Protein AF-0000000065861052 (afdb_homodimer)

Organism: Vibrio cholerae serotype O1 (strain ATCC 39315 / El Tor Inaba N16961) (NCBI:txid243277)

Secondary structure (DSSP, 8-state):
-EEEEESTTSHHHHHHHHHHHHTTGGGGSEEEEEESS-TTSBPP-SSS---BPEETT-HHHHTT-SEEEE-S-HHHHHHHHHHHHHTT--SEEEE-SGGGTT-TTEEE--HHHHHHHHHHHHHTT--EEE---HHHHHHHHHHHHHHHTT-EEEEEEEEEB-GGGG-HHHHHHHHHHHHHHHHHTHHHHH-TTS-HHHHHHHHHHHHHSTTS--TTTSS--TBSEES--S-B-TTS-BHHHHHHHHHHHHHHT-TTSPPPEEEE--EESBSS-EEEEEEEEESS---HHHHHHHHHTS-SSEEEPPS-HHHHHHHSSHHHHTTSS-EEEEEEEEETTEEEEEEEEEEE-TTIIIIIHHHHHHHHHHHHH-/-EEEEESTTSHHHHHHHHHHHHTTGGGGSEEEEEESS-TTSBPP-SSS---BPEETT-HHHHTT-SEEEE-S-HHHHHHHHHHHHHTT--SEEEE-SGGGTT-TTEEE--HHHHHHHHHHHHHTT--EEE---HHHHHHHHHHHHHHHTT-EEEEEEEEEB-GGGG-HHHHHHHHHHHHHHHHHTHHHHH-TTS-HHHHHHHHHHHHHSTTS--TTTSS--TBSEES--S-B-TTS-BHHHHHHHHHHHHHHT-TTSPPPEEEE--EESBSS-EEEEEEEEESS---HHHHHHHHHTS-SSEEEPPS-HHHHHHHSSHHHHTTSS-EEEEEEEEETTEEEEEEEEEEE-TTIIIIIHHHHHHHHHHHHH-

GO terms:
  GO:0004073 aspartate-semialdehyde dehydrogenase activity (F, EXP)

Structure (mmCIF, N/CA/C/O backbone):
data_AF-0000000065861052-model_v1
#
loop_
_entity.id
_entity.type
_entity.pdbx_description
1 polymer 'Aspartate-semialdehyde dehydrogenase 1'
#
loop_
_atom_site.group_PDB
_atom_site.id
_atom_site.type_symbol
_atom_site.label_atom_id
_atom_site.label_alt_id
_atom_site.label_comp_id
_atom_site.label_asym_id
_atom_site.label_entity_id
_atom_site.label_seq_id
_atom_site.pdbx_PDB_ins_code
_atom_site.Cartn_x
_atom_site.Cartn_y
_atom_site.Cartn_z
_atom_site.occupancy
_atom_site.B_iso_or_equiv
_atom_site.auth_seq_id
_atom_site.auth_comp_id
_atom_site.auth_asym_id
_atom_site.auth_atom_id
_atom_site.pdbx_PDB_model_num
ATOM 1 N N . MET A 1 1 ? 0.815 42.469 12.781 1 94.62 1 MET A N 1
ATOM 2 C CA . MET A 1 1 ? 0.734 41.406 13.773 1 94.62 1 MET A CA 1
ATOM 3 C C . MET A 1 1 ? 2.115 40.812 14.062 1 94.62 1 MET A C 1
ATOM 5 O O . MET A 1 1 ? 2.906 40.594 13.141 1 94.62 1 MET A O 1
ATOM 9 N N . ARG A 1 2 ? 2.459 40.781 15.312 1 98 2 ARG A N 1
ATOM 10 C CA . ARG A 1 2 ? 3.691 40.125 15.719 1 98 2 ARG A CA 1
ATOM 11 C C . ARG A 1 2 ? 3.475 38.625 15.859 1 98 2 ARG A C 1
ATOM 13 O O . ARG A 1 2 ? 2.672 38.188 16.688 1 98 2 ARG A O 1
ATOM 20 N N . VAL A 1 3 ? 4.234 37.844 15.023 1 98.62 3 VAL A N 1
ATOM 21 C CA . VAL A 1 3 ? 3.994 36.406 14.953 1 98.62 3 VAL A CA 1
ATOM 22 C C . VAL A 1 3 ? 5.266 35.656 15.336 1 98.62 3 VAL A C 1
ATOM 24 O O . VAL A 1 3 ? 6.32 35.844 14.727 1 98.62 3 VAL A O 1
ATOM 27 N N . GLY A 1 4 ? 5.137 34.844 16.391 1 98.75 4 GLY A N 1
ATOM 28 C CA . GLY A 1 4 ? 6.23 33.969 16.766 1 98.75 4 GLY A CA 1
ATOM 29 C C . GLY A 1 4 ? 6.297 32.688 15.93 1 98.75 4 GLY A C 1
ATOM 30 O O . GLY A 1 4 ? 5.273 32.062 15.672 1 98.75 4 GLY A O 1
ATOM 31 N N . LEU A 1 5 ? 7.473 32.312 15.461 1 98.69 5 LEU A N 1
ATOM 32 C CA . LEU A 1 5 ? 7.727 31.109 14.688 1 98.69 5 LEU A CA 1
ATOM 33 C C . LEU A 1 5 ? 8.641 30.156 15.453 1 98.69 5 LEU A C 1
ATOM 35 O O . LEU A 1 5 ? 9.797 30.484 15.719 1 98.69 5 LEU A O 1
ATOM 39 N N . VAL A 1 6 ? 8.07 29.016 15.836 1 98.5 6 VAL A N 1
ATOM 40 C CA . VAL A 1 6 ? 8.797 28.016 16.609 1 98.5 6 VAL A CA 1
ATOM 41 C C . VAL A 1 6 ? 8.898 26.719 15.805 1 98.5 6 VAL A C 1
ATOM 43 O O . VAL A 1 6 ? 7.93 26.281 15.18 1 98.5 6 VAL A O 1
ATOM 46 N N . GLY A 1 7 ? 10.055 26.062 15.828 1 97.25 7 GLY A N 1
ATOM 47 C CA . GLY A 1 7 ? 10.25 24.812 15.109 1 97.25 7 GLY A CA 1
ATOM 48 C C . GLY A 1 7 ? 10.398 25 13.617 1 97.25 7 GLY A C 1
ATOM 49 O O . GLY A 1 7 ? 10.055 24.109 12.836 1 97.25 7 GLY A O 1
ATOM 50 N N . TRP A 1 8 ? 10.922 26.094 13.18 1 96.31 8 TRP A N 1
ATOM 51 C CA . TRP A 1 8 ? 10.953 26.5 11.773 1 96.31 8 TRP A CA 1
ATOM 52 C C . TRP A 1 8 ? 12.078 25.812 11.031 1 96.31 8 TRP A C 1
ATOM 54 O O . TRP A 1 8 ? 12.133 25.844 9.797 1 96.31 8 TRP A O 1
ATOM 64 N N . ARG A 1 9 ? 12.922 25.047 11.695 1 93.19 9 ARG A N 1
ATOM 65 C CA . ARG A 1 9 ? 14.047 24.375 11.047 1 93.19 9 ARG A CA 1
ATOM 66 C C . ARG A 1 9 ? 13.719 22.906 10.766 1 93.19 9 ARG A C 1
ATOM 68 O O . ARG A 1 9 ? 14.398 22.266 9.969 1 93.19 9 ARG A O 1
ATOM 75 N N . GLY A 1 10 ? 12.75 22.391 11.461 1 92.62 10 GLY A N 1
ATOM 76 C CA . GLY A 1 10 ? 12.391 21 11.234 1 92.62 10 GLY A CA 1
ATOM 77 C C . GLY A 1 10 ? 11.789 20.75 9.867 1 92.62 10 GLY A C 1
ATOM 78 O O . GLY A 1 10 ? 11.648 21.672 9.062 1 92.62 10 GLY A O 1
ATOM 79 N N . MET A 1 11 ? 11.438 19.562 9.641 1 93.75 11 MET A N 1
ATOM 80 C CA . MET A 1 11 ? 10.93 19.156 8.328 1 93.75 11 MET A CA 1
ATOM 81 C C . MET A 1 11 ? 9.68 19.953 7.961 1 93.75 11 MET A C 1
ATOM 83 O O . MET A 1 11 ? 9.641 20.594 6.91 1 93.75 11 MET A O 1
ATOM 87 N N . VAL A 1 12 ? 8.648 19.906 8.812 1 97 12 VAL A N 1
ATOM 88 C CA . VAL A 1 12 ? 7.41 20.625 8.539 1 97 12 VAL A CA 1
ATOM 89 C C . VAL A 1 12 ? 7.668 22.125 8.586 1 97 12 VAL A C 1
ATOM 91 O O . VAL A 1 12 ? 7.16 22.891 7.754 1 97 12 VAL A O 1
ATOM 94 N N . GLY A 1 13 ? 8.453 22.594 9.555 1 97.19 13 GLY A N 1
ATOM 95 C CA . GLY A 1 13 ? 8.758 24 9.703 1 97.19 13 GLY A CA 1
ATOM 96 C C . GLY A 1 13 ? 9.438 24.609 8.477 1 97.19 13 GLY A C 1
ATOM 97 O O . GLY A 1 13 ? 9.086 25.703 8.039 1 97.19 13 GLY A O 1
ATOM 98 N N . SER A 1 14 ? 10.398 23.859 7.945 1 95.81 14 SER A N 1
ATOM 99 C CA . SER A 1 14 ? 11.117 24.359 6.773 1 95.81 14 SER A CA 1
ATOM 100 C C . SER A 1 14 ? 10.195 24.484 5.57 1 95.81 14 SER A C 1
ATOM 102 O O . SER A 1 14 ? 10.32 25.422 4.777 1 95.81 14 SER A O 1
ATOM 104 N N . VAL A 1 15 ? 9.297 23.547 5.426 1 97.62 15 VAL A N 1
ATOM 105 C CA . VAL A 1 15 ? 8.328 23.609 4.336 1 97.62 15 VAL A CA 1
ATOM 106 C C . VAL A 1 15 ? 7.379 24.797 4.559 1 97.62 15 VAL A C 1
ATOM 108 O O . VAL A 1 15 ? 7.027 25.5 3.609 1 97.62 15 VAL A O 1
ATOM 111 N N . LEU A 1 16 ? 6.969 25 5.781 1 98.5 16 LEU A N 1
ATOM 112 C CA . LEU A 1 16 ? 6.121 26.141 6.113 1 98.5 16 LEU A CA 1
ATOM 113 C C . LEU A 1 16 ? 6.809 27.453 5.746 1 98.5 16 LEU A C 1
ATOM 115 O O . LEU A 1 16 ? 6.191 28.344 5.141 1 98.5 16 LEU A O 1
ATOM 119 N N . MET A 1 17 ? 8.125 27.609 6.137 1 97.69 17 MET A N 1
ATOM 120 C CA . MET A 1 17 ? 8.875 28.812 5.801 1 97.69 17 MET A CA 1
ATOM 121 C C . MET A 1 17 ? 8.906 29.031 4.293 1 97.69 17 MET A C 1
ATOM 123 O O . MET A 1 17 ? 8.68 30.156 3.818 1 97.69 17 MET A O 1
ATOM 127 N N . GLN A 1 18 ? 9.18 27.953 3.629 1 96.69 18 GLN A N 1
ATOM 128 C CA . GLN A 1 18 ? 9.234 28.047 2.174 1 96.69 18 GLN A CA 1
ATOM 129 C C . GLN A 1 18 ? 7.902 28.516 1.602 1 96.69 18 GLN A C 1
ATOM 131 O O . GLN A 1 18 ? 7.871 29.406 0.749 1 96.69 18 GLN A O 1
ATOM 136 N N . ARG A 1 19 ? 6.816 27.969 2.012 1 98.25 19 ARG A N 1
ATOM 137 C CA . ARG A 1 19 ? 5.488 28.328 1.524 1 98.25 19 ARG A CA 1
ATOM 138 C C . ARG A 1 19 ? 5.148 29.766 1.876 1 98.25 19 ARG A C 1
ATOM 140 O O . ARG A 1 19 ? 4.562 30.5 1.065 1 98.25 19 ARG A O 1
ATOM 147 N N . MET A 1 20 ? 5.492 30.203 3.045 1 98.5 20 MET A N 1
ATOM 148 C CA . MET A 1 20 ? 5.219 31.578 3.484 1 98.5 20 MET A CA 1
ATOM 149 C C . MET A 1 20 ? 5.965 32.594 2.617 1 98.5 20 MET A C 1
ATOM 151 O O . MET A 1 20 ? 5.441 33.656 2.324 1 98.5 20 MET A O 1
ATOM 155 N N . VAL A 1 21 ? 7.184 32.156 2.27 1 97.94 21 VAL A N 1
ATOM 156 C CA . VAL A 1 21 ? 7.949 33.031 1.372 1 97.94 21 VAL A CA 1
ATOM 157 C C . VAL A 1 21 ? 7.27 33.094 0.006 1 97.94 21 VAL A C 1
ATOM 159 O O . VAL A 1 21 ? 7.055 34.156 -0.542 1 97.94 21 VAL A O 1
ATOM 162 N N . GLU A 1 22 ? 6.91 31.938 -0.516 1 97.81 22 GLU A N 1
ATOM 163 C CA . GLU A 1 22 ? 6.301 31.828 -1.839 1 97.81 22 GLU A CA 1
ATOM 164 C C . GLU A 1 22 ? 5 32.625 -1.916 1 97.81 22 GLU A C 1
ATOM 166 O O . GLU A 1 22 ? 4.703 33.25 -2.943 1 97.81 22 GLU A O 1
ATOM 171 N N . GLU A 1 23 ? 4.312 32.625 -0.85 1 98.19 23 GLU A N 1
ATOM 172 C CA . GLU A 1 23 ? 3.002 33.281 -0.839 1 98.19 23 GLU A CA 1
ATOM 173 C C . GLU A 1 23 ? 3.078 34.688 -0.239 1 98.19 23 GLU A C 1
ATOM 175 O O . GLU A 1 23 ? 2.051 35.312 -0.037 1 98.19 23 GLU A O 1
ATOM 180 N N . ARG A 1 24 ? 4.199 35.188 0.151 1 97.94 24 ARG A N 1
ATOM 181 C CA . ARG A 1 24 ? 4.496 36.531 0.648 1 97.94 24 ARG A CA 1
ATOM 182 C C . ARG A 1 24 ? 3.764 36.812 1.958 1 97.94 24 ARG A C 1
ATOM 184 O O . ARG A 1 24 ? 3.236 37.906 2.164 1 97.94 24 ARG A O 1
ATOM 191 N N . ASP A 1 25 ? 3.693 35.75 2.754 1 98 25 ASP A N 1
ATOM 192 C CA . ASP A 1 25 ? 3.043 35.906 4.051 1 98 25 ASP A CA 1
ATOM 193 C C . ASP A 1 25 ? 3.852 36.812 4.965 1 98 25 ASP A C 1
ATOM 195 O O . ASP A 1 25 ? 3.285 37.531 5.797 1 98 25 ASP A O 1
ATOM 199 N N . PHE A 1 26 ? 5.168 36.844 4.812 1 97.94 26 PHE A N 1
ATOM 200 C CA . PHE A 1 26 ? 6.043 37.625 5.672 1 97.94 26 PHE A CA 1
ATOM 201 C C . PHE A 1 26 ? 5.805 39.125 5.465 1 97.94 26 PHE A C 1
ATOM 203 O O . PHE A 1 26 ? 6.113 39.938 6.34 1 97.94 26 PHE A O 1
ATOM 210 N N . ASP A 1 27 ? 5.23 39.531 4.336 1 97.31 27 ASP A N 1
ATOM 211 C CA . ASP A 1 27 ? 4.895 40.938 4.074 1 97.31 27 ASP A CA 1
ATOM 212 C C . ASP A 1 27 ? 3.805 41.406 5.027 1 97.31 27 ASP A C 1
ATOM 214 O O . ASP A 1 27 ? 3.652 42.625 5.234 1 97.31 27 ASP A O 1
ATOM 218 N N . LEU A 1 28 ? 3.121 40.5 5.641 1 97.38 28 LEU A N 1
ATOM 219 C CA . LEU A 1 28 ? 1.907 40.875 6.363 1 97.38 28 LEU A CA 1
ATOM 220 C C . LEU A 1 28 ? 2.125 40.781 7.871 1 97.38 28 LEU A C 1
ATOM 222 O O . LEU A 1 28 ? 1.232 41.094 8.656 1 97.38 28 LEU A O 1
ATOM 226 N N . ILE A 1 29 ? 3.336 40.281 8.242 1 98.06 29 ILE A N 1
ATOM 227 C CA . ILE A 1 29 ? 3.541 40.062 9.672 1 98.06 29 ILE A CA 1
ATOM 228 C C . ILE A 1 29 ? 4.895 40.656 10.086 1 98.06 29 ILE A C 1
ATOM 230 O O . ILE A 1 29 ? 5.719 41 9.242 1 98.06 29 ILE A O 1
ATOM 234 N N . GLU A 1 30 ? 5.059 40.844 11.375 1 97.94 30 GLU A N 1
ATOM 235 C CA . GLU A 1 30 ? 6.359 41.031 12.016 1 97.94 30 GLU A CA 1
ATOM 236 C C . GLU A 1 30 ? 6.836 39.719 12.672 1 97.94 30 GLU A C 1
ATOM 238 O O . GLU A 1 30 ? 6.426 39.406 13.789 1 97.94 30 GLU A O 1
ATOM 243 N N . PRO A 1 31 ? 7.742 39 11.953 1 98.38 31 PRO A N 1
ATOM 244 C CA . PRO A 1 31 ? 8.141 37.688 12.453 1 98.38 31 PRO A CA 1
ATOM 245 C C . PRO A 1 31 ? 9.109 37.781 13.633 1 98.38 31 PRO A C 1
ATOM 247 O O . PRO A 1 31 ? 9.992 38.656 13.648 1 98.38 31 PRO A O 1
ATOM 250 N N . VAL A 1 32 ? 8.938 37 14.602 1 98.38 32 VAL A N 1
ATOM 251 C CA . VAL A 1 32 ? 9.852 36.75 15.711 1 98.38 32 VAL A CA 1
ATOM 252 C C . VAL A 1 32 ? 10.203 35.281 15.781 1 98.38 32 VAL A C 1
ATOM 254 O O . VAL A 1 32 ? 9.328 34.438 15.977 1 98.38 32 VAL A O 1
ATOM 257 N N . PHE A 1 33 ? 11.5 34.938 15.641 1 98.44 33 PHE A N 1
ATOM 258 C CA . PHE A 1 33 ? 11.914 33.531 15.547 1 98.44 33 PHE A CA 1
ATOM 259 C C . PHE A 1 33 ? 12.391 33.031 16.906 1 98.44 33 PHE A C 1
ATOM 261 O O . PHE A 1 33 ? 13.125 33.719 17.609 1 98.44 33 PHE A O 1
ATOM 268 N N . PHE A 1 34 ? 11.945 31.875 17.219 1 98.5 34 PHE A N 1
ATOM 269 C CA . PHE A 1 34 ? 12.312 31.219 18.469 1 98.5 34 PHE A CA 1
ATOM 270 C C . PHE A 1 34 ? 13.062 29.922 18.203 1 98.5 34 PHE A C 1
ATOM 272 O O . PHE A 1 34 ? 12.867 29.297 17.156 1 98.5 34 PHE A O 1
ATOM 279 N N . SER A 1 35 ? 13.914 29.547 19.094 1 97.12 35 SER A N 1
ATOM 280 C CA . SER A 1 35 ? 14.672 28.297 19.047 1 97.12 35 SER A CA 1
ATOM 281 C C . SER A 1 35 ? 14.695 27.609 20.406 1 97.12 35 SER A C 1
ATOM 283 O O . SER A 1 35 ? 14.648 28.281 21.438 1 97.12 35 SER A O 1
ATOM 285 N N . THR A 1 36 ? 14.742 26.359 20.359 1 95.88 36 THR A N 1
ATOM 286 C CA . THR A 1 36 ? 14.859 25.609 21.594 1 95.88 36 THR A CA 1
ATOM 287 C C . THR A 1 36 ? 16.328 25.422 21.969 1 95.88 36 THR A C 1
ATOM 289 O O . THR A 1 36 ? 16.641 25.016 23.094 1 95.88 36 THR A O 1
ATOM 292 N N . SER A 1 37 ? 17.25 25.688 21.109 1 91.88 37 SER A N 1
ATOM 293 C CA . SER A 1 37 ? 18.625 25.266 21.344 1 91.88 37 SER A CA 1
ATOM 294 C C . SER A 1 37 ? 19.609 26.375 21 1 91.88 37 SER A C 1
ATOM 296 O O . SER A 1 37 ? 20.734 26.391 21.5 1 91.88 37 SER A O 1
ATOM 298 N N . GLN A 1 38 ? 19.312 27.266 20.094 1 92.62 38 GLN A N 1
ATOM 299 C CA . GLN A 1 38 ? 20.219 28.297 19.625 1 92.62 38 GLN A CA 1
ATOM 300 C C . GLN A 1 38 ? 19.688 29.688 19.938 1 92.62 38 GLN A C 1
ATOM 302 O O . GLN A 1 38 ? 19.281 30.422 19.031 1 92.62 38 GLN A O 1
ATOM 307 N N . ILE A 1 39 ? 19.906 30.156 21.078 1 93.81 39 ILE A N 1
ATOM 308 C CA . ILE A 1 39 ? 19.406 31.453 21.531 1 93.81 39 ILE A CA 1
ATOM 309 C C . ILE A 1 39 ? 20.469 32.531 21.328 1 93.81 39 ILE A C 1
ATOM 311 O O . ILE A 1 39 ? 21.656 32.281 21.609 1 93.81 39 ILE A O 1
ATOM 315 N N . GLY A 1 40 ? 20.094 33.656 20.891 1 94.38 40 GLY A N 1
ATOM 316 C CA . GLY A 1 40 ? 21 34.781 20.797 1 94.38 40 GLY A CA 1
ATOM 317 C C . GLY A 1 40 ? 21.812 34.812 19.531 1 94.38 40 GLY A C 1
ATOM 318 O O . GLY A 1 40 ? 22.766 35.562 19.406 1 94.38 40 GLY A O 1
ATOM 319 N N . VAL A 1 41 ? 21.484 33.875 18.656 1 95.56 41 VAL A N 1
ATOM 320 C CA . VAL A 1 41 ? 22.109 33.906 17.328 1 95.56 41 VAL A CA 1
ATOM 321 C C . VAL A 1 41 ? 21.203 34.594 16.328 1 95.56 41 VAL A C 1
ATOM 323 O O . VAL A 1 41 ? 20 34.719 16.562 1 95.56 41 VAL A O 1
ATOM 326 N N . PRO A 1 42 ? 21.75 35.156 15.297 1 96.56 42 PRO A N 1
ATOM 327 C CA . PRO A 1 42 ? 20.922 35.875 14.328 1 96.56 42 PRO A CA 1
ATOM 328 C C . PRO A 1 42 ? 19.766 35 13.797 1 96.56 42 PRO A C 1
ATOM 330 O O . PRO A 1 42 ? 19.969 33.844 13.492 1 96.56 42 PRO A O 1
ATOM 333 N N . ALA A 1 43 ? 18.625 35.594 13.727 1 97.19 43 ALA A N 1
ATOM 334 C CA . ALA A 1 43 ? 17.453 34.938 13.156 1 97.19 43 ALA A CA 1
ATOM 335 C C . ALA A 1 43 ? 17.578 34.812 11.633 1 97.19 43 ALA A C 1
ATOM 337 O O . ALA A 1 43 ? 18.375 35.5 11.016 1 97.19 43 ALA A O 1
ATOM 338 N N . PRO A 1 44 ? 16.875 33.812 11.094 1 95.62 44 PRO A N 1
ATOM 339 C CA . PRO A 1 44 ? 16.859 33.75 9.625 1 95.62 44 PRO A CA 1
ATOM 340 C C . PRO A 1 44 ? 16.219 35 9 1 95.62 44 PRO A C 1
ATOM 342 O O . PRO A 1 44 ? 15.469 35.719 9.672 1 95.62 44 PRO A O 1
ATOM 345 N N . ASN A 1 45 ? 16.594 35.219 7.762 1 95.06 45 ASN A N 1
ATOM 346 C CA . ASN A 1 45 ? 16.047 36.344 7.02 1 95.06 45 ASN A CA 1
ATOM 347 C C . ASN A 1 45 ? 15.227 35.875 5.812 1 95.06 45 ASN A C 1
ATOM 349 O O . ASN A 1 45 ? 15.797 35.438 4.809 1 95.06 45 ASN A O 1
ATOM 353 N N . PHE A 1 46 ? 13.938 35.969 5.91 1 95.19 46 PHE A N 1
ATOM 354 C CA . PHE A 1 46 ? 13.031 35.594 4.828 1 95.19 46 PHE A CA 1
ATOM 355 C C . PHE A 1 46 ? 12.43 36.844 4.172 1 95.19 46 PHE A C 1
ATOM 357 O O . PHE A 1 46 ? 11.242 36.875 3.869 1 95.19 46 PHE A O 1
ATOM 364 N N . GLY A 1 47 ? 13.242 37.906 4.035 1 90.62 47 GLY A N 1
ATOM 365 C CA . GLY A 1 47 ? 12.828 39.156 3.432 1 90.62 47 GLY A CA 1
ATOM 366 C C . GLY A 1 47 ? 12.68 40.281 4.438 1 90.62 47 GLY A C 1
ATOM 367 O O . GLY A 1 47 ? 12.391 41.406 4.062 1 90.62 47 GLY A O 1
ATOM 368 N N . LYS A 1 48 ? 12.789 40 5.707 1 92.56 48 LYS A N 1
ATOM 369 C CA . LYS A 1 48 ? 12.727 40.938 6.805 1 92.56 48 LYS A CA 1
ATOM 370 C C . LYS A 1 48 ? 13.773 40.625 7.871 1 92.56 48 LYS A C 1
ATOM 372 O O . LYS A 1 48 ? 14.023 39.469 8.18 1 92.56 48 LYS A O 1
ATOM 377 N N . ASP A 1 49 ? 14.305 41.688 8.32 1 93.44 49 ASP A N 1
ATOM 378 C CA . ASP A 1 49 ? 15.188 41.5 9.469 1 93.44 49 ASP A CA 1
ATOM 379 C C . ASP A 1 49 ? 14.391 41.219 10.734 1 93.44 49 ASP A C 1
ATOM 381 O O . ASP A 1 49 ? 13.57 42.031 11.172 1 93.44 49 ASP A O 1
ATOM 385 N N . ALA A 1 50 ? 14.719 40.031 11.32 1 95.19 50 ALA A N 1
ATOM 386 C CA . ALA A 1 50 ? 13.938 39.594 12.469 1 95.19 50 ALA A CA 1
ATOM 387 C C . ALA A 1 50 ? 14.781 39.562 13.734 1 95.19 50 ALA A C 1
ATOM 389 O O . ALA A 1 50 ? 14.375 39 14.758 1 95.19 50 ALA A O 1
ATOM 390 N N . GLY A 1 51 ? 15.992 40.125 13.586 1 96.44 51 GLY A N 1
ATOM 391 C CA . GLY A 1 51 ? 16.844 40.25 14.758 1 96.44 51 GLY A CA 1
ATOM 392 C C . GLY A 1 51 ? 17.5 38.938 15.172 1 96.44 51 GLY A C 1
ATOM 393 O O . GLY A 1 51 ? 18.125 38.281 14.359 1 96.44 51 GLY A O 1
ATOM 394 N N . MET A 1 52 ? 17.359 38.625 16.547 1 97.44 52 MET A N 1
ATOM 395 C CA . MET A 1 52 ? 18 37.438 17.109 1 97.44 52 MET A CA 1
ATOM 396 C C . MET A 1 52 ? 16.969 36.375 17.5 1 97.44 52 MET A C 1
ATOM 398 O O . MET A 1 52 ? 15.797 36.719 17.703 1 97.44 52 MET A O 1
ATOM 402 N N . LEU A 1 53 ? 17.469 35.188 17.562 1 98.12 53 LEU A N 1
ATOM 403 C CA . LEU A 1 53 ? 16.609 34.094 17.984 1 98.12 53 LEU A CA 1
ATOM 404 C C . LEU A 1 53 ? 16.266 34.219 19.469 1 98.12 53 LEU A C 1
ATOM 406 O O . LEU A 1 53 ? 17.156 34.469 20.297 1 98.12 53 LEU A O 1
ATOM 410 N N . HIS A 1 54 ? 15.016 34.094 19.719 1 98.25 54 HIS A N 1
ATOM 411 C CA . HIS A 1 54 ? 14.531 34.094 21.094 1 98.25 54 HIS A CA 1
ATOM 412 C C . HIS A 1 54 ? 14.414 32.688 21.656 1 98.25 54 HIS A C 1
ATOM 414 O O . HIS A 1 54 ? 14.461 31.719 20.891 1 98.25 54 HIS A O 1
ATOM 420 N N . ASP A 1 55 ? 14.336 32.594 22.984 1 98.44 55 ASP A N 1
ATOM 421 C CA . ASP A 1 55 ? 14.141 31.328 23.672 1 98.44 55 ASP A CA 1
ATOM 422 C C . ASP A 1 55 ? 12.695 30.859 23.531 1 98.44 55 ASP A C 1
ATOM 424 O O . ASP A 1 55 ? 11.773 31.516 24.031 1 98.44 55 ASP A O 1
ATOM 428 N N . ALA A 1 56 ? 12.5 29.703 23 1 98.56 56 ALA A N 1
ATOM 429 C CA . ALA A 1 56 ? 11.164 29.172 22.719 1 98.56 56 ALA A CA 1
ATOM 430 C C . ALA A 1 56 ? 10.422 28.875 24.016 1 98.56 56 ALA A C 1
ATOM 432 O O . ALA A 1 56 ? 9.203 28.688 24.016 1 98.56 56 ALA A O 1
ATOM 433 N N . PHE A 1 57 ? 11.133 28.781 25.094 1 98.5 57 PHE A N 1
ATOM 434 C CA . PHE A 1 57 ? 10.516 28.453 26.375 1 98.5 57 PHE A CA 1
ATOM 435 C C . PHE A 1 57 ? 10.297 29.688 27.219 1 98.5 57 PHE A C 1
ATOM 437 O O . PHE A 1 57 ? 9.758 29.609 28.328 1 98.5 57 PHE A O 1
ATOM 444 N N . ASP A 1 58 ? 10.672 30.891 26.766 1 98.38 58 ASP A N 1
ATOM 445 C CA . ASP A 1 58 ? 10.5 32.125 27.5 1 98.38 58 ASP A CA 1
ATOM 446 C C . ASP A 1 58 ? 9.062 32.625 27.406 1 98.38 58 ASP A C 1
ATOM 448 O O . ASP A 1 58 ? 8.719 33.375 26.469 1 98.38 58 ASP A O 1
ATOM 452 N N . ILE A 1 59 ? 8.328 32.375 28.422 1 98.62 59 ILE A N 1
ATOM 453 C CA . ILE A 1 59 ? 6.898 32.656 28.453 1 98.62 59 ILE A CA 1
ATOM 454 C C . ILE A 1 59 ? 6.684 34.156 28.359 1 98.62 59 ILE A C 1
ATOM 456 O O . ILE A 1 59 ? 5.75 34.625 27.703 1 98.62 59 ILE A O 1
ATOM 460 N N . GLU A 1 60 ? 7.516 34.969 28.953 1 98.12 60 GLU A N 1
ATOM 461 C CA . GLU A 1 60 ? 7.371 36.406 28.938 1 98.12 60 GLU A CA 1
ATOM 462 C C . GLU A 1 60 ? 7.555 36.969 27.531 1 98.12 60 GLU A C 1
ATOM 464 O O . GLU A 1 60 ? 6.852 37.906 27.125 1 98.12 60 GLU A O 1
ATOM 469 N N . SER A 1 61 ? 8.484 36.406 26.844 1 98 61 SER A N 1
ATOM 470 C CA . SER A 1 61 ? 8.695 36.812 25.453 1 98 61 SER A CA 1
ATOM 471 C C . SER A 1 61 ? 7.531 36.375 24.562 1 98 61 SER A C 1
ATOM 473 O O . SER A 1 61 ? 7.062 37.156 23.734 1 98 61 SER A O 1
ATOM 475 N N . LEU A 1 62 ? 7.055 35.188 24.734 1 98.75 62 LEU A N 1
ATOM 476 C CA . LEU A 1 62 ? 5.957 34.656 23.938 1 98.75 62 LEU A CA 1
ATOM 477 C C . LEU A 1 62 ? 4.668 35.438 24.203 1 98.75 62 LEU A C 1
ATOM 479 O O . LEU A 1 62 ? 3.867 35.625 23.281 1 98.75 62 LEU A O 1
ATOM 483 N N . LYS A 1 63 ? 4.477 35.875 25.375 1 97.88 63 LYS A N 1
ATOM 484 C CA . LYS A 1 63 ? 3.262 36.594 25.797 1 97.88 63 LYS A CA 1
ATOM 485 C C . LYS A 1 63 ? 3.076 37.875 25.016 1 97.88 63 LYS A C 1
ATOM 487 O O . LYS A 1 63 ? 1.969 38.406 24.953 1 97.88 63 LYS A O 1
ATOM 492 N N . GLN A 1 64 ? 4.141 38.406 24.531 1 97.94 64 GLN A N 1
ATOM 493 C CA . GLN A 1 64 ? 4.102 39.688 23.844 1 97.94 64 GLN A CA 1
ATOM 494 C C . GLN A 1 64 ? 3.594 39.531 22.406 1 97.94 64 GLN A C 1
ATOM 496 O O . GLN A 1 64 ? 3.316 40.531 21.734 1 97.94 64 GLN A O 1
ATOM 501 N N . LEU A 1 65 ? 3.4 38.375 21.938 1 98.62 65 LEU A N 1
ATOM 502 C CA . LEU A 1 65 ? 3.08 38.125 20.547 1 98.62 65 LEU A CA 1
ATOM 503 C C . LEU A 1 65 ? 1.57 38.094 20.328 1 98.62 65 LEU A C 1
ATOM 505 O O . LEU A 1 65 ? 0.815 37.781 21.266 1 98.62 65 LEU A O 1
ATOM 509 N N . ASP A 1 66 ? 1.151 38.406 19.125 1 98.44 66 ASP A N 1
ATOM 510 C CA . ASP A 1 66 ? -0.257 38.281 18.766 1 98.44 66 ASP A CA 1
ATOM 511 C C . ASP A 1 66 ? -0.623 36.875 18.391 1 98.44 66 ASP A C 1
ATOM 513 O O . ASP A 1 66 ? -1.774 36.438 18.547 1 98.44 66 ASP A O 1
ATOM 517 N N . ALA A 1 67 ? 0.32 36.125 17.812 1 98.75 67 ALA A N 1
ATOM 518 C CA . ALA A 1 67 ? 0.147 34.719 17.406 1 98.75 67 ALA A CA 1
ATOM 519 C C . ALA A 1 67 ? 1.466 33.969 17.484 1 98.75 67 ALA A C 1
ATOM 521 O O . ALA A 1 67 ? 2.541 34.562 17.375 1 98.75 67 ALA A O 1
ATOM 522 N N . VAL A 1 68 ? 1.375 32.719 17.719 1 98.88 68 VAL A N 1
ATOM 523 C CA . VAL A 1 68 ? 2.51 31.797 17.688 1 98.88 68 VAL A CA 1
ATOM 524 C C . VAL A 1 68 ? 2.191 30.625 16.766 1 98.88 68 VAL A C 1
ATOM 526 O O . VAL A 1 68 ? 1.168 29.953 16.938 1 98.88 68 VAL A O 1
ATOM 529 N N . ILE A 1 69 ? 2.953 30.406 15.75 1 98.81 69 ILE A N 1
ATOM 530 C CA . ILE A 1 69 ? 2.896 29.203 14.922 1 98.81 69 ILE A CA 1
ATOM 531 C C . ILE A 1 69 ? 4.016 28.25 15.328 1 98.81 69 ILE A C 1
ATOM 533 O O . ILE A 1 69 ? 5.191 28.625 15.328 1 98.81 69 ILE A O 1
ATOM 537 N N . THR A 1 70 ? 3.66 27.047 15.672 1 98.81 70 THR A N 1
ATOM 538 C CA . THR A 1 70 ? 4.703 26.125 16.125 1 98.81 70 THR A CA 1
ATOM 539 C C . THR A 1 70 ? 4.648 24.812 15.359 1 98.81 70 THR A C 1
ATOM 541 O O . THR A 1 70 ? 3.564 24.281 15.117 1 98.81 70 THR A O 1
ATOM 544 N N . CYS A 1 71 ? 5.805 24.344 14.914 1 98.25 71 CYS A N 1
ATOM 545 C CA . CYS A 1 71 ? 6.031 23.047 14.305 1 98.25 71 CYS A CA 1
ATOM 546 C C . CYS A 1 71 ? 7.023 22.219 15.125 1 98.25 71 CYS A C 1
ATOM 548 O O . CYS A 1 71 ? 7.727 21.375 14.586 1 98.25 71 CYS A O 1
ATOM 550 N N . GLN A 1 72 ? 7.16 22.547 16.375 1 97.31 72 GLN A N 1
ATOM 551 C CA . GLN A 1 72 ? 8.219 21.984 17.219 1 97.31 72 GLN A CA 1
ATOM 552 C C . GLN A 1 72 ? 7.844 20.578 17.688 1 97.31 72 GLN A C 1
ATOM 554 O O . GLN A 1 72 ? 8.719 19.75 17.953 1 97.31 72 GLN A O 1
ATOM 559 N N . GLY A 1 73 ? 6.492 20.328 17.906 1 96.81 73 GLY A N 1
ATOM 560 C CA . GLY A 1 73 ? 6.078 18.984 18.297 1 96.81 73 GLY A CA 1
ATOM 561 C C . GLY A 1 73 ? 5.281 18.969 19.594 1 96.81 73 GLY A C 1
ATOM 562 O O . GLY A 1 73 ? 5.117 20 20.234 1 96.81 73 GLY A O 1
ATOM 563 N N . GLY A 1 74 ? 4.816 17.812 19.875 1 97.81 74 GLY A N 1
ATOM 564 C CA . GLY A 1 74 ? 3.887 17.641 20.969 1 97.81 74 GLY A CA 1
ATOM 565 C C . GLY A 1 74 ? 4.5 17.938 22.328 1 97.81 74 GLY A C 1
ATOM 566 O O . GLY A 1 74 ? 3.85 18.516 23.203 1 97.81 74 GLY A O 1
ATOM 567 N N . SER A 1 75 ? 5.73 17.531 22.516 1 97.44 75 SER A N 1
ATOM 568 C CA . SER A 1 75 ? 6.395 17.766 23.781 1 97.44 75 SER A CA 1
ATOM 569 C C . SER A 1 75 ? 6.512 19.266 24.078 1 97.44 75 SER A C 1
ATOM 571 O O . SER A 1 75 ? 6.34 19.688 25.219 1 97.44 75 SER A O 1
ATOM 573 N N . TYR A 1 76 ? 6.812 19.984 23.047 1 98.31 76 TYR A N 1
ATOM 574 C CA . TYR A 1 76 ? 6.859 21.438 23.188 1 98.31 76 TYR A CA 1
ATOM 575 C C . TYR A 1 76 ? 5.488 21.984 23.547 1 98.31 76 TYR A C 1
ATOM 577 O O . TYR A 1 76 ? 5.359 22.797 24.469 1 98.31 76 TYR A O 1
ATOM 585 N N . THR A 1 77 ? 4.473 21.547 22.828 1 98.69 77 THR A N 1
ATOM 586 C CA . THR A 1 77 ? 3.109 22.016 23.062 1 98.69 77 THR A CA 1
ATOM 587 C C . THR A 1 77 ? 2.656 21.688 24.484 1 98.69 77 THR A C 1
ATOM 589 O O . THR A 1 77 ? 2.057 22.531 25.156 1 98.69 77 THR A O 1
ATOM 592 N N . GLU A 1 78 ? 2.945 20.531 24.938 1 98.56 78 GLU A N 1
ATOM 593 C CA . GLU A 1 78 ? 2.549 20.078 26.266 1 98.56 78 GLU A CA 1
ATOM 594 C C . GLU A 1 78 ? 3.15 20.969 27.344 1 98.56 78 GLU A C 1
ATOM 596 O O . GLU A 1 78 ? 2.523 21.203 28.391 1 98.56 78 GLU A O 1
ATOM 601 N N . LYS A 1 79 ? 4.305 21.453 27.078 1 98.44 79 LYS A N 1
ATOM 602 C CA . LYS A 1 79 ? 5.039 22.234 28.078 1 98.44 79 LYS A CA 1
ATOM 603 C C . LYS A 1 79 ? 4.68 23.719 28 1 98.44 79 LYS A C 1
ATOM 605 O O . LYS A 1 79 ? 4.422 24.344 29.016 1 98.44 79 LYS A O 1
ATOM 610 N N . VAL A 1 80 ? 4.633 24.281 26.891 1 98.81 80 VAL A N 1
ATOM 611 C CA . VAL A 1 80 ? 4.633 25.734 26.719 1 98.81 80 VAL A CA 1
ATOM 612 C C . VAL A 1 80 ? 3.199 26.25 26.641 1 98.81 80 VAL A C 1
ATOM 614 O O . VAL A 1 80 ? 2.879 27.297 27.219 1 98.81 80 VAL A O 1
ATOM 617 N N . TYR A 1 81 ? 2.285 25.531 25.984 1 98.62 81 TYR A N 1
ATOM 618 C CA . TYR A 1 81 ? 0.936 26.016 25.719 1 98.62 81 TYR A CA 1
ATOM 619 C C . TYR A 1 81 ? 0.198 26.297 27.031 1 98.62 81 TYR A C 1
ATOM 621 O O . TYR A 1 81 ? -0.304 27.391 27.25 1 98.62 81 TYR A O 1
ATOM 629 N N . PRO A 1 82 ? 0.108 25.281 27.969 1 98.44 82 PRO A N 1
ATOM 630 C CA . PRO A 1 82 ? -0.616 25.562 29.219 1 98.44 82 PRO A CA 1
ATOM 631 C C . PRO A 1 82 ? 0.013 26.688 30.031 1 98.44 82 PRO A C 1
ATOM 633 O O . PRO A 1 82 ? -0.702 27.516 30.609 1 98.44 82 PRO A O 1
ATOM 636 N N . ALA A 1 83 ? 1.334 26.734 30.062 1 98.62 83 ALA A N 1
ATOM 637 C CA . ALA A 1 83 ? 2.035 27.781 30.797 1 98.62 83 ALA A CA 1
ATOM 638 C C . ALA A 1 83 ? 1.737 29.156 30.203 1 98.62 83 ALA A C 1
ATOM 640 O O . ALA A 1 83 ? 1.553 30.125 30.938 1 98.62 83 ALA A O 1
ATOM 641 N N . LEU A 1 84 ? 1.744 29.266 28.922 1 98.56 84 LEU A N 1
ATOM 642 C CA . LEU A 1 84 ? 1.496 30.516 28.219 1 98.56 84 LEU A CA 1
ATOM 643 C C . LEU A 1 84 ? 0.068 31 28.453 1 98.56 84 LEU A C 1
ATOM 645 O O . LEU A 1 84 ? -0.158 32.188 28.719 1 98.56 84 LEU A O 1
ATOM 649 N N . ARG A 1 85 ? -0.892 30.141 28.375 1 98.25 85 ARG A N 1
ATOM 650 C CA . ARG A 1 85 ? -2.287 30.469 28.641 1 98.25 85 ARG A CA 1
ATOM 651 C C . ARG A 1 85 ? -2.488 30.891 30.094 1 98.25 85 ARG A C 1
ATOM 653 O O . ARG A 1 85 ? -3.207 31.844 30.375 1 98.25 85 ARG A O 1
ATOM 660 N N . GLN A 1 86 ? -1.883 30.156 30.938 1 98.12 86 GLN A N 1
ATOM 661 C CA . GLN A 1 86 ? -1.982 30.453 32.375 1 98.12 86 GLN A CA 1
ATOM 662 C C . GLN A 1 86 ? -1.403 31.828 32.688 1 98.12 86 GLN A C 1
ATOM 664 O O . GLN A 1 86 ? -1.87 32.5 33.594 1 98.12 86 GLN A O 1
ATOM 669 N N . ALA A 1 87 ? -0.443 32.219 31.938 1 98.19 87 ALA A N 1
ATOM 670 C CA . ALA A 1 87 ? 0.198 33.531 32.125 1 98.19 87 ALA A CA 1
ATOM 671 C C . ALA A 1 87 ? -0.674 34.656 31.578 1 98.19 87 ALA A C 1
ATOM 673 O O . ALA A 1 87 ? -0.297 35.812 31.656 1 98.19 87 ALA A O 1
ATOM 674 N N . GLY A 1 88 ? -1.822 34.344 31.031 1 97.88 88 GLY A N 1
ATOM 675 C CA . GLY A 1 88 ? -2.799 35.344 30.625 1 97.88 88 GLY A CA 1
ATOM 676 C C . GLY A 1 88 ? -2.703 35.688 29.156 1 97.88 88 GLY A C 1
ATOM 677 O O . GLY A 1 88 ? -3.332 36.656 28.703 1 97.88 88 GLY A O 1
ATOM 678 N N . TRP A 1 89 ? -1.871 35 28.391 1 98.31 89 TRP A N 1
ATOM 679 C CA . TRP A 1 89 ? -1.728 35.281 26.969 1 98.31 89 TRP A CA 1
ATOM 680 C C . TRP A 1 89 ? -3.027 35 26.219 1 98.31 89 TRP A C 1
ATOM 682 O O . TRP A 1 89 ? -3.627 33.938 26.391 1 98.31 89 TRP A O 1
ATOM 692 N N . LYS A 1 90 ? -3.455 35.938 25.359 1 96.5 90 LYS A N 1
ATOM 693 C CA . LYS A 1 90 ? -4.734 35.812 24.656 1 96.5 90 LYS A CA 1
ATOM 694 C C . LYS A 1 90 ? -4.539 35.781 23.156 1 96.5 90 LYS A C 1
ATOM 696 O O . LYS A 1 90 ? -5.488 35.969 22.391 1 96.5 90 LYS A O 1
ATOM 701 N N . GLY A 1 91 ? -3.32 35.594 22.703 1 98.19 91 GLY A N 1
ATOM 702 C CA . GLY A 1 91 ? -3.043 35.562 21.281 1 98.19 91 GLY A CA 1
ATOM 703 C C . GLY A 1 91 ? -3.465 34.25 20.641 1 98.19 91 GLY A C 1
ATOM 704 O O . GLY A 1 91 ? -4.066 33.375 21.297 1 98.19 91 GLY A O 1
ATOM 705 N N . TYR A 1 92 ? -3.24 34.062 19.328 1 98.81 92 TYR A N 1
ATOM 706 C CA . TYR A 1 92 ? -3.609 32.875 18.562 1 98.81 92 TYR A CA 1
ATOM 707 C C . TYR A 1 92 ? -2.5 31.844 18.609 1 98.81 92 TYR A C 1
ATOM 709 O O . TYR A 1 92 ? -1.329 32.156 18.391 1 98.81 92 TYR A O 1
ATOM 717 N N . TRP A 1 93 ? -2.869 30.625 18.984 1 98.88 93 TRP A N 1
ATOM 718 C CA . TRP A 1 93 ? -1.981 29.469 18.953 1 98.88 93 TRP A CA 1
ATOM 719 C C . TRP A 1 93 ? -2.258 28.594 17.734 1 98.88 93 TRP A C 1
ATOM 721 O O . TRP A 1 93 ? -3.338 28.016 17.609 1 98.88 93 TRP A O 1
ATOM 731 N N . ILE A 1 94 ? -1.341 28.516 16.766 1 98.88 94 ILE A N 1
ATOM 732 C CA . ILE A 1 94 ? -1.427 27.703 15.547 1 98.88 94 ILE A CA 1
ATOM 733 C C . ILE A 1 94 ? -0.384 26.594 15.602 1 98.88 94 ILE A C 1
ATOM 735 O O . ILE A 1 94 ? 0.818 26.859 15.516 1 98.88 94 ILE A O 1
ATOM 739 N N . ASP A 1 95 ? -0.81 25.375 15.672 1 98.88 95 ASP A N 1
ATOM 740 C CA . ASP A 1 95 ? 0.074 24.297 16.109 1 98.88 95 ASP A CA 1
ATOM 741 C C . ASP A 1 95 ? 0.008 23.109 15.156 1 98.88 95 ASP A C 1
ATOM 743 O O . ASP A 1 95 ? -1.077 22.609 14.852 1 98.88 95 ASP A O 1
ATOM 747 N N . ALA A 1 96 ? 1.19 22.578 14.758 1 98.44 96 ALA A N 1
ATOM 748 C CA . ALA A 1 96 ? 1.25 21.406 13.898 1 98.44 96 ALA A CA 1
ATOM 749 C C . ALA A 1 96 ? 1.117 20.125 14.711 1 98.44 96 ALA A C 1
ATOM 751 O O . ALA A 1 96 ? 0.844 19.062 14.156 1 98.44 96 ALA A O 1
ATOM 752 N N . ALA A 1 97 ? 1.317 20.188 16.031 1 98 97 ALA A N 1
ATOM 753 C CA . ALA A 1 97 ? 1.339 19 16.891 1 98 97 ALA A CA 1
ATOM 754 C C . ALA A 1 97 ? -0.068 18.453 17.094 1 98 97 ALA A C 1
ATOM 756 O O . ALA A 1 97 ? -1.048 19.203 17.062 1 98 97 ALA A O 1
ATOM 757 N N . SER A 1 98 ? -0.119 17.188 17.359 1 97.88 98 SER A N 1
ATOM 758 C CA . SER A 1 98 ? -1.407 16.531 17.531 1 97.88 98 SER A CA 1
ATOM 759 C C . SER A 1 98 ? -1.949 16.734 18.953 1 97.88 98 SER A C 1
ATOM 761 O O . SER A 1 98 ? -3.109 16.438 19.234 1 97.88 98 SER A O 1
ATOM 763 N N . THR A 1 99 ? -1.252 17.328 19.828 1 98.19 99 THR A N 1
ATOM 764 C CA . THR A 1 99 ? -1.476 17.375 21.266 1 98.19 99 THR A CA 1
ATOM 765 C C . THR A 1 99 ? -2.85 17.953 21.578 1 98.19 99 THR A C 1
ATOM 767 O O . THR A 1 99 ? -3.537 17.484 22.484 1 98.19 99 THR A O 1
ATOM 770 N N . LEU A 1 100 ? -3.273 18.953 20.828 1 98.69 100 LEU A N 1
ATOM 771 C CA . LEU A 1 100 ? -4.477 19.688 21.188 1 98.69 100 LEU A CA 1
ATOM 772 C C . LEU A 1 100 ? -5.617 19.391 20.219 1 98.69 100 LEU A C 1
ATOM 774 O O . LEU A 1 100 ? -6.668 20.031 20.281 1 98.69 100 LEU A O 1
ATOM 778 N N . ARG A 1 101 ? -5.461 18.406 19.344 1 98.69 101 ARG A N 1
ATOM 779 C CA . ARG A 1 101 ? -6.402 18.219 18.234 1 98.69 101 ARG A CA 1
ATOM 780 C C . ARG A 1 101 ? -7.789 17.859 18.766 1 98.69 101 ARG A C 1
ATOM 782 O O . ARG A 1 101 ? -8.797 18.328 18.219 1 98.69 101 ARG A O 1
ATOM 789 N N . MET A 1 102 ? -7.809 17.125 19.844 1 97.94 102 MET A N 1
ATOM 790 C CA . MET A 1 102 ? -9.117 16.688 20.328 1 97.94 102 MET A CA 1
ATOM 791 C C . MET A 1 102 ? -9.578 17.547 21.5 1 97.94 102 MET A C 1
ATOM 793 O O . MET A 1 102 ? -10.594 17.25 22.125 1 97.94 102 MET A O 1
ATOM 797 N N . ASP A 1 103 ? -8.789 18.609 21.828 1 98 103 ASP A N 1
ATOM 798 C CA . ASP A 1 103 ? -9.219 19.594 22.828 1 98 103 ASP A CA 1
ATOM 799 C C . ASP A 1 103 ? -10.484 20.312 22.359 1 98 103 ASP A C 1
ATOM 801 O O . ASP A 1 103 ? -10.586 20.719 21.203 1 98 103 ASP A O 1
ATOM 805 N N . LYS A 1 104 ? -11.438 20.531 23.266 1 96.5 104 LYS A N 1
ATOM 806 C CA . LYS A 1 104 ? -12.734 21.109 22.922 1 96.5 104 LYS A CA 1
ATOM 807 C C . LYS A 1 104 ? -12.578 22.562 22.484 1 96.5 104 LYS A C 1
ATOM 809 O O . LYS A 1 104 ? -13.406 23.078 21.719 1 96.5 104 LYS A O 1
ATOM 814 N N . GLU A 1 105 ? -11.531 23.234 22.906 1 96.5 105 GLU A N 1
ATOM 815 C CA . GLU A 1 105 ? -11.359 24.656 22.609 1 96.5 105 GLU A CA 1
ATOM 816 C C . GLU A 1 105 ? -10.555 24.859 21.328 1 96.5 105 GLU A C 1
ATOM 818 O O . GLU A 1 105 ? -10.375 25.984 20.875 1 96.5 105 GLU A O 1
ATOM 823 N N . ALA A 1 106 ? -10.07 23.781 20.734 1 98.75 106 ALA A N 1
ATOM 824 C CA . ALA A 1 106 ? -9.242 23.875 19.531 1 98.75 106 ALA A CA 1
ATOM 825 C C . ALA A 1 106 ? -10.039 23.5 18.297 1 98.75 106 ALA A C 1
ATOM 827 O O . ALA A 1 106 ? -10.953 22.672 18.359 1 98.75 106 ALA A O 1
ATOM 828 N N . ILE A 1 107 ? -9.766 24.094 17.203 1 98.81 107 ILE A N 1
ATOM 829 C CA . ILE A 1 107 ? -10.312 23.734 15.891 1 98.81 107 ILE A CA 1
ATOM 830 C C . ILE A 1 107 ? -9.203 23.156 15.016 1 98.81 107 ILE A C 1
ATOM 832 O O . ILE A 1 107 ? -8.125 23.734 14.891 1 98.81 107 ILE A O 1
ATOM 836 N N . ILE A 1 108 ? -9.359 21.938 14.508 1 98.94 108 ILE A N 1
ATOM 837 C CA . ILE A 1 108 ? -8.469 21.406 13.477 1 98.94 108 ILE A CA 1
ATOM 838 C C . ILE A 1 108 ? -8.75 22.109 12.148 1 98.94 108 ILE A C 1
ATOM 840 O O . ILE A 1 108 ? -9.859 22.031 11.617 1 98.94 108 ILE A O 1
ATOM 844 N N . THR A 1 109 ? -7.766 22.766 11.625 1 98.88 109 THR A N 1
ATOM 845 C CA . THR A 1 109 ? -8.016 23.641 10.492 1 98.88 109 THR A CA 1
ATOM 846 C C . THR A 1 109 ? -7.711 22.938 9.18 1 98.88 109 THR A C 1
ATOM 848 O O . THR A 1 109 ? -6.652 22.312 9.031 1 98.88 109 THR A O 1
ATOM 851 N N . LEU A 1 110 ? -8.602 22.953 8.289 1 98.88 110 LEU A N 1
ATOM 852 C CA . LEU A 1 110 ? -8.539 22.578 6.879 1 98.88 110 LEU A CA 1
ATOM 853 C C . LEU A 1 110 ? -9.539 23.375 6.059 1 98.88 110 LEU A C 1
ATOM 855 O O . LEU A 1 110 ? -10.633 22.891 5.758 1 98.88 110 LEU A O 1
ATOM 859 N N . ASP A 1 111 ? -9.148 24.516 5.676 1 98.31 111 ASP A N 1
ATOM 860 C CA . ASP A 1 111 ? -10.086 25.578 5.32 1 98.31 111 ASP A CA 1
ATOM 861 C C . ASP A 1 111 ? -10.883 25.219 4.07 1 98.31 111 ASP A C 1
ATOM 863 O O . ASP A 1 111 ? -12.07 25.547 3.963 1 98.31 111 ASP A O 1
ATOM 867 N N . PRO A 1 112 ? -10.352 24.484 3.033 1 98.25 112 PRO A N 1
ATOM 868 C CA . PRO A 1 112 ? -11.258 24.156 1.929 1 98.25 112 PRO A CA 1
ATOM 869 C C . PRO A 1 112 ? -12.414 23.266 2.365 1 98.25 112 PRO A C 1
ATOM 871 O O . PRO A 1 112 ? -13.438 23.188 1.681 1 98.25 112 PRO A O 1
ATOM 874 N N . VAL A 1 113 ? -12.258 22.641 3.521 1 98.5 113 VAL A N 1
ATOM 875 C CA . VAL A 1 113 ? -13.266 21.688 3.988 1 98.5 113 VAL A CA 1
ATOM 876 C C . VAL A 1 113 ? -14.102 22.328 5.09 1 98.5 113 VAL A C 1
ATOM 878 O O . VAL A 1 113 ? -15.328 22.156 5.129 1 98.5 113 VAL A O 1
ATOM 881 N N . ASN A 1 114 ? -13.445 23.141 6.016 1 98.56 114 ASN A N 1
ATOM 882 C CA . ASN A 1 114 ? -14.219 23.578 7.168 1 98.56 114 ASN A CA 1
ATOM 883 C C . ASN A 1 114 ? -14.039 25.062 7.426 1 98.56 114 ASN A C 1
ATOM 885 O O . ASN A 1 114 ? -13.977 25.5 8.578 1 98.56 114 ASN A O 1
ATOM 889 N N . LEU A 1 115 ? -13.945 25.859 6.391 1 98.5 115 LEU A N 1
ATOM 890 C CA . LEU A 1 115 ? -13.789 27.312 6.488 1 98.5 115 LEU A CA 1
ATOM 891 C C . LEU A 1 115 ? -14.875 27.922 7.371 1 98.5 115 LEU A C 1
ATOM 893 O O . LEU A 1 115 ? -14.594 28.797 8.195 1 98.5 115 LEU A O 1
ATOM 897 N N . LYS A 1 116 ? -16.125 27.484 7.191 1 98.06 116 LYS A N 1
ATOM 898 C CA . LYS A 1 116 ? -17.234 28.016 7.984 1 98.06 116 LYS A CA 1
ATOM 899 C C . LYS A 1 116 ? -17 27.797 9.477 1 98.06 116 LYS A C 1
ATOM 901 O O . LYS A 1 116 ? -17.266 28.688 10.289 1 98.06 116 LYS A O 1
ATOM 906 N N . GLN A 1 117 ? -16.547 26.656 9.789 1 98.12 117 GLN A N 1
ATOM 907 C CA . GLN A 1 117 ? -16.234 26.328 11.18 1 98.12 117 GLN A CA 1
ATOM 908 C C . GLN A 1 117 ? -15.117 27.219 11.719 1 98.12 117 GLN A C 1
ATOM 910 O O . GLN A 1 117 ? -15.195 27.703 12.852 1 98.12 117 GLN A O 1
ATOM 915 N N . ILE A 1 118 ? -14.078 27.469 10.945 1 98.75 118 ILE A N 1
ATOM 916 C CA . ILE A 1 118 ? -12.922 28.266 11.328 1 98.75 118 ILE A CA 1
ATOM 917 C C . ILE A 1 118 ? -13.352 29.719 11.555 1 98.75 118 ILE A C 1
ATOM 919 O O . ILE A 1 118 ? -13.047 30.297 12.602 1 98.75 118 ILE A O 1
ATOM 923 N N . LEU A 1 119 ? -14.125 30.266 10.656 1 98.62 119 LEU A N 1
ATOM 924 C CA . LEU A 1 119 ? -14.586 31.641 10.766 1 98.62 119 LEU A CA 1
ATOM 925 C C . LEU A 1 119 ? -15.508 31.812 11.977 1 98.62 119 LEU A C 1
ATOM 927 O O . LEU A 1 119 ? -15.375 32.781 12.727 1 98.62 119 LEU A O 1
ATOM 931 N N . HIS A 1 120 ? -16.438 30.859 12.117 1 98.31 120 HIS A N 1
ATOM 932 C CA . HIS A 1 120 ? -17.297 30.906 13.289 1 98.31 120 HIS A CA 1
ATOM 933 C C . HIS A 1 120 ? -16.484 30.891 14.578 1 98.31 120 HIS A C 1
ATOM 935 O O . HIS A 1 120 ? -16.797 31.641 15.516 1 98.31 120 HIS A O 1
ATOM 941 N N . GLY A 1 121 ? -15.477 30.047 14.617 1 98.12 121 GLY A N 1
ATOM 942 C CA . GLY A 1 121 ? -14.602 30 15.773 1 98.12 121 GLY A CA 1
ATOM 943 C C . GLY A 1 121 ? -13.906 31.312 16.062 1 98.12 121 GLY A C 1
ATOM 944 O O . GLY A 1 121 ? -13.914 31.797 17.188 1 98.12 121 GLY A O 1
ATOM 945 N N . ILE A 1 122 ? -13.32 31.891 15.016 1 98 122 ILE A N 1
ATOM 946 C CA . ILE A 1 122 ? -12.617 33.156 15.164 1 98 122 ILE A CA 1
ATOM 947 C C . ILE A 1 122 ? -13.578 34.219 15.688 1 98 122 ILE A C 1
ATOM 949 O O . ILE A 1 122 ? -13.258 34.938 16.641 1 98 122 ILE A O 1
ATOM 953 N N . HIS A 1 123 ? -14.75 34.281 15.219 1 97.88 123 HIS A N 1
ATOM 954 C CA . HIS A 1 123 ? -15.727 35.312 15.57 1 97.88 123 HIS A CA 1
ATOM 955 C C . HIS A 1 123 ? -16.297 35.094 16.969 1 97.88 123 HIS A C 1
ATOM 957 O O . HIS A 1 123 ? -16.844 36 17.578 1 97.88 123 HIS A O 1
ATOM 963 N N . HIS A 1 124 ? -16.141 33.906 17.438 1 97.44 124 HIS A N 1
ATOM 964 C CA . HIS A 1 124 ? -16.672 33.594 18.766 1 97.44 124 HIS A CA 1
ATOM 965 C C . HIS A 1 124 ? -15.555 33.438 19.781 1 97.44 124 HIS A C 1
ATOM 967 O O . HIS A 1 124 ? -15.766 32.812 20.844 1 97.44 124 HIS A O 1
ATOM 973 N N . GLY A 1 125 ? -14.383 33.781 19.422 1 97.06 125 GLY A N 1
ATOM 974 C CA . GLY A 1 125 ? -13.328 33.969 20.406 1 97.06 125 GLY A CA 1
ATOM 975 C C . GLY A 1 125 ? -12.336 32.812 20.453 1 97.06 125 GLY A C 1
ATOM 976 O O . GLY A 1 125 ? -11.445 32.781 21.312 1 97.06 125 GLY A O 1
ATOM 977 N N . THR A 1 126 ? -12.461 31.812 19.484 1 98.12 126 THR A N 1
ATOM 978 C CA . THR A 1 126 ? -11.477 30.734 19.453 1 98.12 126 THR A CA 1
ATOM 979 C C . THR A 1 126 ? -10.086 31.281 19.172 1 98.12 126 THR A C 1
ATOM 981 O O . THR A 1 126 ? -9.898 32.094 18.25 1 98.12 126 THR A O 1
ATOM 984 N N . LYS A 1 127 ? -9.102 30.797 19.969 1 98.5 127 LYS A N 1
ATOM 985 C CA . LYS A 1 127 ? -7.742 31.297 19.844 1 98.5 127 LYS A CA 1
ATOM 986 C C . LYS A 1 127 ? -6.758 30.172 19.547 1 98.5 127 LYS A C 1
ATOM 988 O O . LYS A 1 127 ? -5.562 30.422 19.375 1 98.5 127 LYS A O 1
ATOM 993 N N . THR A 1 128 ? -7.273 28.906 19.516 1 98.88 128 THR A N 1
ATOM 994 C CA . THR A 1 128 ? -6.402 27.75 19.312 1 98.88 128 THR A CA 1
ATOM 995 C C . THR A 1 128 ? -6.797 27 18.047 1 98.88 128 THR A C 1
ATOM 997 O O . THR A 1 128 ? -7.91 26.484 17.953 1 98.88 128 THR A O 1
ATOM 1000 N N . PHE A 1 129 ? -5.887 26.953 17.078 1 98.94 129 PHE A N 1
ATOM 1001 C CA . PHE A 1 129 ? -6.035 26.281 15.789 1 98.94 129 PHE A CA 1
ATOM 1002 C C . PHE A 1 129 ? -4.895 25.297 15.57 1 98.94 129 PHE A C 1
ATOM 1004 O O . PHE A 1 129 ? -3.73 25.609 15.82 1 98.94 129 PHE A O 1
ATOM 1011 N N . VAL A 1 130 ? -5.246 24.141 15.195 1 98.88 130 VAL A N 1
ATOM 1012 C CA . VAL A 1 130 ? -4.23 23.094 15.07 1 98.88 130 VAL A CA 1
ATOM 1013 C C . VAL A 1 130 ? -4.352 22.406 13.711 1 98.88 130 VAL A C 1
ATOM 1015 O O . VAL A 1 130 ? -5.445 22.312 13.156 1 98.88 130 VAL A O 1
ATOM 1018 N N . GLY A 1 131 ? -3.211 22.016 13.133 1 98.62 131 GLY A N 1
ATOM 1019 C CA . GLY A 1 131 ? -3.234 21.188 11.945 1 98.62 131 GLY A CA 1
ATOM 1020 C C . GLY A 1 131 ? -3.729 19.781 12.219 1 98.62 131 GLY A C 1
ATOM 1021 O O . GLY A 1 131 ? -3.678 19.297 13.352 1 98.62 131 GLY A O 1
ATOM 1022 N N . GLY A 1 132 ? -4.227 19.156 11.227 1 98.5 132 GLY A N 1
ATOM 1023 C CA . GLY A 1 132 ? -4.723 17.781 11.352 1 98.5 132 GLY A CA 1
ATOM 1024 C C . GLY A 1 132 ? -3.707 16.734 10.938 1 98.5 132 GLY A C 1
ATOM 1025 O O . GLY A 1 132 ? -2.592 17.078 10.531 1 98.5 132 GLY A O 1
ATOM 1026 N N . ASN A 1 133 ? -4.098 15.484 11.094 1 98.56 133 ASN A N 1
ATOM 1027 C CA . ASN A 1 133 ? -3.305 14.367 10.609 1 98.56 133 ASN A CA 1
ATOM 1028 C C . ASN A 1 133 ? -3.141 14.414 9.094 1 98.56 133 ASN A C 1
ATOM 1030 O O . ASN A 1 133 ? -4.098 14.695 8.367 1 98.56 133 ASN A O 1
ATOM 1034 N N . CYS A 1 134 ? -1.954 14.133 8.664 1 98.44 134 CYS A N 1
ATOM 1035 C CA . CYS A 1 134 ? -1.604 14.305 7.258 1 98.44 134 CYS A CA 1
ATOM 1036 C C . CYS A 1 134 ? -2.48 13.43 6.367 1 98.44 134 CYS A C 1
ATOM 1038 O O . CYS A 1 134 ? -2.939 13.875 5.312 1 98.44 134 CYS A O 1
ATOM 1040 N N . THR A 1 135 ? -2.729 12.172 6.727 1 98.44 135 THR A N 1
ATOM 1041 C CA . THR A 1 135 ? -3.551 11.305 5.891 1 98.44 135 THR A CA 1
ATOM 1042 C C . THR A 1 135 ? -5.008 11.75 5.922 1 98.44 135 THR A C 1
ATOM 1044 O O . THR A 1 135 ? -5.707 11.672 4.906 1 98.44 135 THR A O 1
ATOM 1047 N N . VAL A 1 136 ? -5.496 12.25 7.09 1 98.69 136 VAL A N 1
ATOM 1048 C CA . VAL A 1 136 ? -6.875 12.719 7.242 1 98.69 136 VAL A CA 1
ATOM 1049 C C . VAL A 1 136 ? -7.098 13.953 6.379 1 98.69 136 VAL A C 1
ATOM 1051 O O . VAL A 1 136 ? -8.078 14.039 5.637 1 98.69 136 VAL A O 1
ATOM 1054 N N . SER A 1 137 ? -6.129 14.898 6.512 1 98.81 137 SER A N 1
ATOM 1055 C CA . SER A 1 137 ? -6.227 16.125 5.723 1 98.81 137 SER A CA 1
ATOM 1056 C C . SER A 1 137 ? -6.277 15.82 4.23 1 98.81 137 SER A C 1
ATOM 1058 O O . SER A 1 137 ? -7.109 16.375 3.506 1 98.81 137 SER A O 1
ATOM 1060 N N . LEU A 1 138 ? -5.43 14.938 3.775 1 98.88 138 LEU A N 1
ATOM 1061 C CA . LEU A 1 138 ? -5.359 14.625 2.352 1 98.88 138 LEU A CA 1
ATOM 1062 C C . LEU A 1 138 ? -6.617 13.898 1.892 1 98.88 138 LEU A C 1
ATOM 1064 O O . LEU A 1 138 ? -7.117 14.148 0.792 1 98.88 138 LEU A O 1
ATOM 1068 N N . MET A 1 139 ? -7.141 13.008 2.695 1 98.81 139 MET A N 1
ATOM 1069 C CA . MET A 1 139 ? -8.383 12.305 2.383 1 98.81 139 MET A CA 1
ATOM 1070 C C . MET A 1 139 ? -9.539 13.289 2.236 1 98.81 139 MET A C 1
ATOM 1072 O O . MET A 1 139 ? -10.305 13.219 1.27 1 98.81 139 MET A O 1
ATOM 1076 N N . LEU A 1 140 ? -9.625 14.242 3.141 1 98.81 140 LEU A N 1
ATOM 1077 C CA . LEU A 1 140 ? -10.727 15.203 3.131 1 98.81 140 LEU A CA 1
ATOM 1078 C C . LEU A 1 140 ? -10.562 16.219 2.002 1 98.81 140 LEU A C 1
ATOM 1080 O O . LEU A 1 140 ? -11.547 16.672 1.421 1 98.81 140 LEU A O 1
ATOM 1084 N N . MET A 1 141 ? -9.281 16.609 1.689 1 98.88 141 MET A N 1
ATOM 1085 C CA . MET A 1 141 ? -9.055 17.453 0.524 1 98.88 141 MET A CA 1
ATOM 1086 C C . MET A 1 141 ? -9.539 16.781 -0.751 1 98.88 141 MET A C 1
ATOM 1088 O O . MET A 1 141 ? -10.086 17.422 -1.642 1 98.88 141 MET A O 1
ATOM 1092 N N . ALA A 1 142 ? -9.32 15.469 -0.818 1 98.81 142 ALA A N 1
ATOM 1093 C CA . ALA A 1 142 ? -9.625 14.68 -2.012 1 98.81 142 ALA A CA 1
ATOM 1094 C C . ALA A 1 142 ? -11.125 14.422 -2.123 1 98.81 142 ALA A C 1
ATOM 1096 O O . ALA A 1 142 ? -11.688 14.453 -3.221 1 98.81 142 ALA A O 1
ATOM 1097 N N . LEU A 1 143 ? -11.797 14.195 -0.99 1 98.69 143 LEU A N 1
ATOM 1098 C CA . LEU A 1 143 ? -13.156 13.656 -1.033 1 98.69 143 LEU A CA 1
ATOM 1099 C C . LEU A 1 143 ? -14.125 14.578 -0.299 1 98.69 143 LEU A C 1
ATOM 1101 O O . LEU A 1 143 ? -15.258 14.195 -0.01 1 98.69 143 LEU A O 1
ATOM 1105 N N . GLY A 1 144 ? -13.703 15.766 0.051 1 98.19 144 GLY A N 1
ATOM 1106 C CA . GLY A 1 144 ? -14.523 16.688 0.812 1 98.19 144 GLY A CA 1
ATOM 1107 C C . GLY A 1 144 ? -15.898 16.906 0.21 1 98.19 144 GLY A C 1
ATOM 1108 O O . GLY A 1 144 ? -16.891 17.078 0.936 1 98.19 144 GLY A O 1
ATOM 1109 N N . GLY A 1 145 ? -15.992 16.844 -1.137 1 98.19 145 GLY A N 1
ATOM 1110 C CA . GLY A 1 145 ? -17.266 17.047 -1.816 1 98.19 145 GLY A CA 1
ATOM 1111 C C . GLY A 1 145 ? -18.312 16.031 -1.44 1 98.19 145 GLY A C 1
ATOM 1112 O O . GLY A 1 145 ? -19.5 16.359 -1.337 1 98.19 145 GLY A O 1
ATOM 1113 N N . LEU A 1 146 ? -17.938 14.789 -1.241 1 98.75 146 LEU A N 1
ATOM 1114 C CA . LEU A 1 146 ? -18.875 13.727 -0.86 1 98.75 146 LEU A CA 1
ATOM 1115 C C . LEU A 1 146 ? -19.328 13.898 0.588 1 98.75 146 LEU A C 1
ATOM 1117 O O . LEU A 1 146 ? -20.5 13.688 0.907 1 98.75 146 LEU A O 1
ATOM 1121 N N . TYR A 1 147 ? -18.422 14.297 1.472 1 98.06 147 TYR A N 1
ATOM 1122 C CA . TYR A 1 147 ? -18.734 14.492 2.883 1 98.06 147 TYR A CA 1
ATOM 1123 C C . TYR A 1 147 ? -19.625 15.719 3.078 1 98.06 147 TYR A C 1
ATOM 1125 O O . TYR A 1 147 ? -20.547 15.695 3.895 1 98.06 147 TYR A O 1
ATOM 1133 N N . GLU A 1 148 ? -19.25 16.781 2.371 1 96.69 148 GLU A N 1
ATOM 1134 C CA . GLU A 1 148 ? -20.031 18.016 2.463 1 96.69 148 GLU A CA 1
ATOM 1135 C C . GLU A 1 148 ? -21.5 17.75 2.143 1 96.69 148 GLU A C 1
ATOM 1137 O O . GLU A 1 148 ? -22.391 18.359 2.748 1 96.69 148 GLU A O 1
ATOM 1142 N N . ARG A 1 149 ? -21.797 16.828 1.252 1 97.44 149 ARG A N 1
ATOM 1143 C CA . ARG A 1 149 ? -23.156 16.531 0.812 1 97.44 149 ARG A CA 1
ATOM 1144 C C . ARG A 1 149 ? -23.766 15.406 1.646 1 97.44 149 ARG A C 1
ATOM 1146 O O . ARG A 1 149 ? -24.875 14.945 1.363 1 97.44 149 ARG A O 1
ATOM 1153 N N . GLY A 1 150 ? -23.062 14.938 2.625 1 97.75 150 GLY A N 1
ATOM 1154 C CA . GLY A 1 150 ? -23.562 13.93 3.545 1 97.75 150 GLY A CA 1
ATOM 1155 C C . GLY A 1 150 ? -23.781 12.586 2.887 1 97.75 150 GLY A C 1
ATOM 1156 O O . GLY A 1 150 ? -24.734 11.867 3.236 1 97.75 150 GLY A O 1
ATOM 1157 N N . LEU A 1 151 ? -22.938 12.203 1.964 1 98.69 151 LEU A N 1
ATOM 1158 C CA . LEU A 1 151 ? -23.234 11.055 1.115 1 98.69 151 LEU A CA 1
ATOM 1159 C C . LEU A 1 151 ? -22.5 9.812 1.608 1 98.69 151 LEU A C 1
ATOM 1161 O O . LEU A 1 151 ? -22.812 8.695 1.187 1 98.69 151 LEU A O 1
ATOM 1165 N N . VAL A 1 152 ? -21.531 9.969 2.49 1 98.81 152 VAL A N 1
ATOM 1166 C CA . VAL A 1 152 ? -20.688 8.852 2.904 1 98.81 152 VAL A CA 1
ATOM 1167 C C . VAL A 1 152 ? -21.281 8.18 4.145 1 98.81 152 VAL A C 1
ATOM 1169 O O . VAL A 1 152 ? -21.5 8.844 5.16 1 98.81 152 VAL A O 1
ATOM 1172 N N . GLU A 1 153 ? -21.578 6.938 4.047 1 98.75 153 GLU A N 1
ATOM 1173 C CA . GLU A 1 153 ? -22.031 6.156 5.191 1 98.75 153 GLU A CA 1
ATOM 1174 C C . GLU A 1 153 ? -20.859 5.691 6.043 1 98.75 153 GLU A C 1
ATOM 1176 O O . GLU A 1 153 ? -20.875 5.832 7.27 1 98.75 153 GLU A O 1
ATOM 1181 N N . TRP A 1 154 ? -19.891 5.098 5.492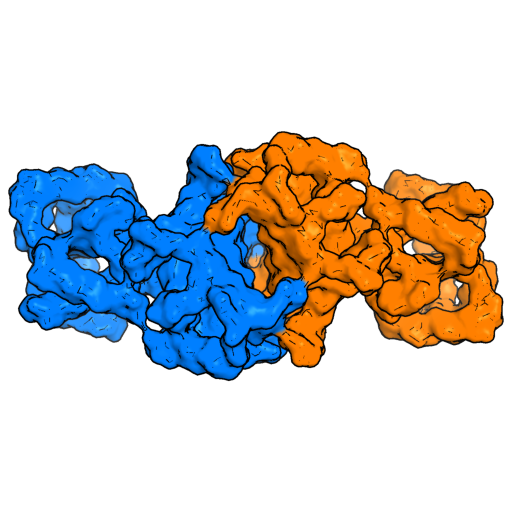 1 98.81 154 TRP A N 1
ATOM 1182 C CA . TRP A 1 154 ? -18.625 4.762 6.129 1 98.81 154 TRP A CA 1
ATOM 1183 C C . TRP A 1 154 ? -17.516 4.645 5.094 1 98.81 154 TRP A C 1
ATOM 1185 O O . TRP A 1 154 ? -17.766 4.633 3.889 1 98.81 154 TRP A O 1
ATOM 1195 N N . MET A 1 155 ? -16.297 4.641 5.512 1 98.75 155 MET A N 1
ATOM 1196 C CA . MET A 1 155 ? -15.156 4.539 4.613 1 98.75 155 MET A CA 1
ATOM 1197 C C . MET A 1 155 ? -14.039 3.707 5.242 1 98.75 155 MET A C 1
ATOM 1199 O O . MET A 1 155 ? -13.75 3.852 6.43 1 98.75 155 MET A O 1
ATOM 1203 N N . SER A 1 156 ? -13.492 2.777 4.492 1 98.69 156 SER A N 1
ATOM 1204 C CA . SER A 1 156 ? -12.25 2.092 4.832 1 98.69 156 SER A CA 1
ATOM 1205 C C . SER A 1 156 ? -11.078 2.633 4.023 1 98.69 156 SER A C 1
ATOM 1207 O O . SER A 1 156 ? -11.148 2.713 2.793 1 98.69 156 SER A O 1
ATOM 1209 N N . ALA A 1 157 ? -9.992 3.02 4.703 1 98.75 157 ALA A N 1
ATOM 1210 C CA . ALA A 1 157 ? -8.82 3.6 4.047 1 98.75 157 ALA A CA 1
ATOM 1211 C C . ALA A 1 157 ? -7.57 2.768 4.32 1 98.75 157 ALA A C 1
ATOM 1213 O O . ALA A 1 157 ? -7.168 2.6 5.473 1 98.75 157 ALA A O 1
ATOM 1214 N N . MET A 1 158 ? -6.969 2.201 3.312 1 98.94 158 MET A N 1
ATOM 1215 C CA . MET A 1 158 ? -5.648 1.58 3.377 1 98.94 158 MET A CA 1
ATOM 1216 C C . MET A 1 158 ? -4.578 2.52 2.836 1 98.94 158 MET A C 1
ATOM 1218 O O . MET A 1 158 ? -4.625 2.916 1.669 1 98.94 158 MET A O 1
ATOM 1222 N N . THR A 1 159 ? -3.574 2.83 3.67 1 98.94 159 THR A N 1
ATOM 1223 C CA . THR A 1 159 ? -2.684 3.918 3.287 1 98.94 159 THR A CA 1
ATOM 1224 C C . THR A 1 159 ? -1.363 3.373 2.75 1 98.94 159 THR A C 1
ATOM 1226 O O . THR A 1 159 ? -1.009 2.221 3.012 1 98.94 159 THR A O 1
ATOM 1229 N N . TYR A 1 160 ? -0.736 4.125 1.945 1 98.94 160 TYR A N 1
ATOM 1230 C CA . TYR A 1 160 ? 0.637 4.027 1.462 1 98.94 160 TYR A CA 1
ATOM 1231 C C . TYR A 1 160 ? 1.438 5.266 1.84 1 98.94 160 TYR A C 1
ATOM 1233 O O . TYR A 1 160 ? 1.618 6.172 1.021 1 98.94 160 TYR A O 1
ATOM 1241 N N . GLN A 1 161 ? 1.931 5.238 3.102 1 98.94 161 GLN A N 1
ATOM 1242 C CA . GLN A 1 161 ? 2.504 6.469 3.643 1 98.94 161 GLN A CA 1
ATOM 1243 C C . GLN A 1 161 ? 4.008 6.527 3.398 1 98.94 161 GLN A C 1
ATOM 1245 O O . GLN A 1 161 ? 4.703 5.516 3.521 1 98.94 161 GLN A O 1
ATOM 1250 N N . ALA A 1 162 ? 4.488 7.664 3.158 1 98.88 162 ALA A N 1
ATOM 1251 C CA . ALA A 1 162 ? 5.883 7.906 2.799 1 98.88 162 ALA A CA 1
ATOM 1252 C C . ALA A 1 162 ? 6.773 7.941 4.039 1 98.88 162 ALA A C 1
ATOM 1254 O O . ALA A 1 162 ? 6.285 8.148 5.152 1 98.88 162 ALA A O 1
ATOM 1255 N N . ALA A 1 163 ? 8.062 7.805 3.814 1 98.62 163 ALA A N 1
ATOM 1256 C CA . ALA A 1 163 ? 9.078 7.855 4.863 1 98.62 163 ALA A CA 1
ATOM 1257 C C . ALA A 1 163 ? 9.141 9.234 5.504 1 98.62 163 ALA A C 1
ATOM 1259 O O . ALA A 1 163 ? 9.414 9.359 6.699 1 98.62 163 ALA A O 1
ATOM 1260 N N . SER A 1 164 ? 8.828 10.234 4.746 1 97.88 164 SER A N 1
ATOM 1261 C CA . SER A 1 164 ? 8.906 11.602 5.25 1 97.88 164 SER A CA 1
ATOM 1262 C C . SER A 1 164 ? 7.926 11.828 6.395 1 97.88 164 SER A C 1
ATOM 1264 O O . SER A 1 164 ? 8.125 12.727 7.215 1 97.88 164 SER A O 1
ATOM 1266 N N . GLY A 1 165 ? 6.914 11.008 6.422 1 96.69 165 GLY A N 1
ATOM 1267 C CA . GLY A 1 165 ? 5.977 11.109 7.531 1 96.69 165 GLY A CA 1
ATOM 1268 C C . GLY A 1 165 ? 6.598 10.758 8.867 1 96.69 165 GLY A C 1
ATOM 1269 O O . GLY A 1 165 ? 6.078 11.133 9.922 1 96.69 165 GLY A O 1
ATOM 1270 N N . ALA A 1 166 ? 7.703 10.039 8.82 1 96.25 166 ALA A N 1
ATOM 1271 C CA . ALA A 1 166 ? 8.367 9.602 10.047 1 96.25 166 ALA A CA 1
ATOM 1272 C C . ALA A 1 166 ? 9.477 10.57 10.445 1 96.25 166 ALA A C 1
ATOM 1274 O O . ALA A 1 166 ? 10.008 10.5 11.555 1 96.25 166 ALA A O 1
ATOM 1275 N N . GLY A 1 167 ? 9.914 11.477 9.5 1 94.31 167 GLY A N 1
ATOM 1276 C CA . GLY A 1 167 ? 10.891 12.492 9.844 1 94.31 167 GLY A CA 1
ATOM 1277 C C . GLY A 1 167 ? 12.148 12.422 9 1 94.31 167 GLY A C 1
ATOM 1278 O O . GLY A 1 167 ? 12.305 11.508 8.188 1 94.31 167 GLY A O 1
ATOM 1279 N N . ALA A 1 168 ? 13.008 13.352 9.25 1 94.5 168 ALA A N 1
ATOM 1280 C CA . ALA A 1 168 ? 14.195 13.57 8.43 1 94.5 168 ALA A CA 1
ATOM 1281 C C . ALA A 1 168 ? 15.141 12.375 8.508 1 94.5 168 ALA A C 1
ATOM 1283 O O . ALA A 1 168 ? 15.648 11.906 7.488 1 94.5 168 ALA A O 1
ATOM 1284 N N . GLN A 1 169 ? 15.398 11.867 9.664 1 95.94 169 GLN A N 1
ATOM 1285 C CA . GLN A 1 169 ? 16.328 10.766 9.836 1 95.94 169 GLN A CA 1
ATOM 1286 C C . GLN A 1 169 ? 15.797 9.492 9.18 1 95.94 169 GLN A C 1
ATOM 1288 O O . GLN A 1 169 ? 16.578 8.688 8.656 1 95.94 169 GLN A O 1
ATOM 1293 N N . ASN A 1 170 ? 14.523 9.297 9.234 1 97.69 170 ASN A N 1
ATOM 1294 C CA . ASN A 1 170 ? 13.906 8.148 8.578 1 97.69 170 ASN A CA 1
ATOM 1295 C C . ASN A 1 170 ? 14.047 8.234 7.059 1 97.69 170 ASN A C 1
ATOM 1297 O O . ASN A 1 170 ? 14.273 7.223 6.395 1 97.69 170 ASN A O 1
ATOM 1301 N N . MET A 1 171 ? 13.953 9.438 6.504 1 97.81 171 MET A N 1
ATOM 1302 C CA . MET A 1 171 ? 14.156 9.633 5.07 1 97.81 171 MET A CA 1
ATOM 1303 C C . MET A 1 171 ? 15.578 9.273 4.668 1 97.81 171 MET A C 1
ATOM 1305 O O . MET A 1 171 ? 15.789 8.578 3.672 1 97.81 171 MET A O 1
ATOM 1309 N N . ARG A 1 172 ? 16.516 9.773 5.434 1 97.81 172 ARG A N 1
ATOM 1310 C CA . ARG A 1 172 ? 17.922 9.453 5.176 1 97.81 172 ARG A CA 1
ATOM 1311 C C . ARG A 1 172 ? 18.156 7.949 5.23 1 97.81 172 ARG A C 1
ATOM 1313 O O . ARG A 1 172 ? 18.875 7.398 4.391 1 97.81 172 ARG A O 1
ATOM 1320 N N . GLU A 1 173 ? 17.562 7.336 6.258 1 98.25 173 GLU A N 1
ATOM 1321 C CA . GLU A 1 173 ? 17.719 5.891 6.422 1 98.25 173 GLU A CA 1
ATOM 1322 C C . GLU A 1 173 ? 17.156 5.137 5.219 1 98.25 173 GLU A C 1
ATOM 1324 O O . GLU A 1 173 ? 17.781 4.18 4.742 1 98.25 173 GLU A O 1
ATOM 1329 N N . LEU A 1 174 ? 16 5.562 4.695 1 98.81 174 LEU A N 1
ATOM 1330 C CA . LEU A 1 174 ? 15.422 4.902 3.531 1 98.81 174 LEU A CA 1
ATOM 1331 C C . LEU A 1 174 ? 16.375 4.965 2.338 1 98.81 174 LEU A C 1
ATOM 1333 O O . LEU A 1 174 ? 16.578 3.961 1.654 1 98.81 174 LEU A O 1
ATOM 1337 N N . ILE A 1 175 ? 16.906 6.145 2.068 1 98.75 175 ILE A N 1
ATOM 1338 C CA . ILE A 1 175 ? 17.828 6.309 0.946 1 98.75 175 ILE A CA 1
ATOM 1339 C C . ILE A 1 175 ? 19.062 5.438 1.155 1 98.75 175 ILE A C 1
ATOM 1341 O O . ILE A 1 175 ? 19.531 4.785 0.22 1 98.75 175 ILE A O 1
ATOM 1345 N N . SER A 1 176 ? 19.562 5.449 2.381 1 98.56 176 SER A N 1
ATOM 1346 C CA . SER A 1 176 ? 20.719 4.613 2.697 1 98.56 176 SER A CA 1
ATOM 1347 C C . SER A 1 176 ? 20.406 3.139 2.471 1 98.56 176 SER A C 1
ATOM 1349 O O . SER A 1 176 ? 21.25 2.398 1.949 1 98.56 176 SER A O 1
ATOM 1351 N N . GLN A 1 177 ? 19.281 2.684 2.924 1 98.88 177 GLN A N 1
ATOM 1352 C CA . GLN A 1 177 ? 18.859 1.307 2.686 1 98.88 177 GLN A CA 1
ATOM 1353 C C . GLN A 1 177 ? 18.844 0.982 1.194 1 98.88 177 GLN A C 1
ATOM 1355 O O . GLN A 1 177 ? 19.297 -0.09 0.787 1 98.88 177 GLN A O 1
ATOM 1360 N N . MET A 1 178 ? 18.328 1.919 0.344 1 98.81 178 MET A N 1
ATOM 1361 C CA . MET A 1 178 ? 18.328 1.752 -1.105 1 98.81 178 MET A CA 1
ATOM 1362 C C . MET A 1 178 ? 19.75 1.553 -1.636 1 98.81 178 MET A C 1
ATOM 1364 O O . MET A 1 178 ? 19.984 0.678 -2.471 1 98.81 178 MET A O 1
ATOM 1368 N N . GLY A 1 179 ? 20.594 2.361 -1.133 1 98.75 179 GLY A N 1
ATOM 1369 C CA . GLY A 1 179 ? 22 2.244 -1.539 1 98.75 179 GLY A CA 1
ATOM 1370 C C . GLY A 1 179 ? 22.609 0.905 -1.183 1 98.75 179 GLY A C 1
ATOM 1371 O O . GLY A 1 179 ? 23.281 0.29 -2.008 1 98.75 179 GLY A O 1
ATOM 1372 N N . VAL A 1 180 ? 22.391 0.428 0.035 1 98.75 180 VAL A N 1
ATOM 1373 C CA . VAL A 1 180 ? 22.953 -0.83 0.515 1 98.75 180 VAL A CA 1
ATOM 1374 C C . VAL A 1 180 ? 22.422 -1.987 -0.331 1 98.75 180 VAL A C 1
ATOM 1376 O O . VAL A 1 180 ? 23.172 -2.9 -0.683 1 98.75 180 VAL A O 1
ATOM 1379 N N . ILE A 1 181 ? 21.141 -1.944 -0.695 1 98.81 181 ILE A N 1
ATOM 1380 C CA . ILE A 1 181 ? 20.547 -2.986 -1.522 1 98.81 181 ILE A CA 1
ATOM 1381 C C . ILE A 1 181 ? 21.219 -3.01 -2.891 1 98.81 181 ILE A C 1
ATOM 1383 O O . ILE A 1 181 ? 21.625 -4.07 -3.367 1 98.81 181 ILE A O 1
ATOM 1387 N N . ASN A 1 182 ? 21.297 -1.832 -3.5 1 98.69 182 ASN A N 1
ATOM 1388 C CA . ASN A 1 182 ? 21.922 -1.745 -4.816 1 98.69 182 ASN A CA 1
ATOM 1389 C C . ASN A 1 182 ? 23.375 -2.205 -4.773 1 98.69 182 ASN A C 1
ATOM 1391 O O . ASN A 1 182 ? 23.812 -2.957 -5.645 1 98.69 182 ASN A O 1
ATOM 1395 N N . ASP A 1 183 ? 24.109 -1.783 -3.783 1 98.31 183 ASP A N 1
ATOM 1396 C CA . ASP A 1 183 ? 25.531 -2.104 -3.654 1 98.31 183 ASP A CA 1
ATOM 1397 C C . ASP A 1 183 ? 25.734 -3.607 -3.494 1 98.31 183 ASP A C 1
ATOM 1399 O O . ASP A 1 183 ? 26.719 -4.16 -4.004 1 98.31 183 ASP A O 1
ATOM 1403 N N . ALA A 1 184 ? 24.891 -4.215 -2.816 1 98.31 184 ALA A N 1
ATOM 1404 C CA . ALA A 1 184 ? 25.031 -5.637 -2.504 1 98.31 184 ALA A CA 1
ATOM 1405 C C . ALA A 1 184 ? 25.047 -6.48 -3.777 1 98.31 184 ALA A C 1
ATOM 1407 O O . ALA A 1 184 ? 25.609 -7.578 -3.795 1 98.31 184 ALA A O 1
ATOM 1408 N N . VAL A 1 185 ? 24.453 -5.949 -4.879 1 98.38 185 VAL A N 1
ATOM 1409 C CA . VAL A 1 185 ? 24.297 -6.785 -6.066 1 98.38 185 VAL A CA 1
ATOM 1410 C C . VAL A 1 185 ? 24.766 -6.02 -7.301 1 98.38 185 VAL A C 1
ATOM 1412 O O . VAL A 1 185 ? 24.312 -6.293 -8.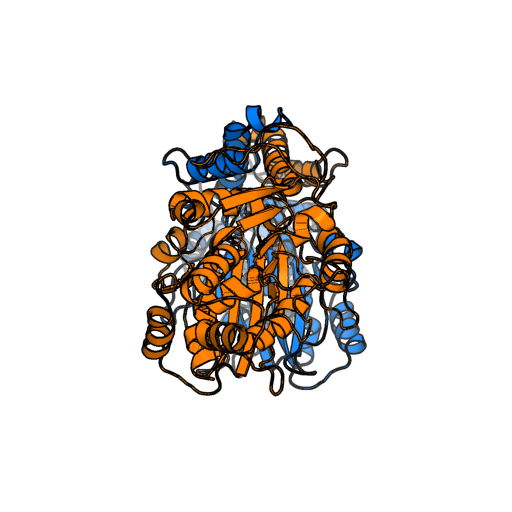414 1 98.38 185 VAL A O 1
ATOM 1415 N N . SER A 1 186 ? 25.562 -4.996 -7.129 1 97.12 186 SER A N 1
ATOM 1416 C CA . SER A 1 186 ? 26 -4.137 -8.219 1 97.12 186 SER A CA 1
ATOM 1417 C C . SER A 1 186 ? 26.719 -4.938 -9.305 1 97.12 186 SER A C 1
ATOM 1419 O O . SER A 1 186 ? 26.531 -4.688 -10.5 1 97.12 186 SER A O 1
ATOM 1421 N N . SER A 1 187 ? 27.547 -5.887 -8.938 1 96.25 187 SER A N 1
ATOM 1422 C CA . SER A 1 187 ? 28.281 -6.711 -9.891 1 96.25 187 SER A CA 1
ATOM 1423 C C . SER A 1 187 ? 27.328 -7.59 -10.703 1 96.25 187 SER A C 1
ATOM 1425 O O . SER A 1 187 ? 27.484 -7.734 -11.914 1 96.25 187 SER A O 1
ATOM 1427 N N . GLU A 1 188 ? 26.375 -8.18 -10.016 1 95.56 188 GLU A N 1
ATOM 1428 C CA . GLU A 1 188 ? 25.391 -9.016 -10.695 1 95.56 188 GLU A CA 1
ATOM 1429 C C . GLU A 1 188 ? 24.516 -8.18 -11.633 1 95.56 188 GLU A C 1
ATOM 1431 O O . GLU A 1 188 ? 24.156 -8.641 -12.727 1 95.56 188 GLU A O 1
ATOM 1436 N N . LEU A 1 189 ? 24.172 -7.008 -11.258 1 94.44 189 LEU A N 1
ATOM 1437 C CA . LEU A 1 189 ? 23.344 -6.129 -12.086 1 94.44 189 LEU A CA 1
ATOM 1438 C C . LEU A 1 189 ? 24.078 -5.758 -13.375 1 94.44 189 LEU A C 1
ATOM 1440 O O . LEU A 1 189 ? 23.438 -5.562 -14.414 1 94.44 189 LEU A O 1
ATOM 1444 N N . ALA A 1 190 ? 25.391 -5.676 -13.312 1 92.81 190 ALA A N 1
ATOM 1445 C CA . ALA A 1 190 ? 26.203 -5.277 -14.453 1 92.81 190 ALA A CA 1
ATOM 1446 C C . ALA A 1 190 ? 26.328 -6.418 -15.461 1 92.81 190 ALA A C 1
ATOM 1448 O O . ALA A 1 190 ? 26.719 -6.199 -16.609 1 92.81 190 ALA A O 1
ATOM 1449 N N . ASN A 1 191 ? 25.969 -7.574 -14.977 1 91.62 191 ASN A N 1
ATOM 1450 C CA . ASN A 1 191 ? 26.047 -8.758 -15.82 1 91.62 191 ASN A CA 1
ATOM 1451 C C . ASN A 1 191 ? 24.656 -9.25 -16.219 1 91.62 191 ASN A C 1
ATOM 1453 O O . ASN A 1 191 ? 23.969 -9.891 -15.43 1 91.62 191 ASN A O 1
ATOM 1457 N N . PRO A 1 192 ? 24.312 -9.031 -17.438 1 84.94 192 PRO A N 1
ATOM 1458 C CA . PRO A 1 192 ? 22.969 -9.414 -17.875 1 84.94 192 PRO A CA 1
ATOM 1459 C C . PRO A 1 192 ? 22.719 -10.914 -17.766 1 84.94 192 PRO A C 1
ATOM 1461 O O . PRO A 1 192 ? 21.562 -11.344 -17.734 1 84.94 192 PRO A O 1
ATOM 1464 N N . ALA A 1 193 ? 23.734 -11.688 -17.688 1 86.38 193 ALA A N 1
ATOM 1465 C CA . ALA A 1 193 ? 23.609 -13.141 -17.641 1 86.38 193 ALA A CA 1
ATOM 1466 C C . ALA A 1 193 ? 23.359 -13.617 -16.203 1 86.38 193 ALA A C 1
ATOM 1468 O O . ALA A 1 193 ? 23.031 -14.789 -15.977 1 86.38 193 ALA A O 1
ATOM 1469 N N . SER A 1 194 ? 23.453 -12.625 -15.273 1 91.38 194 SER A N 1
ATOM 1470 C CA . SER A 1 194 ? 23.281 -13 -13.875 1 91.38 194 SER A CA 1
ATOM 1471 C C . SER A 1 194 ? 21.844 -13.406 -13.586 1 91.38 194 SER A C 1
ATOM 1473 O O . SER A 1 194 ? 20.906 -12.773 -14.086 1 91.38 194 SER A O 1
ATOM 1475 N N . SER A 1 195 ? 21.719 -14.484 -12.781 1 91.12 195 SER A N 1
ATOM 1476 C CA . SER A 1 195 ? 20.422 -15 -12.391 1 91.12 195 SER A CA 1
ATOM 1477 C C . SER A 1 195 ? 19.688 -14.023 -11.469 1 91.12 195 SER A C 1
ATOM 1479 O O . SER A 1 195 ? 20.25 -13.586 -10.461 1 91.12 195 SER A O 1
ATOM 1481 N N . ILE A 1 196 ? 18.453 -13.703 -11.789 1 91.81 196 ILE A N 1
ATOM 1482 C CA . ILE A 1 196 ? 17.656 -12.789 -10.969 1 91.81 196 ILE A CA 1
ATOM 1483 C C . ILE A 1 196 ? 17.375 -13.422 -9.609 1 91.81 196 ILE A C 1
ATOM 1485 O O . ILE A 1 196 ? 17.25 -12.719 -8.609 1 91.81 196 ILE A O 1
ATOM 1489 N N . LEU A 1 197 ? 17.297 -14.711 -9.523 1 92.94 197 LEU A N 1
ATOM 1490 C CA . LEU A 1 197 ? 17.047 -15.391 -8.266 1 92.94 197 LEU A CA 1
ATOM 1491 C C . LEU A 1 197 ? 18.234 -15.242 -7.312 1 92.94 197 LEU A C 1
ATOM 1493 O O . LEU A 1 197 ? 18.047 -15.148 -6.098 1 92.94 197 LEU A O 1
ATOM 1497 N N . ASP A 1 198 ? 19.406 -15.273 -7.898 1 94.31 198 ASP A N 1
ATOM 1498 C CA . ASP A 1 198 ? 20.594 -15.031 -7.078 1 94.31 198 ASP A CA 1
ATOM 1499 C C . ASP A 1 198 ? 20.609 -13.602 -6.535 1 94.31 198 ASP A C 1
ATOM 1501 O O . ASP A 1 198 ? 20.938 -13.383 -5.371 1 94.31 198 ASP A O 1
ATOM 1505 N N . ILE A 1 199 ? 20.281 -12.711 -7.406 1 96 199 ILE A N 1
ATOM 1506 C CA . ILE A 1 199 ? 20.188 -11.312 -6.996 1 96 199 ILE A CA 1
ATOM 1507 C C . ILE A 1 199 ? 19.156 -11.172 -5.875 1 96 199 ILE A C 1
ATOM 1509 O O . ILE A 1 199 ? 19.453 -10.57 -4.836 1 96 199 ILE A O 1
ATOM 1513 N N . ASP A 1 200 ? 18.047 -11.766 -6.094 1 95.94 200 ASP A N 1
ATOM 1514 C CA . ASP A 1 200 ? 16.969 -11.703 -5.125 1 95.94 200 ASP A CA 1
ATOM 1515 C C . ASP A 1 200 ? 17.391 -12.289 -3.779 1 95.94 200 ASP A C 1
ATOM 1517 O O . ASP A 1 200 ? 17.094 -11.719 -2.727 1 95.94 200 ASP A O 1
ATOM 1521 N N . LYS A 1 201 ? 18.016 -13.43 -3.805 1 95.31 201 LYS A N 1
ATOM 1522 C CA . LYS A 1 201 ? 18.484 -14.086 -2.588 1 95.31 201 LYS A CA 1
ATOM 1523 C C . LYS A 1 201 ? 19.484 -13.195 -1.842 1 95.31 201 LYS A C 1
ATOM 1525 O O . LYS A 1 201 ? 19.391 -13.047 -0.622 1 95.31 201 LYS A O 1
ATOM 1530 N N . LYS A 1 202 ? 20.438 -12.641 -2.555 1 97.62 202 LYS A N 1
ATOM 1531 C CA . LYS A 1 202 ? 21.453 -11.773 -1.954 1 97.62 202 LYS A CA 1
ATOM 1532 C C . LYS A 1 202 ? 20.812 -10.516 -1.364 1 97.62 202 LYS A C 1
ATOM 1534 O O . LYS A 1 202 ? 21.234 -10.047 -0.302 1 97.62 202 LYS A O 1
ATOM 1539 N N . VAL A 1 203 ? 19.844 -9.969 -2.061 1 98.31 203 VAL A N 1
ATOM 1540 C CA . VAL A 1 203 ? 19.125 -8.797 -1.562 1 98.31 203 VAL A CA 1
ATOM 1541 C C . VAL A 1 203 ? 18.391 -9.141 -0.269 1 98.31 203 VAL A C 1
ATOM 1543 O O . VAL A 1 203 ? 18.484 -8.406 0.715 1 98.31 203 VAL A O 1
ATOM 1546 N N . ALA A 1 204 ? 17.703 -10.266 -0.252 1 97.69 204 ALA A N 1
ATOM 1547 C CA . ALA A 1 204 ? 16.969 -10.68 0.936 1 97.69 204 ALA A CA 1
ATOM 1548 C C . ALA A 1 204 ? 17.906 -10.875 2.125 1 97.69 204 ALA A C 1
ATOM 1550 O O . ALA A 1 204 ? 17.594 -10.438 3.238 1 97.69 204 ALA A O 1
ATOM 1551 N N . GLU A 1 205 ? 19.016 -11.523 1.869 1 98.12 205 GLU A N 1
ATOM 1552 C CA . GLU A 1 205 ? 20 -11.742 2.918 1 98.12 205 GLU A CA 1
ATOM 1553 C C . GLU A 1 205 ? 20.547 -10.422 3.441 1 98.12 205 GLU A C 1
ATOM 1555 O O . GLU A 1 205 ? 20.734 -10.25 4.648 1 98.12 205 GLU A O 1
ATOM 1560 N N . THR A 1 206 ? 20.828 -9.539 2.518 1 98.62 206 THR A N 1
ATOM 1561 C CA . THR A 1 206 ? 21.328 -8.219 2.875 1 98.62 206 THR A CA 1
ATOM 1562 C C . THR A 1 206 ? 20.328 -7.48 3.756 1 98.62 206 THR A C 1
ATOM 1564 O O . THR A 1 206 ? 20.703 -6.91 4.785 1 98.62 206 THR A O 1
ATOM 1567 N N . MET A 1 207 ? 19.094 -7.508 3.451 1 98.38 207 MET A N 1
ATOM 1568 C CA . MET A 1 207 ? 18.047 -6.781 4.168 1 98.38 207 MET A CA 1
ATOM 1569 C C . MET A 1 207 ? 17.844 -7.359 5.566 1 98.38 207 MET A C 1
ATOM 1571 O O . MET A 1 207 ? 17.422 -6.648 6.48 1 98.38 207 MET A O 1
ATOM 1575 N N . ARG A 1 208 ? 18.141 -8.641 5.738 1 97.5 208 ARG A N 1
ATOM 1576 C CA . ARG A 1 208 ? 17.906 -9.32 7.016 1 97.5 208 ARG A CA 1
ATOM 1577 C C . ARG A 1 208 ? 19.156 -9.258 7.891 1 97.5 208 ARG A C 1
ATOM 1579 O O . ARG A 1 208 ? 19.125 -9.648 9.062 1 97.5 208 ARG A O 1
ATOM 1586 N N . SER A 1 209 ? 20.25 -8.773 7.305 1 97.38 209 SER A N 1
ATOM 1587 C CA . SER A 1 209 ? 21.516 -8.742 8.031 1 97.38 209 SER A CA 1
ATOM 1588 C C . SER A 1 209 ? 21.484 -7.688 9.133 1 97.38 209 SER A C 1
ATOM 1590 O O . SER A 1 209 ? 20.797 -6.676 9.016 1 97.38 209 SER A O 1
ATOM 1592 N N . GLY A 1 210 ? 22.25 -7.922 10.188 1 96.06 210 GLY A N 1
ATOM 1593 C CA . GLY A 1 210 ? 22.375 -6.973 11.281 1 96.06 210 GLY A CA 1
ATOM 1594 C C . GLY A 1 210 ? 23.016 -5.664 10.875 1 96.06 210 GLY A C 1
ATOM 1595 O O . GLY A 1 210 ? 22.875 -4.648 11.562 1 96.06 210 GLY A O 1
ATOM 1596 N N . SER A 1 211 ? 23.734 -5.637 9.727 1 97.44 211 SER A N 1
ATOM 1597 C CA . SER A 1 211 ? 24.438 -4.441 9.281 1 97.44 211 SER A CA 1
ATOM 1598 C C . SER A 1 211 ? 23.547 -3.549 8.438 1 97.44 211 SER A C 1
ATOM 1600 O O . SER A 1 211 ? 23.938 -2.432 8.078 1 97.44 211 SER A O 1
ATOM 1602 N N . PHE A 1 212 ? 22.391 -4.094 7.992 1 98.31 212 PHE A N 1
ATOM 1603 C CA . PHE A 1 212 ? 21.453 -3.266 7.254 1 98.31 212 PHE A CA 1
ATOM 1604 C C . PHE A 1 212 ? 20.984 -2.082 8.094 1 98.31 212 PHE A C 1
ATOM 1606 O O . PHE A 1 212 ? 20.703 -2.234 9.289 1 98.31 212 PHE A O 1
ATOM 1613 N N . PRO A 1 213 ? 20.984 -0.862 7.535 1 98.38 213 PRO A N 1
ATOM 1614 C CA . PRO A 1 213 ? 20.641 0.307 8.352 1 98.38 213 PRO A CA 1
ATOM 1615 C C . PRO A 1 213 ? 19.172 0.343 8.75 1 98.38 213 PRO A C 1
ATOM 1617 O O . PRO A 1 213 ? 18.312 0.632 7.922 1 98.38 213 PRO A O 1
ATOM 1620 N N . THR A 1 214 ? 18.859 0.135 10.031 1 98.38 214 THR A N 1
ATOM 1621 C CA . THR A 1 214 ? 17.484 0.138 10.516 1 98.38 214 THR A CA 1
ATOM 1622 C C . THR A 1 214 ? 17.391 0.868 11.852 1 98.38 214 THR A C 1
ATOM 1624 O O . THR A 1 214 ? 16.578 0.499 12.711 1 98.38 214 THR A O 1
ATOM 1627 N N . ASP A 1 215 ? 18.188 1.871 12.102 1 97.88 215 ASP A N 1
ATOM 1628 C CA . ASP A 1 215 ? 18.281 2.562 13.383 1 97.88 215 ASP A CA 1
ATOM 1629 C C . ASP A 1 215 ? 17 3.355 13.664 1 97.88 215 ASP A C 1
ATOM 1631 O O . ASP A 1 215 ? 16.625 3.527 14.828 1 97.88 215 ASP A O 1
ATOM 1635 N N . ASN A 1 216 ? 16.391 3.828 12.656 1 97.69 216 ASN A N 1
ATOM 1636 C CA . ASN A 1 216 ? 15.234 4.711 12.844 1 97.69 216 ASN A CA 1
ATOM 1637 C C . ASN A 1 216 ? 13.922 3.953 12.688 1 97.69 216 ASN A C 1
ATOM 1639 O O . ASN A 1 216 ? 13.062 3.998 13.578 1 97.69 216 ASN A O 1
ATOM 1643 N N . PHE A 1 217 ? 13.805 3.127 11.656 1 98.06 217 PHE A N 1
ATOM 1644 C CA . PHE A 1 217 ? 12.57 2.375 11.445 1 98.06 217 PHE A CA 1
ATOM 1645 C C . PHE A 1 217 ? 12.555 1.109 12.297 1 98.06 217 PHE A C 1
ATOM 1647 O O . PHE A 1 217 ? 11.492 0.536 12.547 1 98.06 217 PHE A O 1
ATOM 1654 N N . GLY A 1 218 ? 13.68 0.601 12.695 1 97.81 218 GLY A N 1
ATOM 1655 C CA . GLY A 1 218 ? 13.789 -0.634 13.461 1 97.81 218 GLY A CA 1
ATOM 1656 C C . GLY A 1 218 ? 13.75 -1.876 12.586 1 97.81 218 GLY A C 1
ATOM 1657 O O . GLY A 1 218 ? 14.141 -2.959 13.023 1 97.81 218 GLY A O 1
ATOM 1658 N N . VAL A 1 219 ? 13.266 -1.799 11.328 1 98.5 219 VAL A N 1
ATOM 1659 C CA . VAL A 1 219 ? 13.156 -2.865 10.344 1 98.5 219 VAL A CA 1
ATOM 1660 C C . VAL A 1 219 ? 13.406 -2.301 8.945 1 98.5 219 VAL A C 1
ATOM 1662 O O . VAL A 1 219 ? 13.391 -1.084 8.75 1 98.5 219 VAL A O 1
ATOM 1665 N N . PRO A 1 220 ? 13.672 -3.168 7.938 1 98.75 220 PRO A N 1
ATOM 1666 C CA . PRO A 1 220 ? 13.836 -2.674 6.57 1 98.75 220 PRO A CA 1
ATOM 1667 C C . PRO A 1 220 ? 12.562 -2.031 6.02 1 98.75 220 PRO A C 1
ATOM 1669 O O . PRO A 1 220 ? 11.461 -2.551 6.227 1 98.75 220 PRO A O 1
ATOM 1672 N N . LEU A 1 221 ? 12.758 -0.919 5.348 1 98.88 221 LEU A N 1
ATOM 1673 C CA . LEU A 1 221 ? 11.656 -0.305 4.613 1 98.88 221 LEU A CA 1
ATOM 1674 C C . LEU A 1 221 ? 11.898 -0.389 3.107 1 98.88 221 LEU A C 1
ATOM 1676 O O . LEU A 1 221 ? 10.977 -0.708 2.348 1 98.88 221 LEU A O 1
ATOM 1680 N N . ALA A 1 222 ? 13.188 -0.03 2.645 1 98.81 222 ALA A N 1
ATOM 1681 C CA . ALA A 1 222 ? 13.5 -0.245 1.235 1 98.81 222 ALA A CA 1
ATOM 1682 C C . ALA A 1 222 ? 13.352 -1.716 0.857 1 98.81 222 ALA A C 1
ATOM 1684 O O . ALA A 1 222 ? 13.859 -2.598 1.554 1 98.81 222 ALA A O 1
ATOM 1685 N N . GLY A 1 223 ? 12.594 -1.933 -0.235 1 98.75 223 GLY A N 1
ATOM 1686 C CA . GLY A 1 223 ? 12.367 -3.307 -0.653 1 98.75 223 GLY A CA 1
ATOM 1687 C C . GLY A 1 223 ? 11.32 -4.023 0.185 1 98.75 223 GLY A C 1
ATOM 1688 O O . GLY A 1 223 ? 11.188 -5.246 0.111 1 98.75 223 GLY A O 1
ATOM 1689 N N . SER A 1 224 ? 10.586 -3.281 1.043 1 98.88 224 SER A N 1
ATOM 1690 C CA . SER A 1 224 ? 9.633 -3.867 1.978 1 98.88 224 SER A CA 1
ATOM 1691 C C . SER A 1 224 ? 8.516 -2.887 2.311 1 98.88 224 SER A C 1
ATOM 1693 O O . SER A 1 224 ? 8.07 -2.121 1.449 1 98.88 224 SER A O 1
ATOM 1695 N N . LEU A 1 225 ? 7.906 -3.006 3.447 1 98.94 225 LEU A N 1
ATOM 1696 C CA . LEU A 1 225 ? 6.898 -2.125 4.027 1 98.94 225 LEU A CA 1
ATOM 1697 C C . LEU A 1 225 ? 6.762 -2.365 5.527 1 98.94 225 LEU A C 1
ATOM 1699 O O . LEU A 1 225 ? 7.34 -3.314 6.062 1 98.94 225 LEU A O 1
ATOM 1703 N N . ILE A 1 226 ? 6.082 -1.498 6.246 1 98.94 226 ILE A N 1
ATOM 1704 C CA . ILE A 1 226 ? 5.781 -1.633 7.668 1 98.94 226 ILE A CA 1
ATOM 1705 C C . ILE A 1 226 ? 4.289 -1.41 7.906 1 98.94 226 ILE A C 1
ATOM 1707 O O . ILE A 1 226 ? 3.793 -0.29 7.766 1 98.94 226 ILE A O 1
ATOM 1711 N N . PRO A 1 227 ? 3.52 -2.445 8.289 1 98.88 227 PRO A N 1
ATOM 1712 C CA . PRO A 1 227 ? 2.062 -2.305 8.375 1 98.88 227 PRO A CA 1
ATOM 1713 C C . PRO A 1 227 ? 1.594 -1.867 9.758 1 98.88 227 PRO A C 1
ATOM 1715 O O . PRO A 1 227 ? 0.631 -2.426 10.297 1 98.88 227 PRO A O 1
ATOM 1718 N N . TRP A 1 228 ? 2.301 -0.853 10.328 1 98.81 228 TRP A N 1
ATOM 1719 C CA . TRP A 1 228 ? 1.932 -0.222 11.586 1 98.81 228 TRP A CA 1
ATOM 1720 C C . TRP A 1 228 ? 2.562 1.16 11.711 1 98.81 228 TRP A C 1
ATOM 1722 O O . TRP A 1 228 ? 3.775 1.313 11.547 1 98.81 228 TRP A O 1
ATOM 1732 N N . ILE A 1 229 ? 1.767 2.125 11.961 1 98.62 229 ILE A N 1
ATOM 1733 C CA . ILE A 1 229 ? 2.26 3.479 12.188 1 98.62 229 ILE A CA 1
ATOM 1734 C C . ILE A 1 229 ? 1.692 4.02 13.5 1 98.62 229 ILE A C 1
ATOM 1736 O O . ILE A 1 229 ? 0.48 3.975 13.727 1 98.62 229 ILE A O 1
ATOM 1740 N N . ASP A 1 230 ? 2.611 4.555 14.422 1 97.75 230 ASP A N 1
ATOM 1741 C CA . ASP A 1 230 ? 2.273 5.16 15.703 1 97.75 230 ASP A CA 1
ATOM 1742 C C . ASP A 1 230 ? 2.027 4.098 16.766 1 97.75 230 ASP A C 1
ATOM 1744 O O . ASP A 1 230 ? 2.373 2.928 16.578 1 97.75 230 ASP A O 1
ATOM 1748 N N . VAL A 1 231 ? 1.511 4.363 17.906 1 97.56 231 VAL A N 1
ATOM 1749 C CA . VAL A 1 231 ? 1.44 3.465 19.047 1 97.56 231 VAL A CA 1
ATOM 1750 C C . VAL A 1 231 ? 0.102 2.729 19.047 1 97.56 231 VAL A C 1
ATOM 1752 O O . VAL A 1 231 ? -0.854 3.17 18.406 1 97.56 231 VAL A O 1
ATOM 1755 N N . LYS A 1 232 ? -0.003 1.624 19.797 1 97.81 232 LYS A N 1
ATOM 1756 C CA . LYS A 1 232 ? -1.195 0.786 19.891 1 97.81 232 LYS A CA 1
ATOM 1757 C C . LYS A 1 232 ? -2.26 1.435 20.766 1 97.81 232 LYS A C 1
ATOM 1759 O O . LYS A 1 232 ? -1.943 2.01 21.812 1 97.81 232 LYS A O 1
ATOM 1764 N N . ARG A 1 233 ? -3.449 1.295 20.328 1 97.62 233 ARG A N 1
ATOM 1765 C CA . ARG A 1 233 ? -4.605 1.672 21.141 1 97.62 233 ARG A CA 1
ATOM 1766 C C . ARG A 1 233 ? -5.324 0.438 21.672 1 97.62 233 ARG A C 1
ATOM 1768 O O . ARG A 1 233 ? -5.098 -0.675 21.188 1 97.62 233 ARG A O 1
ATOM 1775 N N . ASP A 1 234 ? -6.285 0.579 22.609 1 95.81 234 ASP A N 1
ATOM 1776 C CA . ASP A 1 234 ? -6.949 -0.518 23.312 1 95.81 234 ASP A CA 1
ATOM 1777 C C . ASP A 1 234 ? -7.816 -1.333 22.344 1 95.81 234 ASP A C 1
ATOM 1779 O O . ASP A 1 234 ? -7.957 -2.547 22.516 1 95.81 234 ASP A O 1
ATOM 1783 N N . ASN A 1 235 ? -8.305 -0.749 21.359 1 95 235 ASN A N 1
ATOM 1784 C CA . ASN A 1 235 ? -9.242 -1.427 20.469 1 95 235 ASN A CA 1
ATOM 1785 C C . ASN A 1 235 ? -8.523 -2.143 19.328 1 95 235 ASN A C 1
ATOM 1787 O O . ASN A 1 235 ? -9.156 -2.621 18.391 1 95 235 ASN A O 1
ATOM 1791 N N . GLY A 1 236 ? -7.172 -2.111 19.312 1 96.94 236 GLY A N 1
ATOM 1792 C CA . GLY A 1 236 ? -6.383 -2.826 18.328 1 96.94 236 GLY A CA 1
ATOM 1793 C C . GLY A 1 236 ? -5.887 -1.938 17.203 1 96.94 236 GLY A C 1
ATOM 1794 O O . GLY A 1 236 ? -4.98 -2.318 16.453 1 96.94 236 GLY A O 1
ATOM 1795 N N . GLN A 1 237 ? -6.441 -0.739 17.094 1 98.5 237 GLN A N 1
ATOM 1796 C CA . GLN A 1 237 ? -5.949 0.238 16.141 1 98.5 237 GLN A CA 1
ATOM 1797 C C . GLN A 1 237 ? -4.586 0.781 16.547 1 98.5 237 GLN A C 1
ATOM 1799 O O . GLN A 1 237 ? -4.238 0.765 17.734 1 98.5 237 GLN A O 1
ATOM 1804 N N . SER A 1 238 ? -3.807 1.218 15.586 1 98.69 238 SER A N 1
ATOM 1805 C CA . SER A 1 238 ? -2.764 2.18 15.922 1 98.69 238 SER A CA 1
ATOM 1806 C C . SER A 1 238 ? -3.35 3.568 16.156 1 98.69 238 SER A C 1
ATOM 1808 O O . SER A 1 238 ? -4.469 3.857 15.734 1 98.69 238 SER A O 1
ATOM 1810 N N . LYS A 1 239 ? -2.639 4.418 16.844 1 98.31 239 LYS A N 1
ATOM 1811 C CA . LYS A 1 239 ? -3.09 5.789 17.047 1 98.31 239 LYS A CA 1
ATOM 1812 C C . LYS A 1 239 ? -3.264 6.523 15.727 1 98.31 239 LYS A C 1
ATOM 1814 O O . LYS A 1 239 ? -4.16 7.355 15.578 1 98.31 239 LYS A O 1
ATOM 1819 N N . GLU A 1 240 ? -2.334 6.23 14.734 1 98.56 240 GLU A N 1
ATOM 1820 C CA . GLU A 1 240 ? -2.484 6.801 13.398 1 98.56 240 GLU A CA 1
ATOM 1821 C C . GLU A 1 240 ? -3.836 6.438 12.797 1 98.56 240 GLU A C 1
ATOM 1823 O O . GLU A 1 240 ? -4.504 7.289 12.203 1 98.56 240 GLU A O 1
ATOM 1828 N N . GLU A 1 241 ? -4.25 5.211 12.93 1 98.81 241 GLU A N 1
ATOM 1829 C CA . GLU A 1 241 ? -5.527 4.73 12.414 1 98.81 241 GLU A CA 1
ATOM 1830 C C . GLU A 1 241 ? -6.699 5.34 13.18 1 98.81 241 GLU A C 1
ATOM 1832 O O . GLU A 1 241 ? -7.719 5.695 12.586 1 98.81 241 GLU A O 1
ATOM 1837 N N . TRP A 1 242 ? -6.543 5.457 14.461 1 98.44 242 TRP A N 1
ATOM 1838 C CA . TRP A 1 242 ? -7.555 6.066 15.32 1 98.44 242 TRP A CA 1
ATOM 1839 C C . TRP A 1 242 ? -7.816 7.512 14.914 1 98.44 242 TRP A C 1
ATOM 1841 O O . TRP A 1 242 ? -8.969 7.949 14.859 1 98.44 242 TRP A O 1
ATOM 1851 N N . LYS A 1 243 ? -6.82 8.234 14.578 1 98.44 243 LYS A N 1
ATOM 1852 C CA . LYS A 1 243 ? -6.918 9.641 14.203 1 98.44 243 LYS A CA 1
ATOM 1853 C C . LYS A 1 243 ? -7.805 9.828 12.977 1 98.44 243 LYS A C 1
ATOM 1855 O O . LYS A 1 243 ? -8.492 10.836 12.844 1 98.44 243 LYS A O 1
ATOM 1860 N N . ALA A 1 244 ? -7.793 8.859 12.062 1 98 244 ALA A N 1
ATOM 1861 C CA . ALA A 1 244 ? -8.586 8.977 10.844 1 98 244 ALA A CA 1
ATOM 1862 C C . ALA A 1 244 ? -10.055 9.211 11.164 1 98 244 ALA A C 1
ATOM 1864 O O . ALA A 1 244 ? -10.703 10.07 10.562 1 98 244 ALA A O 1
ATOM 1865 N N . GLY A 1 245 ? -10.578 8.477 12.094 1 97.94 245 GLY A N 1
ATOM 1866 C CA . GLY A 1 245 ? -11.984 8.594 12.453 1 97.94 245 GLY A CA 1
ATOM 1867 C C . GLY A 1 245 ? -12.289 9.844 13.25 1 97.94 245 GLY A C 1
ATOM 1868 O O . GLY A 1 245 ? -13.141 10.648 12.859 1 97.94 245 GLY A O 1
ATOM 1869 N N . VAL A 1 246 ? -11.516 10.102 14.32 1 98.06 246 VAL A N 1
ATOM 1870 C CA . VAL A 1 246 ? -11.898 11.125 15.289 1 98.06 246 VAL A CA 1
ATOM 1871 C C . VAL A 1 246 ? -11.602 12.508 14.719 1 98.06 246 VAL A C 1
ATOM 1873 O O . VAL A 1 246 ? -12.391 13.438 14.891 1 98.06 246 VAL A O 1
ATOM 1876 N N . GLU A 1 247 ? -10.484 12.672 14.016 1 98.75 247 GLU A N 1
ATOM 1877 C CA . GLU A 1 247 ? -10.141 14 13.508 1 98.75 247 GLU A CA 1
ATOM 1878 C C . GLU A 1 247 ? -10.992 14.367 12.297 1 98.75 247 GLU A C 1
ATOM 1880 O O . GLU A 1 247 ? -11.383 15.523 12.133 1 98.75 247 GLU A O 1
ATOM 1885 N N . ALA A 1 248 ? -11.25 13.352 11.422 1 98.69 248 ALA A N 1
ATOM 1886 C CA . ALA A 1 248 ? -12.117 13.633 10.281 1 98.69 248 ALA A CA 1
ATOM 1887 C C . ALA A 1 248 ? -13.484 14.141 10.742 1 98.69 248 ALA A C 1
ATOM 1889 O O . ALA A 1 248 ? -13.992 15.133 10.227 1 98.69 248 ALA A O 1
ATOM 1890 N N . ASN A 1 249 ? -14.047 13.453 11.695 1 98.75 249 ASN A N 1
ATOM 1891 C CA . ASN A 1 249 ? -15.383 13.82 12.164 1 98.75 249 ASN A CA 1
ATOM 1892 C C . ASN A 1 249 ? -15.367 15.172 12.875 1 98.75 249 ASN A C 1
ATOM 1894 O O . ASN A 1 249 ? -16.344 15.922 12.805 1 98.75 249 ASN A O 1
ATOM 1898 N N . LYS A 1 250 ? -14.281 15.523 13.586 1 98.69 250 LYS A N 1
ATOM 1899 C CA . LYS A 1 250 ? -14.164 16.844 14.203 1 98.69 250 LYS A CA 1
ATOM 1900 C C . LYS A 1 250 ? -14.07 17.938 13.141 1 98.69 250 LYS A C 1
ATOM 1902 O O . LYS A 1 250 ? -14.734 18.969 13.242 1 98.69 250 LYS A O 1
ATOM 1907 N N . ILE A 1 251 ? -13.266 17.719 12.102 1 98.75 251 ILE A N 1
ATOM 1908 C CA . ILE A 1 251 ? -13.109 18.688 11.016 1 98.75 251 ILE A CA 1
ATOM 1909 C C . ILE A 1 251 ? -14.445 18.906 10.32 1 98.75 251 ILE A C 1
ATOM 1911 O O . ILE A 1 251 ? -14.797 20.031 9.977 1 98.75 251 ILE A O 1
ATOM 1915 N N . LEU A 1 252 ? -15.211 17.828 10.211 1 98.31 252 LEU A N 1
ATOM 1916 C CA . LEU A 1 252 ? -16.469 17.859 9.477 1 98.31 252 LEU A CA 1
ATOM 1917 C C . LEU A 1 252 ? -17.609 18.344 10.375 1 98.31 252 LEU A C 1
ATOM 1919 O O . LEU A 1 252 ? -18.719 18.594 9.898 1 98.31 252 LEU A O 1
ATOM 1923 N N . GLY A 1 253 ? -17.359 18.469 11.672 1 97.31 253 GLY A N 1
ATOM 1924 C CA . GLY A 1 253 ? -18.406 18.844 12.609 1 97.31 253 GLY A CA 1
ATOM 1925 C C . GLY A 1 253 ? -19.422 17.75 12.859 1 97.31 253 GLY A C 1
ATOM 1926 O O . GLY A 1 253 ? -20.609 18.031 13.039 1 97.31 253 GLY A O 1
ATOM 1927 N N . LEU A 1 254 ? -18.938 16.516 12.805 1 97.31 254 LEU A N 1
ATOM 1928 C CA . LEU A 1 254 ? -19.859 15.375 12.883 1 97.31 254 LEU A CA 1
ATOM 1929 C C . LEU A 1 254 ? -19.609 14.57 14.148 1 97.31 254 LEU A C 1
ATOM 1931 O O . LEU A 1 254 ? -19.906 13.375 14.203 1 97.31 254 LEU A O 1
ATOM 1935 N N . GLN A 1 255 ? -19.047 15.125 15.172 1 96.12 255 GLN A N 1
ATOM 1936 C CA . GLN A 1 255 ? -18.672 14.406 16.375 1 96.12 255 GLN A CA 1
ATOM 1937 C C . GLN A 1 255 ? -19.891 13.812 17.078 1 96.12 255 GLN A C 1
ATOM 1939 O O . GLN A 1 255 ? -19.797 12.758 17.719 1 96.12 255 GLN A O 1
ATOM 1944 N N . ASP A 1 256 ? -21.109 14.406 16.984 1 95.75 256 ASP A N 1
ATOM 1945 C CA . ASP A 1 256 ? -22.312 13.914 17.625 1 95.75 256 ASP A CA 1
ATOM 1946 C C . ASP A 1 256 ? -22.922 12.742 16.859 1 95.75 256 ASP A C 1
ATOM 1948 O O . ASP A 1 256 ? -23.656 11.938 17.422 1 95.75 256 ASP A O 1
ATOM 1952 N N . SER A 1 257 ? -22.719 12.656 15.586 1 97.06 257 SER A N 1
ATOM 1953 C CA . SER A 1 257 ? -23.125 11.57 14.703 1 97.06 257 SER A CA 1
ATOM 1954 C C . SER A 1 257 ? -22 11.211 13.727 1 97.06 257 SER A C 1
ATOM 1956 O O . SER A 1 257 ? -22.109 11.469 12.531 1 97.06 257 SER A O 1
ATOM 1958 N N . PRO A 1 258 ? -21.047 10.57 14.172 1 98.25 258 PRO A N 1
ATOM 1959 C CA . PRO A 1 258 ? -19.812 10.383 13.406 1 98.25 258 PRO A CA 1
ATOM 1960 C C . PRO A 1 258 ? -19.984 9.422 12.227 1 98.25 258 PRO A C 1
ATOM 1962 O O . PRO A 1 258 ? -20.719 8.438 12.336 1 98.25 258 PRO A O 1
ATOM 1965 N N . VAL A 1 259 ? -19.391 9.719 11.125 1 98.62 259 VAL A N 1
ATOM 1966 C CA . VAL A 1 259 ? -19.188 8.781 10.023 1 98.62 259 VAL A CA 1
ATOM 1967 C C . VAL A 1 259 ? -18.062 7.812 10.367 1 98.62 259 VAL A C 1
ATOM 1969 O O . VAL A 1 259 ? -16.938 8.234 10.68 1 98.62 259 VAL A O 1
ATOM 1972 N N . PRO A 1 260 ? -18.328 6.473 10.367 1 98.75 260 PRO A N 1
ATOM 1973 C CA . PRO A 1 260 ? -17.25 5.527 10.648 1 98.75 260 PRO A CA 1
ATOM 1974 C C . PRO A 1 260 ? -16.141 5.562 9.586 1 98.75 260 PRO A C 1
ATOM 1976 O O . PRO A 1 260 ? -16.422 5.441 8.398 1 98.75 260 PRO A O 1
ATOM 1979 N N . ILE A 1 261 ? -14.969 5.816 9.977 1 98.69 261 ILE A N 1
ATOM 1980 C CA . ILE A 1 261 ? -13.758 5.777 9.156 1 98.69 261 ILE A CA 1
ATOM 1981 C C . ILE A 1 261 ? -12.703 4.902 9.828 1 98.69 261 ILE A C 1
ATOM 1983 O O . ILE A 1 261 ? -12.352 5.125 10.984 1 98.69 261 ILE A O 1
ATOM 1987 N N . ASP A 1 262 ? -12.234 3.91 9.172 1 98.62 262 ASP A N 1
ATOM 1988 C CA . ASP A 1 262 ? -11.25 2.982 9.711 1 98.62 262 ASP A CA 1
ATOM 1989 C C . ASP A 1 262 ? -10.375 2.396 8.609 1 98.62 262 ASP A C 1
ATOM 1991 O O . ASP A 1 262 ? -10.539 2.736 7.434 1 98.62 262 ASP A O 1
ATOM 1995 N N . GLY A 1 263 ? -9.391 1.625 8.945 1 98.56 263 GLY A N 1
ATOM 1996 C CA . GLY A 1 263 ? -8.484 1.023 7.98 1 98.56 263 GLY A CA 1
ATOM 1997 C C . GLY A 1 263 ? -7.121 0.699 8.562 1 98.56 263 GLY A C 1
ATOM 1998 O O . GLY A 1 263 ? -6.953 0.649 9.781 1 98.56 263 GLY A O 1
ATOM 1999 N N . THR A 1 264 ? -6.172 0.37 7.656 1 98.88 264 THR A N 1
ATOM 2000 C CA . THR A 1 264 ? -4.809 0.034 8.062 1 98.88 264 THR A CA 1
ATOM 2001 C C . THR A 1 264 ? -3.818 1.07 7.543 1 98.88 264 THR A C 1
ATOM 2003 O O . THR A 1 264 ? -3.834 1.413 6.359 1 98.88 264 THR A O 1
ATOM 2006 N N . CYS A 1 265 ? -3.059 1.615 8.43 1 98.88 265 CYS A N 1
ATOM 2007 C CA . CYS A 1 265 ? -2.004 2.545 8.039 1 98.88 265 CYS A CA 1
ATOM 2008 C C . CYS A 1 265 ? -0.683 1.815 7.828 1 98.88 265 CYS A C 1
ATOM 2010 O O . CYS A 1 265 ? -0.138 1.225 8.766 1 98.88 265 CYS A O 1
ATOM 2012 N N . VAL A 1 266 ? -0.161 1.885 6.59 1 98.94 266 VAL A N 1
ATOM 2013 C CA . VAL A 1 266 ? 1.028 1.154 6.164 1 98.94 266 VAL A CA 1
ATOM 2014 C C . VAL A 1 266 ? 2.08 2.133 5.648 1 98.94 266 VAL A C 1
ATOM 2016 O O . VAL A 1 266 ? 1.755 3.076 4.922 1 98.94 266 VAL A O 1
ATOM 2019 N N . ARG A 1 267 ? 3.312 1.971 6.129 1 98.94 267 ARG A N 1
ATOM 2020 C CA . ARG A 1 267 ? 4.426 2.738 5.578 1 98.94 267 ARG A CA 1
ATOM 2021 C C . ARG A 1 267 ? 5.117 1.967 4.457 1 98.94 267 ARG A C 1
ATOM 2023 O O . ARG A 1 267 ? 5.379 0.77 4.594 1 98.94 267 ARG A O 1
ATOM 2030 N N . ILE A 1 268 ? 5.34 2.637 3.318 1 98.94 268 ILE A N 1
ATOM 2031 C CA . ILE A 1 268 ? 6.027 2.01 2.197 1 98.94 268 ILE A CA 1
ATOM 2032 C C . ILE A 1 268 ? 7.285 2.805 1.852 1 98.94 268 IL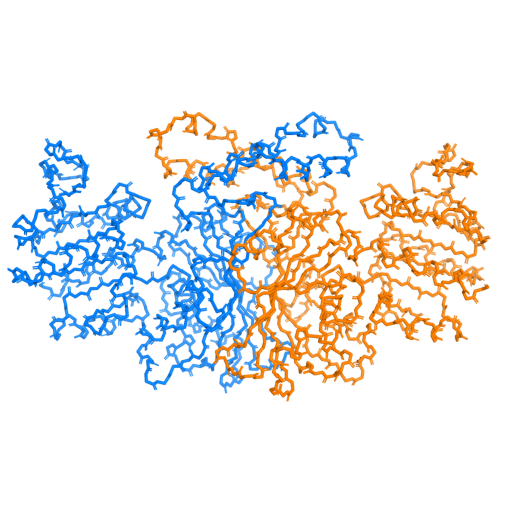E A C 1
ATOM 2034 O O . ILE A 1 268 ? 7.57 3.828 2.477 1 98.94 268 ILE A O 1
ATOM 2038 N N . GLY A 1 269 ? 8.023 2.342 0.873 1 98.81 269 GLY A N 1
ATOM 2039 C CA . GLY A 1 269 ? 9.273 2.973 0.495 1 98.81 269 GLY A CA 1
ATOM 2040 C C . GLY A 1 269 ? 9.094 4.18 -0.401 1 98.81 269 GLY A C 1
ATOM 2041 O O . GLY A 1 269 ? 9.883 4.41 -1.318 1 98.81 269 GLY A O 1
ATOM 2042 N N . ALA A 1 270 ? 8.023 4.918 -0.282 1 98.81 270 ALA A N 1
ATOM 2043 C CA . ALA A 1 270 ? 7.891 6.223 -0.924 1 98.81 270 ALA A CA 1
ATOM 2044 C C . ALA A 1 270 ? 8.656 7.293 -0.156 1 98.81 270 ALA A C 1
ATOM 2046 O O . ALA A 1 270 ? 8.703 7.273 1.076 1 98.81 270 ALA A O 1
ATOM 2047 N N . MET A 1 271 ? 9.227 8.258 -0.888 1 98.44 271 MET A N 1
ATOM 2048 C CA . MET A 1 271 ? 10.008 9.312 -0.251 1 98.44 271 MET A CA 1
ATOM 2049 C C . MET A 1 271 ? 9.102 10.352 0.4 1 98.44 271 MET A C 1
ATOM 2051 O O . MET A 1 271 ? 9.281 10.688 1.57 1 98.44 271 MET A O 1
ATOM 2055 N N . ARG A 1 272 ? 8.234 10.836 -0.364 1 98.06 272 ARG A N 1
ATOM 2056 C CA . ARG A 1 272 ? 7.297 11.891 0.006 1 98.06 272 ARG A CA 1
ATOM 2057 C C . ARG A 1 272 ? 5.934 11.656 -0.63 1 98.06 272 ARG A C 1
ATOM 2059 O O . ARG A 1 272 ? 5.789 10.797 -1.506 1 98.06 272 ARG A O 1
ATOM 2066 N N . CYS A 1 273 ? 4.855 12.281 -0.106 1 98.75 273 CYS A N 1
ATOM 2067 C CA . CYS A 1 273 ? 3.455 12.141 -0.49 1 98.75 273 CYS A CA 1
ATOM 2068 C C . CYS A 1 273 ? 2.855 10.867 0.105 1 98.75 273 CYS A C 1
ATOM 2070 O O . CYS A 1 273 ? 3.508 9.82 0.135 1 98.75 273 CYS A O 1
ATOM 2072 N N . HIS A 1 274 ? 1.709 10.977 0.699 1 98.94 274 HIS A N 1
ATOM 2073 C CA . HIS A 1 274 ? 0.905 9.828 1.105 1 98.94 274 HIS A CA 1
ATOM 2074 C C . HIS A 1 274 ? -0.133 9.484 0.044 1 98.94 274 HIS A C 1
ATOM 2076 O O . HIS A 1 274 ? -0.666 10.375 -0.625 1 98.94 274 HIS A O 1
ATOM 2082 N N . SER A 1 275 ? -0.345 8.203 -0.163 1 98.94 275 SER A N 1
ATOM 2083 C CA . SER A 1 275 ? -1.443 7.691 -0.979 1 98.94 275 SER A CA 1
ATOM 2084 C C . SER A 1 275 ? -2.418 6.871 -0.141 1 98.94 275 SER A C 1
ATOM 2086 O O . SER A 1 275 ? -2.08 6.43 0.959 1 98.94 275 SER A O 1
ATOM 2088 N N . GLN A 1 276 ? -3.641 6.789 -0.57 1 98.88 276 GLN A N 1
ATOM 2089 C CA . GLN A 1 276 ? -4.668 6 0.103 1 98.88 276 GLN A CA 1
ATOM 2090 C C . GLN A 1 276 ? -5.574 5.301 -0.907 1 98.88 276 GLN A C 1
ATOM 2092 O O . GLN A 1 276 ? -6.016 5.91 -1.883 1 98.88 276 GLN A O 1
ATOM 2097 N N . ALA A 1 277 ? -5.758 4.027 -0.757 1 98.94 277 ALA A N 1
ATOM 2098 C CA . ALA A 1 277 ? -6.809 3.293 -1.454 1 98.94 277 ALA A CA 1
ATOM 2099 C C . ALA A 1 277 ? -8.07 3.191 -0.594 1 98.94 277 ALA A C 1
ATOM 2101 O O . ALA A 1 277 ? -7.996 2.795 0.572 1 98.94 277 ALA A O 1
ATOM 2102 N N . LEU A 1 278 ? -9.219 3.547 -1.171 1 98.88 278 LEU A N 1
ATOM 2103 C CA . LEU A 1 278 ? -10.406 3.746 -0.351 1 98.88 278 LEU A CA 1
ATOM 2104 C C . LEU A 1 278 ? -11.555 2.865 -0.833 1 98.88 278 LEU A C 1
ATOM 2106 O O . LEU A 1 278 ? -11.75 2.703 -2.039 1 98.88 278 LEU A O 1
ATOM 2110 N N . THR A 1 279 ? -12.242 2.186 0.05 1 98.94 279 THR A N 1
ATOM 2111 C CA . THR A 1 279 ? -13.578 1.62 -0.119 1 98.94 279 THR A CA 1
ATOM 2112 C C . THR A 1 279 ? -14.625 2.486 0.574 1 98.94 279 THR A C 1
ATOM 2114 O O . THR A 1 279 ? -14.586 2.652 1.795 1 98.94 279 THR A O 1
ATOM 2117 N N . ILE A 1 280 ? -15.508 3.055 -0.171 1 98.94 280 ILE A N 1
ATOM 2118 C CA . ILE A 1 280 ? -16.484 3.996 0.362 1 98.94 280 ILE A CA 1
ATOM 2119 C C . ILE A 1 280 ? -17.891 3.426 0.196 1 98.94 280 ILE A C 1
ATOM 2121 O O . ILE A 1 280 ? -18.297 3.08 -0.915 1 98.94 280 ILE A O 1
ATOM 2125 N N . LYS A 1 281 ? -18.578 3.246 1.263 1 98.94 281 LYS A N 1
ATOM 2126 C CA . LYS A 1 281 ? -20.016 2.973 1.219 1 98.94 281 LYS A CA 1
ATOM 2127 C C . LYS A 1 281 ? -20.812 4.27 1.185 1 98.94 281 LYS A C 1
ATOM 2129 O O . LYS A 1 281 ? -20.812 5.031 2.154 1 98.94 281 LYS A O 1
ATOM 2134 N N . LEU A 1 282 ? -21.453 4.504 0.078 1 98.88 282 LEU A N 1
ATOM 2135 C CA . LEU A 1 282 ? -22.328 5.66 -0.061 1 98.88 282 LEU A CA 1
ATOM 2136 C C . LEU A 1 282 ? -23.719 5.359 0.492 1 98.88 282 LEU A C 1
ATOM 2138 O O . LEU A 1 282 ? -24.156 4.203 0.509 1 98.88 282 LEU A O 1
ATOM 2142 N N . LYS A 1 283 ? -24.438 6.332 0.903 1 98.69 283 LYS A N 1
ATOM 2143 C CA . LYS A 1 283 ? -25.781 6.176 1.463 1 98.69 283 LYS A CA 1
ATOM 2144 C C . LYS A 1 283 ? -26.781 5.812 0.379 1 98.69 283 LYS A C 1
ATOM 2146 O O . LYS A 1 283 ? -27.891 5.344 0.679 1 98.69 283 LYS A O 1
ATOM 2151 N N . GLN A 1 284 ? -26.438 6.074 -0.838 1 98.5 284 GLN A N 1
ATOM 2152 C CA . GLN A 1 284 ? -27.281 5.746 -1.986 1 98.5 284 GLN A CA 1
ATOM 2153 C C . GLN A 1 284 ? -26.438 5.598 -3.254 1 98.5 284 GLN A C 1
ATOM 2155 O O . GLN A 1 284 ? -25.281 6.004 -3.285 1 98.5 284 GLN A O 1
ATOM 2160 N N . ASN A 1 285 ? -27.078 4.969 -4.25 1 98.56 285 ASN A N 1
ATOM 2161 C CA . ASN A 1 285 ? -26.438 4.906 -5.562 1 98.56 285 ASN A CA 1
ATOM 2162 C C . ASN A 1 285 ? -26.406 6.277 -6.234 1 98.56 285 ASN A C 1
ATOM 2164 O O . ASN A 1 285 ? -27.438 6.926 -6.387 1 98.56 285 ASN A O 1
ATOM 2168 N N . ILE A 1 286 ? -25.25 6.738 -6.574 1 98.56 286 ILE A N 1
ATOM 2169 C CA . ILE A 1 286 ? -25.047 8.008 -7.273 1 98.56 286 ILE A CA 1
ATOM 2170 C C . ILE A 1 286 ? -24.297 7.762 -8.57 1 98.56 286 ILE A C 1
ATOM 2172 O O . ILE A 1 286 ? -23.281 7.055 -8.586 1 98.56 286 ILE A O 1
ATOM 2176 N N . PRO A 1 287 ? -24.734 8.297 -9.68 1 98.44 287 PRO A N 1
ATOM 2177 C CA . PRO A 1 287 ? -24 8.133 -10.93 1 98.44 287 PRO A CA 1
ATOM 2178 C C . PRO A 1 287 ? -22.547 8.602 -10.828 1 98.44 287 PRO A C 1
ATOM 2180 O O . PRO A 1 287 ? -22.281 9.625 -10.18 1 98.44 287 PRO A O 1
ATOM 2183 N N . LEU A 1 288 ? -21.688 7.906 -11.484 1 98.38 288 LEU A N 1
ATOM 2184 C CA . LEU A 1 288 ? -20.25 8.148 -11.359 1 98.38 288 LEU A CA 1
ATOM 2185 C C . LEU A 1 288 ? -19.906 9.547 -11.836 1 98.38 288 LEU A C 1
ATOM 2187 O O . LEU A 1 288 ? -19.016 10.195 -11.273 1 98.38 288 LEU A O 1
ATOM 2191 N N . ASP A 1 289 ? -20.516 10 -12.93 1 98.44 289 ASP A N 1
ATOM 2192 C CA . ASP A 1 289 ? -20.203 11.336 -13.453 1 98.44 289 ASP A CA 1
ATOM 2193 C C . ASP A 1 289 ? -20.578 12.414 -12.438 1 98.44 289 ASP A C 1
ATOM 2195 O O . ASP A 1 289 ? -19.891 13.43 -12.32 1 98.44 289 ASP A O 1
ATOM 2199 N N . GLU A 1 290 ? -21.656 12.219 -11.68 1 98.69 290 GLU A N 1
ATOM 2200 C CA . GLU A 1 290 ? -22.047 13.148 -10.617 1 98.69 290 GLU A CA 1
ATOM 2201 C C . GLU A 1 290 ? -21.031 13.117 -9.477 1 98.69 290 GLU A C 1
ATOM 2203 O O . GLU A 1 290 ? -20.703 14.164 -8.914 1 98.69 290 GLU A O 1
ATOM 2208 N N . ILE A 1 291 ? -20.562 11.953 -9.117 1 98.81 291 ILE A N 1
ATOM 2209 C CA . ILE A 1 291 ? -19.547 11.805 -8.086 1 98.81 291 ILE A CA 1
ATOM 2210 C C . ILE A 1 291 ? -18.297 12.578 -8.484 1 98.81 291 ILE A C 1
ATOM 2212 O O . ILE A 1 291 ? -17.75 13.344 -7.691 1 98.81 291 ILE A O 1
ATOM 2216 N N . GLU A 1 292 ? -17.859 12.367 -9.703 1 98.75 292 GLU A N 1
ATOM 2217 C CA . GLU A 1 292 ? -16.672 13.047 -10.219 1 98.75 292 GLU A CA 1
ATOM 2218 C C . GLU A 1 292 ? -16.828 14.562 -10.164 1 98.75 292 GLU A C 1
ATOM 2220 O O . GLU A 1 292 ? -15.891 15.281 -9.797 1 98.75 292 GLU A O 1
ATOM 2225 N N . GLU A 1 293 ? -17.953 15 -10.523 1 98.69 293 GLU A N 1
ATOM 2226 C CA . GLU A 1 293 ? -18.219 16.438 -10.508 1 98.69 293 GLU A CA 1
ATOM 2227 C C . GLU A 1 293 ? -18.172 16.984 -9.086 1 98.69 293 GLU A C 1
ATOM 2229 O O . GLU A 1 293 ? -17.609 18.062 -8.844 1 98.69 293 GLU A O 1
ATOM 2234 N N . MET A 1 294 ? -18.844 16.297 -8.141 1 98.62 294 MET A N 1
ATOM 2235 C CA . MET A 1 294 ? -18.844 16.734 -6.75 1 98.62 294 MET A CA 1
ATOM 2236 C C . MET A 1 294 ? -17.422 16.828 -6.207 1 98.62 294 MET A C 1
ATOM 2238 O O . MET A 1 294 ? -17.094 17.766 -5.484 1 98.62 294 MET A O 1
ATOM 2242 N N . ILE A 1 295 ? -16.562 15.875 -6.578 1 98.75 295 ILE A N 1
ATOM 2243 C CA . ILE A 1 295 ? -15.18 15.852 -6.117 1 98.75 295 ILE A CA 1
ATOM 2244 C C . ILE A 1 295 ? -14.398 16.984 -6.781 1 98.75 295 ILE A C 1
ATOM 2246 O O . ILE A 1 295 ? -13.758 17.781 -6.098 1 98.75 295 ILE A O 1
ATOM 2250 N N . ALA A 1 296 ? -14.562 17.156 -8.055 1 98.56 296 ALA A N 1
ATOM 2251 C CA . ALA A 1 296 ? -13.742 18.062 -8.859 1 98.56 296 ALA A CA 1
ATOM 2252 C C . ALA A 1 296 ? -14.031 19.516 -8.508 1 98.56 296 ALA A C 1
ATOM 2254 O O . ALA A 1 296 ? -13.156 20.391 -8.648 1 98.56 296 ALA A O 1
ATOM 2255 N N . THR A 1 297 ? -15.188 19.828 -8.031 1 98.44 297 THR A N 1
ATOM 2256 C CA . THR A 1 297 ? -15.586 21.219 -7.871 1 98.44 297 THR A CA 1
ATOM 2257 C C . THR A 1 297 ? -15.516 21.641 -6.406 1 98.44 297 THR A C 1
ATOM 2259 O O . THR A 1 297 ? -15.836 22.781 -6.066 1 98.44 297 THR A O 1
ATOM 2262 N N . HIS A 1 298 ? -15.094 20.734 -5.504 1 98.56 298 HIS A N 1
ATOM 2263 C CA . HIS A 1 298 ? -15.156 21.016 -4.074 1 98.56 298 HIS A CA 1
ATOM 2264 C C . HIS A 1 298 ? -14.117 22.047 -3.67 1 98.56 298 HIS A C 1
ATOM 2266 O O . HIS A 1 298 ? -14.367 22.891 -2.797 1 98.56 298 HIS A O 1
ATOM 2272 N N . ASN A 1 299 ? -12.961 22.047 -4.219 1 98.56 299 ASN A N 1
ATOM 2273 C CA . ASN A 1 299 ? -11.891 23 -3.939 1 98.56 299 ASN A CA 1
ATOM 2274 C C . ASN A 1 299 ? -10.93 23.125 -5.117 1 98.56 299 ASN A C 1
ATOM 2276 O O . ASN A 1 299 ? -11.031 22.375 -6.09 1 98.56 299 ASN A O 1
ATOM 2280 N N . ASP A 1 300 ? -9.945 24.047 -5.07 1 98.44 300 ASP A N 1
ATOM 2281 C CA . ASP A 1 300 ? -9.125 24.422 -6.219 1 98.44 300 ASP A CA 1
ATOM 2282 C C . ASP A 1 300 ? -7.988 23.438 -6.438 1 98.44 300 ASP A C 1
ATOM 2284 O O . ASP A 1 300 ? -7.332 23.453 -7.48 1 98.44 300 ASP A O 1
ATOM 2288 N N . TRP A 1 301 ? -7.742 22.531 -5.5 1 98.81 301 TRP A N 1
ATOM 2289 C CA . TRP A 1 301 ? -6.504 21.75 -5.535 1 98.81 301 TRP A CA 1
ATOM 2290 C C . TRP A 1 301 ? -6.785 20.297 -5.883 1 98.81 301 TRP A C 1
ATOM 2292 O O . TRP A 1 301 ? -5.887 19.578 -6.312 1 98.81 301 TRP A O 1
ATOM 2302 N N . VAL A 1 302 ? -8.07 19.828 -5.676 1 98.88 302 VAL A N 1
ATOM 2303 C CA . VAL A 1 302 ? -8.414 18.453 -5.996 1 98.88 302 VAL A CA 1
ATOM 2304 C C . VAL A 1 302 ? -8.547 18.281 -7.512 1 98.88 302 VAL A C 1
ATOM 2306 O O . VAL A 1 302 ? -9.086 19.172 -8.188 1 98.88 302 VAL A O 1
ATOM 2309 N N . LYS A 1 303 ? -7.984 17.219 -8.055 1 98.75 303 LYS A N 1
ATOM 2310 C CA . LYS A 1 303 ? -8.031 16.906 -9.484 1 98.75 303 LYS A CA 1
ATOM 2311 C C . LYS A 1 303 ? -8.492 15.469 -9.719 1 98.75 303 LYS A C 1
ATOM 2313 O O . LYS A 1 303 ? -7.828 14.523 -9.289 1 98.75 303 LYS A O 1
ATOM 2318 N N . VAL A 1 304 ? -9.602 15.32 -10.438 1 98.88 304 VAL A N 1
ATOM 2319 C CA . VAL A 1 304 ? -10.062 13.984 -10.797 1 98.88 304 VAL A CA 1
ATOM 2320 C C . VAL A 1 304 ? -9.266 13.461 -11.984 1 98.88 304 VAL A C 1
ATOM 2322 O O . VAL A 1 304 ? -9.242 14.086 -13.047 1 98.88 304 VAL A O 1
ATOM 2325 N N . ILE A 1 305 ? -8.555 12.375 -11.812 1 98.88 305 ILE A N 1
ATOM 2326 C CA . ILE A 1 305 ? -7.754 11.719 -12.836 1 98.88 305 ILE A CA 1
ATOM 2327 C C . ILE A 1 305 ? -8.594 10.656 -13.547 1 98.88 305 ILE A C 1
ATOM 2329 O O . ILE A 1 305 ? -9.18 9.789 -12.898 1 98.88 305 ILE A O 1
ATOM 2333 N N . PRO A 1 306 ? -8.68 10.688 -14.906 1 98.56 306 PRO A N 1
ATOM 2334 C CA . PRO A 1 306 ? -9.414 9.641 -15.617 1 98.56 306 PRO A CA 1
ATOM 2335 C C . PRO A 1 306 ? -8.938 8.234 -15.258 1 98.56 306 PRO A C 1
ATOM 2337 O O . PRO A 1 306 ? -7.73 8.016 -15.102 1 98.56 306 PRO A O 1
ATOM 2340 N N . ASN A 1 307 ? -9.883 7.293 -15.172 1 98.69 307 ASN A N 1
ATOM 2341 C CA . ASN A 1 307 ? -9.57 5.91 -14.812 1 98.69 307 ASN A CA 1
ATOM 2342 C C . ASN A 1 307 ? -9.016 5.133 -16 1 98.69 307 ASN A C 1
ATOM 2344 O O . ASN A 1 307 ? -9.633 4.164 -16.453 1 98.69 307 ASN A O 1
ATOM 2348 N N . GLU A 1 308 ? -7.805 5.535 -16.406 1 98.5 308 GLU A N 1
ATOM 2349 C CA . GLU A 1 308 ? -7.047 4.934 -17.5 1 98.5 308 GLU A CA 1
ATOM 2350 C C . GLU A 1 308 ? -5.641 4.551 -17.062 1 98.5 308 GLU A C 1
ATOM 2352 O O . GLU A 1 308 ? -5 5.289 -16.297 1 98.5 308 GLU A O 1
ATOM 2357 N N . ARG A 1 309 ? -5.223 3.451 -17.562 1 98.19 309 ARG A N 1
ATOM 2358 C CA . ARG A 1 309 ? -3.988 2.85 -17.062 1 98.19 309 ARG A CA 1
ATOM 2359 C C . ARG A 1 309 ? -2.822 3.826 -17.156 1 98.19 309 ARG A C 1
ATOM 2361 O O . ARG A 1 309 ? -2.186 4.145 -16.156 1 98.19 309 ARG A O 1
ATOM 2368 N N . ASP A 1 310 ? -2.539 4.352 -18.359 1 98.06 310 ASP A N 1
ATOM 2369 C CA . ASP A 1 310 ? -1.345 5.156 -18.594 1 98.06 310 ASP A CA 1
ATOM 2370 C C . ASP A 1 310 ? -1.436 6.5 -17.875 1 98.06 310 ASP A C 1
ATOM 2372 O O . ASP A 1 310 ? -0.441 6.988 -17.328 1 98.06 310 ASP A O 1
ATOM 2376 N N . ILE A 1 311 ? -2.594 7.113 -17.875 1 98.56 311 ILE A N 1
ATOM 2377 C CA . ILE A 1 311 ? -2.799 8.383 -17.188 1 98.56 311 ILE A CA 1
ATOM 2378 C C . ILE A 1 311 ? -2.645 8.18 -15.68 1 98.56 311 ILE A C 1
ATOM 2380 O O . ILE A 1 311 ? -1.988 8.977 -15.008 1 98.56 311 ILE A O 1
ATOM 2384 N N . THR A 1 312 ? -3.244 7.121 -15.133 1 98.75 312 THR A N 1
ATOM 2385 C CA . THR A 1 312 ? -3.148 6.801 -13.711 1 98.75 312 THR A CA 1
ATOM 2386 C C . THR A 1 312 ? -1.692 6.609 -13.297 1 98.75 312 THR A C 1
ATOM 2388 O O . THR A 1 312 ? -1.247 7.172 -12.297 1 98.75 312 THR A O 1
ATOM 2391 N N . ALA A 1 313 ? -0.937 5.852 -14.062 1 98.38 313 ALA A N 1
ATOM 2392 C CA . ALA A 1 313 ? 0.455 5.543 -13.742 1 98.38 313 ALA A CA 1
ATOM 2393 C C . ALA A 1 313 ? 1.313 6.805 -13.766 1 98.38 313 ALA A C 1
ATOM 2395 O O . ALA A 1 313 ? 2.285 6.914 -13.016 1 98.38 313 ALA A O 1
ATOM 2396 N N . ARG A 1 314 ? 0.902 7.742 -14.531 1 97.75 314 ARG A N 1
ATOM 2397 C CA . ARG A 1 314 ? 1.7 8.953 -14.688 1 97.75 314 ARG A CA 1
ATOM 2398 C C . ARG A 1 314 ? 1.285 10.023 -13.68 1 97.75 314 ARG A C 1
ATOM 2400 O O . ARG A 1 314 ? 2.135 10.719 -13.117 1 97.75 314 ARG A O 1
ATOM 2407 N N . GLU A 1 315 ? -0.02 10.117 -13.43 1 98.5 315 GLU A N 1
ATOM 2408 C CA . GLU A 1 315 ? -0.544 11.312 -12.773 1 98.5 315 GLU A CA 1
ATOM 2409 C C . GLU A 1 315 ? -0.908 11.031 -11.32 1 98.5 315 GLU A C 1
ATOM 2411 O O . GLU A 1 315 ? -1.063 11.961 -10.523 1 98.5 315 GLU A O 1
ATOM 2416 N N . LEU A 1 316 ? -1.048 9.75 -10.93 1 98.69 316 LEU A N 1
ATOM 2417 C CA . LEU A 1 316 ? -1.534 9.375 -9.609 1 98.69 316 LEU A CA 1
ATOM 2418 C C . LEU A 1 316 ? -0.433 8.711 -8.789 1 98.69 316 LEU A C 1
ATOM 2420 O O . LEU A 1 316 ? -0.625 7.613 -8.266 1 98.69 316 LEU A O 1
ATOM 2424 N N . THR A 1 317 ? 0.77 9.391 -8.672 1 98.75 317 THR A N 1
ATOM 2425 C CA . THR A 1 317 ? 1.908 8.805 -7.98 1 98.75 317 THR A CA 1
ATOM 2426 C C . THR A 1 317 ? 2.604 9.836 -7.102 1 98.75 317 THR A C 1
ATOM 2428 O O . THR A 1 317 ? 2.592 11.031 -7.41 1 98.75 317 THR A O 1
ATOM 2431 N N . PRO A 1 318 ? 3.25 9.367 -6.055 1 98.75 318 PRO A N 1
ATOM 2432 C CA . PRO A 1 318 ? 4.059 10.266 -5.227 1 98.75 318 PRO A CA 1
ATOM 2433 C C . PRO A 1 318 ? 5.121 11.008 -6.031 1 98.75 318 PRO A C 1
ATOM 2435 O O . PRO A 1 318 ? 5.324 12.211 -5.828 1 98.75 318 PRO A O 1
ATOM 2438 N N . ALA A 1 319 ? 5.773 10.297 -6.957 1 98.31 319 ALA A N 1
ATOM 2439 C CA . ALA A 1 319 ? 6.832 10.922 -7.75 1 98.31 319 ALA A CA 1
ATOM 2440 C C . ALA A 1 319 ? 6.305 12.141 -8.508 1 98.31 319 ALA A C 1
ATOM 2442 O O . ALA A 1 319 ? 6.992 13.156 -8.602 1 98.31 319 ALA A O 1
ATOM 2443 N N . LYS A 1 320 ? 5.121 12.039 -9.062 1 98.12 320 LYS A N 1
ATOM 2444 C CA . LYS A 1 320 ? 4.527 13.109 -9.852 1 98.12 320 LYS A CA 1
ATOM 2445 C C . LYS A 1 320 ? 4.062 14.258 -8.961 1 98.12 320 LYS A C 1
ATOM 2447 O O . LYS A 1 320 ? 4.242 15.43 -9.297 1 98.12 320 LYS A O 1
ATOM 2452 N N . VAL A 1 321 ? 3.527 13.992 -7.773 1 98.69 321 VAL A N 1
ATOM 2453 C CA . VAL A 1 321 ? 2.748 14.938 -6.98 1 98.69 321 VAL A CA 1
ATOM 2454 C C . VAL A 1 321 ? 3.664 15.68 -6.008 1 98.69 321 VAL A C 1
ATOM 2456 O O . VAL A 1 321 ? 3.334 16.766 -5.543 1 98.69 321 VAL A O 1
ATOM 2459 N N . THR A 1 322 ? 4.816 15.102 -5.73 1 98.44 322 THR A N 1
ATOM 2460 C CA . THR A 1 322 ? 5.742 15.641 -4.742 1 98.44 322 THR A CA 1
ATOM 2461 C C . THR A 1 322 ? 6.035 17.109 -5.012 1 98.44 322 THR A C 1
ATOM 2463 O O . THR A 1 322 ? 6.383 17.484 -6.137 1 98.44 322 THR A O 1
ATOM 2466 N N . GLY A 1 323 ? 5.832 17.875 -4.035 1 97.69 323 GLY A N 1
ATOM 2467 C CA . GLY A 1 323 ? 6.195 19.281 -4.105 1 97.69 323 GLY A CA 1
ATOM 2468 C C . GLY A 1 323 ? 5.094 20.156 -4.676 1 97.69 323 GLY A C 1
ATOM 2469 O O . GLY A 1 323 ? 5.285 21.359 -4.859 1 97.69 323 GLY A O 1
ATOM 2470 N N . THR A 1 324 ? 3.916 19.562 -4.973 1 98.12 324 THR A N 1
ATOM 2471 C CA . THR A 1 324 ? 2.811 20.359 -5.512 1 98.12 324 THR A CA 1
ATOM 2472 C C . THR A 1 324 ? 1.653 20.406 -4.52 1 98.12 324 THR A C 1
ATOM 2474 O O . THR A 1 324 ? 1.549 19.562 -3.631 1 98.12 324 THR A O 1
ATOM 2477 N N . LEU A 1 325 ? 0.792 21.375 -4.648 1 98.62 325 LEU A N 1
ATOM 2478 C CA . LEU A 1 325 ? -0.419 21.484 -3.842 1 98.62 325 LEU A CA 1
ATOM 2479 C C . LEU A 1 325 ? -1.554 20.672 -4.457 1 98.62 325 LEU A C 1
ATOM 2481 O O . LEU A 1 325 ? -2.664 20.641 -3.92 1 98.62 325 LEU A O 1
ATOM 2485 N N . SER A 1 326 ? -1.278 19.984 -5.57 1 98.75 326 SER A N 1
ATOM 2486 C CA . SER A 1 326 ? -2.293 19.172 -6.238 1 98.75 326 SER A CA 1
ATOM 2487 C C . SER A 1 326 ? -2.654 17.953 -5.414 1 98.75 326 SER A C 1
ATOM 2489 O O . SER A 1 326 ? -1.779 17.312 -4.82 1 98.75 326 SER A O 1
ATOM 2491 N N . VAL A 1 327 ? -3.92 17.641 -5.367 1 98.88 327 VAL A N 1
ATOM 2492 C CA . VAL A 1 327 ? -4.426 16.438 -4.711 1 98.88 327 VAL A CA 1
ATOM 2493 C C . VAL A 1 327 ? -5.211 15.594 -5.715 1 98.88 327 VAL A C 1
ATOM 2495 O O . VAL A 1 327 ? -6.445 15.625 -5.727 1 98.88 327 VAL A O 1
ATOM 2498 N N . PRO A 1 328 ? -4.504 14.82 -6.508 1 98.88 328 PRO A N 1
ATOM 2499 C CA . PRO A 1 328 ? -5.195 13.992 -7.496 1 98.88 328 PRO A CA 1
ATOM 2500 C C . PRO A 1 328 ? -5.965 12.828 -6.859 1 98.88 328 PRO A C 1
ATOM 2502 O O . PRO A 1 328 ? -5.508 12.25 -5.871 1 98.88 328 PRO A O 1
ATOM 2505 N N . VAL A 1 329 ? -7.141 12.539 -7.41 1 98.88 329 VAL A N 1
ATOM 2506 C CA . VAL A 1 329 ? -8 11.414 -7.078 1 98.88 329 VAL A CA 1
ATOM 2507 C C . VAL A 1 329 ? -8.344 10.633 -8.344 1 98.88 329 VAL A C 1
ATOM 2509 O O . VAL A 1 329 ? -8.742 11.227 -9.352 1 98.88 329 VAL A O 1
ATOM 2512 N N . GLY A 1 330 ? -8.133 9.359 -8.305 1 98.88 330 GLY A N 1
ATOM 2513 C CA . GLY A 1 330 ? -8.43 8.531 -9.461 1 98.88 330 GLY A CA 1
ATOM 2514 C C . GLY A 1 330 ? -8.938 7.145 -9.086 1 98.88 330 GLY A C 1
ATOM 2515 O O . GLY A 1 330 ? -9.414 6.938 -7.969 1 98.88 330 GLY A O 1
ATOM 2516 N N . ARG A 1 331 ? -8.969 6.234 -10.164 1 98.88 331 ARG A N 1
ATOM 2517 C CA . ARG A 1 331 ? -9.469 4.871 -9.992 1 98.88 331 ARG A CA 1
ATOM 2518 C C . ARG A 1 331 ? -10.906 4.871 -9.492 1 98.88 331 ARG A C 1
ATOM 2520 O O . ARG A 1 331 ? -11.32 3.959 -8.781 1 98.88 331 ARG A O 1
ATOM 2527 N N . LEU A 1 332 ? -11.594 5.953 -9.781 1 98.88 332 LEU A N 1
ATOM 2528 C CA . LEU A 1 332 ? -12.992 6.055 -9.398 1 98.88 332 LEU A CA 1
ATOM 2529 C C . LEU A 1 332 ? -13.844 5.07 -10.188 1 98.88 332 LEU A C 1
ATOM 2531 O O . LEU A 1 332 ? -13.891 5.129 -11.422 1 98.88 332 LEU A O 1
ATOM 2535 N N . ARG A 1 333 ? -14.539 4.211 -9.539 1 98.75 333 ARG A N 1
ATOM 2536 C CA . ARG A 1 333 ? -15.438 3.221 -10.133 1 98.75 333 ARG A CA 1
ATOM 2537 C C . ARG A 1 333 ? -16.328 2.588 -9.062 1 98.75 333 ARG A C 1
ATOM 2539 O O . ARG A 1 333 ? -16 2.623 -7.875 1 98.75 333 ARG A O 1
ATOM 2546 N N . LYS A 1 334 ? -17.484 2.074 -9.531 1 98.56 334 LYS A N 1
ATOM 2547 C CA . LYS A 1 334 ? -18.312 1.276 -8.641 1 98.56 334 LYS A CA 1
ATOM 2548 C C . LYS A 1 334 ? -17.688 -0.083 -8.359 1 98.56 334 LYS A C 1
ATOM 2550 O O . LYS A 1 334 ? -16.859 -0.566 -9.148 1 98.56 334 LYS A O 1
ATOM 2555 N N . MET A 1 335 ? -18.062 -0.667 -7.23 1 98.56 335 MET A N 1
ATOM 2556 C CA . MET A 1 335 ? -17.406 -1.903 -6.824 1 98.56 335 MET A CA 1
ATOM 2557 C C . MET A 1 335 ? -18.344 -3.094 -6.961 1 98.56 335 MET A C 1
ATOM 2559 O O . MET A 1 335 ? -19.547 -2.92 -7.125 1 98.56 335 MET A O 1
ATOM 2563 N N . ALA A 1 336 ? -17.75 -4.277 -6.879 1 98.06 336 ALA A N 1
ATOM 2564 C CA . ALA A 1 336 ? -18.469 -5.535 -7.078 1 98.06 336 ALA A CA 1
ATOM 2565 C C . ALA A 1 336 ? -19.516 -5.75 -5.988 1 98.06 336 ALA A C 1
ATOM 2567 O O . ALA A 1 336 ? -20.484 -6.473 -6.188 1 98.06 336 ALA A O 1
ATOM 2568 N N . MET A 1 337 ? -19.359 -5.023 -4.867 1 97.06 337 MET A N 1
ATOM 2569 C CA . MET A 1 337 ? -20.25 -5.203 -3.723 1 97.06 337 MET A CA 1
ATOM 2570 C C . MET A 1 337 ? -21.625 -4.578 -3.994 1 97.06 337 MET A C 1
ATOM 2572 O O . MET A 1 337 ? -22.594 -4.902 -3.318 1 97.06 337 MET A O 1
ATOM 2576 N N . GLY A 1 338 ? -21.609 -3.561 -4.863 1 97.62 338 GLY A N 1
ATOM 2577 C CA . GLY A 1 338 ? -22.859 -2.885 -5.168 1 97.62 338 GLY A CA 1
ATOM 2578 C C . GLY A 1 338 ? -22.656 -1.49 -5.73 1 97.62 338 GLY A C 1
ATOM 2579 O O . GLY A 1 338 ? -21.578 -0.916 -5.613 1 97.62 338 GLY A O 1
ATOM 2580 N N . ASP A 1 339 ? -23.734 -0.918 -6.242 1 97.88 339 ASP A N 1
ATOM 2581 C CA . ASP A 1 339 ? -23.672 0.37 -6.926 1 97.88 339 ASP A CA 1
ATOM 2582 C C . ASP A 1 339 ? -23.562 1.519 -5.926 1 97.88 339 ASP A C 1
ATOM 2584 O O . ASP A 1 339 ? -23.266 2.654 -6.309 1 97.88 339 ASP A O 1
ATOM 2588 N N . ASP A 1 340 ? -23.734 1.197 -4.691 1 98.62 340 ASP A N 1
ATOM 2589 C CA . ASP A 1 340 ? -23.547 2.217 -3.66 1 98.62 340 ASP A CA 1
ATOM 2590 C C . ASP A 1 340 ? -22.188 2.092 -2.996 1 98.62 340 ASP A C 1
ATOM 2592 O O . ASP A 1 340 ? -21.938 2.693 -1.948 1 98.62 340 ASP A O 1
ATOM 2596 N N . PHE A 1 341 ? -21.312 1.279 -3.557 1 98.81 341 PHE A N 1
ATOM 2597 C CA . PHE A 1 341 ? -19.922 1.212 -3.154 1 98.81 341 PHE A CA 1
ATOM 2598 C C . PHE A 1 341 ? -19.031 1.906 -4.18 1 98.81 341 PHE A C 1
ATOM 2600 O O . PHE A 1 341 ? -19.219 1.738 -5.387 1 98.81 341 PHE A O 1
ATOM 2607 N N . LEU A 1 342 ? -18.078 2.666 -3.672 1 98.88 342 LEU A N 1
ATOM 2608 C CA . LEU A 1 342 ? -17.188 3.434 -4.523 1 98.88 342 LEU A CA 1
ATOM 2609 C C . LEU A 1 342 ? -15.727 3.139 -4.184 1 98.88 342 LEU A C 1
ATOM 2611 O O . LEU A 1 342 ? -15.344 3.143 -3.008 1 98.88 342 LEU A O 1
ATOM 2615 N N . ASN A 1 343 ? -14.961 2.811 -5.207 1 98.88 343 ASN A N 1
ATOM 2616 C CA . ASN A 1 343 ? -13.508 2.758 -5.121 1 98.88 343 ASN A CA 1
ATOM 2617 C C . ASN A 1 343 ? -12.875 4.109 -5.449 1 98.88 343 ASN A C 1
ATOM 2619 O O . ASN A 1 343 ? -13.344 4.816 -6.34 1 98.88 343 ASN A O 1
ATOM 2623 N N . ALA A 1 344 ? -11.844 4.488 -4.746 1 98.94 344 ALA A N 1
ATOM 2624 C CA . ALA A 1 344 ? -11.062 5.684 -5.051 1 98.94 344 ALA A CA 1
ATOM 2625 C C . ALA A 1 344 ? -9.617 5.52 -4.609 1 98.94 344 ALA A C 1
ATOM 2627 O O . ALA A 1 344 ? -9.32 4.738 -3.703 1 98.94 344 ALA A O 1
ATOM 2628 N N . PHE A 1 345 ? -8.727 6.18 -5.254 1 98.94 345 PHE A N 1
ATOM 2629 C CA . PHE A 1 345 ? -7.309 6.242 -4.91 1 98.94 345 PHE A CA 1
ATOM 2630 C C . PHE A 1 345 ? -6.82 7.688 -4.898 1 98.94 345 PHE A C 1
ATOM 2632 O O . PHE A 1 345 ? -7.086 8.445 -5.836 1 98.94 345 PHE A O 1
ATOM 2639 N N . THR A 1 346 ? -6.125 8.086 -3.811 1 98.88 346 THR A N 1
ATOM 2640 C CA . THR A 1 346 ? -5.711 9.477 -3.686 1 98.88 346 THR A CA 1
ATOM 2641 C C . THR A 1 346 ? -4.203 9.57 -3.469 1 98.88 346 THR A C 1
ATOM 2643 O O . THR A 1 346 ? -3.582 8.633 -2.961 1 98.88 346 THR A O 1
ATOM 2646 N N . VAL A 1 347 ? -3.605 10.625 -3.914 1 98.88 347 VAL A N 1
ATOM 2647 C CA . VAL A 1 347 ? -2.227 11 -3.631 1 98.88 347 VAL A CA 1
ATOM 2648 C C . VAL A 1 347 ? -2.168 12.477 -3.227 1 98.88 347 VAL A C 1
ATOM 2650 O O . VAL A 1 347 ? -2.904 13.305 -3.77 1 98.88 347 VAL A O 1
ATOM 2653 N N . GLY A 1 348 ? -1.39 12.773 -2.281 1 98.88 348 GLY A N 1
ATOM 2654 C CA . GLY A 1 348 ? -1.186 14.156 -1.88 1 98.88 348 GLY A CA 1
ATOM 2655 C C . GLY A 1 348 ? 0.113 14.375 -1.127 1 98.88 348 GLY A C 1
ATOM 2656 O O . GLY A 1 348 ? 0.644 13.453 -0.513 1 98.88 348 GLY A O 1
ATOM 2657 N N . ASP A 1 349 ? 0.601 15.555 -1.181 1 98.81 349 ASP A N 1
ATOM 2658 C CA . ASP A 1 349 ? 1.833 15.898 -0.479 1 98.81 349 ASP A CA 1
ATOM 2659 C C . ASP A 1 349 ? 1.568 16.141 1.004 1 98.81 349 ASP A C 1
ATOM 2661 O O . ASP A 1 349 ? 0.993 17.172 1.376 1 98.81 349 ASP A O 1
ATOM 2665 N N . GLN A 1 350 ? 2.027 15.203 1.854 1 98.5 350 GLN A N 1
ATOM 2666 C CA . GLN A 1 350 ? 1.702 15.219 3.275 1 98.5 350 GLN A CA 1
ATOM 2667 C C . GLN A 1 350 ? 2.463 16.328 4 1 98.5 350 GLN A C 1
ATOM 2669 O O . GLN A 1 350 ? 2.109 16.703 5.121 1 98.5 350 GLN A O 1
ATOM 2674 N N . LEU A 1 351 ? 3.537 16.875 3.408 1 98.31 351 LEU A N 1
ATOM 2675 C CA . LEU A 1 351 ? 4.246 17.984 4.027 1 98.31 351 LEU A CA 1
ATOM 2676 C C . LEU A 1 351 ? 3.578 19.312 3.688 1 98.31 351 LEU A C 1
ATOM 2678 O O . LEU A 1 351 ? 3.791 20.312 4.375 1 98.31 351 LEU A O 1
ATOM 2682 N N . LEU A 1 352 ? 2.838 19.328 2.578 1 98.56 352 LEU A N 1
ATOM 2683 C CA . LEU A 1 352 ? 2.125 20.547 2.18 1 98.56 352 LEU A CA 1
ATOM 2684 C C . LEU A 1 352 ? 0.705 20.547 2.732 1 98.56 352 LEU A C 1
ATOM 2686 O O . LEU A 1 352 ? 0.496 20.812 3.918 1 98.56 352 LEU A O 1
ATOM 2690 N N . TRP A 1 353 ? -0.273 19.938 2.059 1 98.62 353 TRP A N 1
ATOM 2691 C CA . TRP A 1 353 ? -1.65 19.953 2.541 1 98.62 353 TRP A CA 1
ATOM 2692 C C . TRP A 1 353 ? -1.797 19.094 3.787 1 98.62 353 TRP A C 1
ATOM 2694 O O . TRP A 1 353 ? -2.744 19.25 4.559 1 98.62 353 TRP A O 1
AT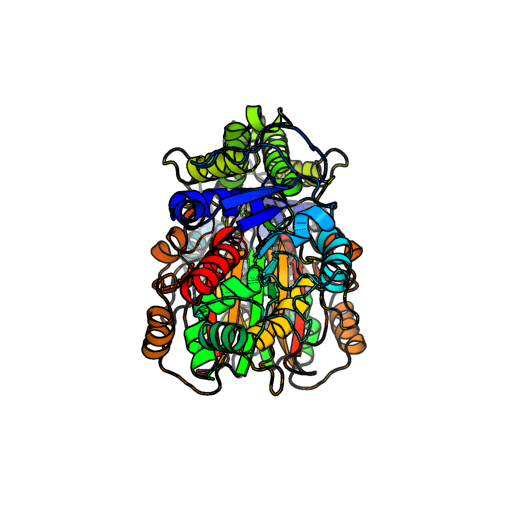OM 2704 N N . GLY A 1 354 ? -0.858 18.203 3.986 1 98.06 354 GLY A N 1
ATOM 2705 C CA . GLY A 1 354 ? -0.945 17.344 5.152 1 98.06 354 GLY A CA 1
ATOM 2706 C C . GLY A 1 354 ? -0.374 17.969 6.406 1 98.06 354 GLY A C 1
ATOM 2707 O O . GLY A 1 354 ? -0.537 17.438 7.508 1 98.06 354 GLY A O 1
ATOM 2708 N N . ALA A 1 355 ? 0.354 19.156 6.238 1 98.06 355 ALA A N 1
ATOM 2709 C CA . ALA A 1 355 ? 0.997 19.688 7.434 1 98.06 355 ALA A CA 1
ATOM 2710 C C . ALA A 1 355 ? 1.124 21.203 7.359 1 98.06 355 ALA A C 1
ATOM 2712 O O . ALA A 1 355 ? 0.379 21.922 8.023 1 98.06 355 ALA A O 1
ATOM 2713 N N . ALA A 1 356 ? 1.89 21.781 6.426 1 98.62 356 ALA A N 1
ATOM 2714 C CA . ALA A 1 356 ? 2.33 23.188 6.43 1 98.62 356 ALA A CA 1
ATOM 2715 C C . ALA A 1 356 ? 1.227 24.109 5.922 1 98.62 356 ALA A C 1
ATOM 2717 O O . ALA A 1 356 ? 0.987 25.172 6.496 1 98.62 356 ALA A O 1
ATOM 2718 N N . GLU A 1 357 ? 0.559 23.703 4.867 1 98.81 357 GLU A N 1
ATOM 2719 C CA . GLU A 1 357 ? -0.337 24.609 4.156 1 98.81 357 GLU A CA 1
ATOM 2720 C C . GLU A 1 357 ? -1.525 25 5.027 1 98.81 357 GLU A C 1
ATOM 2722 O O . GLU A 1 357 ? -1.925 26.172 5.043 1 98.81 357 GLU A O 1
ATOM 2727 N N . PRO A 1 358 ? -2.111 24.047 5.77 1 98.81 358 PRO A N 1
ATOM 2728 C CA . PRO A 1 358 ? -3.217 24.453 6.637 1 98.81 358 PRO A CA 1
ATOM 2729 C C . PRO A 1 358 ? -2.793 25.484 7.688 1 98.81 358 PRO A C 1
ATOM 2731 O O . PRO A 1 358 ? -3.566 26.375 8.023 1 98.81 358 PRO A O 1
ATOM 2734 N N . LEU A 1 359 ? -1.565 25.391 8.234 1 98.81 359 LEU A N 1
ATOM 2735 C CA . LEU A 1 359 ? -1.08 26.344 9.219 1 98.81 359 LEU A CA 1
ATOM 2736 C C . LEU A 1 359 ? -0.913 27.734 8.602 1 98.81 359 LEU A C 1
ATOM 2738 O O . LEU A 1 359 ? -1.363 28.734 9.172 1 98.81 359 LEU A O 1
ATOM 2742 N N . ARG A 1 360 ? -0.282 27.734 7.461 1 98.81 360 ARG A N 1
ATOM 2743 C CA . ARG A 1 360 ? -0.071 29 6.746 1 98.81 360 ARG A CA 1
ATOM 2744 C C . ARG A 1 360 ? -1.397 29.688 6.461 1 98.81 360 ARG A C 1
ATOM 2746 O O . ARG A 1 360 ? -1.549 30.875 6.727 1 98.81 360 ARG A O 1
ATOM 2753 N N . ARG A 1 361 ? -2.289 28.938 5.938 1 98.75 361 ARG A N 1
ATOM 2754 C CA . ARG A 1 361 ? -3.559 29.516 5.508 1 98.75 361 ARG A CA 1
ATOM 2755 C C . ARG A 1 361 ? -4.398 29.938 6.707 1 98.75 361 ARG A C 1
ATOM 2757 O O . ARG A 1 361 ? -5.129 30.938 6.633 1 98.75 361 ARG A O 1
ATOM 2764 N N . THR A 1 362 ? -4.289 29.25 7.805 1 98.81 362 THR A N 1
ATOM 2765 C CA . THR A 1 362 ? -4.953 29.672 9.031 1 98.81 362 THR A CA 1
ATOM 2766 C C . THR A 1 362 ? -4.488 31.062 9.445 1 98.81 362 THR A C 1
ATOM 2768 O O . THR A 1 362 ? -5.305 31.922 9.797 1 98.81 362 THR A O 1
ATOM 2771 N N . LEU A 1 363 ? -3.164 31.297 9.445 1 98.75 363 LEU A N 1
ATOM 2772 C CA . LEU A 1 363 ? -2.629 32.625 9.75 1 98.75 363 LEU A CA 1
ATOM 2773 C C . LEU A 1 363 ? -3.252 33.688 8.852 1 98.75 363 LEU A C 1
ATOM 2775 O O . LEU A 1 363 ? -3.656 34.75 9.32 1 98.75 363 LEU A O 1
ATOM 2779 N N . ARG A 1 364 ? -3.354 33.375 7.562 1 98.5 364 ARG A N 1
ATOM 2780 C CA . ARG A 1 364 ? -3.904 34.344 6.598 1 98.5 364 ARG A CA 1
ATOM 2781 C C . ARG A 1 364 ? -5.367 34.625 6.902 1 98.5 364 ARG A C 1
ATOM 2783 O O . ARG A 1 364 ? -5.816 35.781 6.754 1 98.5 364 ARG A O 1
ATOM 2790 N N . ILE A 1 365 ? -6.098 33.594 7.25 1 98.62 365 ILE A N 1
ATOM 2791 C CA . ILE A 1 365 ? -7.508 33.75 7.578 1 98.62 365 ILE A CA 1
ATOM 2792 C C . ILE A 1 365 ? -7.648 34.656 8.812 1 98.62 365 ILE A C 1
ATOM 2794 O O . ILE A 1 365 ? -8.477 35.562 8.844 1 98.62 365 ILE A O 1
ATOM 2798 N N . ILE A 1 366 ? -6.801 34.406 9.836 1 98.44 366 ILE A N 1
ATOM 2799 C CA . ILE A 1 366 ? -6.82 35.219 11.055 1 98.44 366 ILE A CA 1
ATOM 2800 C C . ILE A 1 366 ? -6.492 36.656 10.727 1 98.44 366 ILE A C 1
ATOM 2802 O O . ILE A 1 366 ? -7.168 37.594 11.203 1 98.44 366 ILE A O 1
ATOM 2806 N N . LEU A 1 367 ? -5.457 36.906 9.891 1 98 367 LEU A N 1
ATOM 2807 C CA . LEU A 1 367 ? -5.027 38.25 9.508 1 98 367 LEU A CA 1
ATOM 2808 C C . LEU A 1 367 ? -6.145 39 8.773 1 98 367 LEU A C 1
ATOM 2810 O O . LEU A 1 367 ? -6.297 40.219 8.922 1 98 367 LEU A O 1
ATOM 2814 N N . ALA A 1 368 ? -6.914 38.25 8.031 1 97.06 368 ALA A N 1
ATOM 2815 C CA . ALA A 1 368 ? -7.984 38.844 7.238 1 97.06 368 ALA A CA 1
ATOM 2816 C C . ALA A 1 368 ? -9.172 39.219 8.117 1 97.06 368 ALA A C 1
ATOM 2818 O O . ALA A 1 368 ? -9.961 40.094 7.766 1 97.06 368 ALA A O 1
ATOM 2819 N N . GLU A 1 369 ? -9.391 38.562 9.188 1 92.94 369 GLU A N 1
ATOM 2820 C CA . GLU A 1 369 ? -10.523 38.812 10.078 1 92.94 369 GLU A CA 1
ATOM 2821 C C . GLU A 1 369 ? -10.188 39.844 11.141 1 92.94 369 GLU A C 1
ATOM 2823 O O . GLU A 1 369 ? -11.062 40.281 11.891 1 92.94 369 GLU A O 1
ATOM 2828 N N . LYS A 1 370 ? -9.008 40.25 11.211 1 83.69 370 LYS A N 1
ATOM 2829 C CA . LYS A 1 370 ? -8.602 41.312 12.117 1 83.69 370 LYS A CA 1
ATOM 2830 C C . LYS A 1 370 ? -8.516 42.656 11.391 1 83.69 370 LYS A C 1
ATOM 2832 O O . LYS A 1 370 ? -8.266 42.688 10.18 1 83.69 370 LYS A O 1
ATOM 2837 N N . MET B 1 1 ? 6.414 -41.656 -14.242 1 94.69 1 MET B N 1
ATOM 2838 C CA . MET B 1 1 ? 5.723 -40.688 -15.094 1 94.69 1 MET B CA 1
ATOM 2839 C C . MET B 1 1 ? 6.723 -39.812 -15.836 1 94.69 1 MET B C 1
ATOM 2841 O O . MET B 1 1 ? 7.715 -39.375 -15.258 1 94.69 1 MET B O 1
ATOM 2845 N N . ARG B 1 2 ? 6.57 -39.75 -17.125 1 98 2 ARG B N 1
ATOM 2846 C CA . ARG B 1 2 ? 7.371 -38.812 -17.922 1 98 2 ARG B CA 1
ATOM 2847 C C . ARG B 1 2 ? 6.762 -37.438 -17.891 1 98 2 ARG B C 1
ATOM 2849 O O . ARG B 1 2 ? 5.633 -37.219 -18.359 1 98 2 ARG B O 1
ATOM 2856 N N . VAL B 1 3 ? 7.547 -36.469 -17.359 1 98.62 3 VAL B N 1
ATOM 2857 C CA . VAL B 1 3 ? 7.012 -35.125 -17.141 1 98.62 3 VAL B CA 1
ATOM 2858 C C . VAL B 1 3 ? 7.836 -34.094 -17.922 1 98.62 3 VAL B C 1
ATOM 2860 O O . VAL B 1 3 ? 9.055 -34 -17.75 1 98.62 3 VAL B O 1
ATOM 2863 N N . GLY B 1 4 ? 7.152 -33.375 -18.812 1 98.75 4 GLY B N 1
ATOM 2864 C CA . GLY B 1 4 ? 7.789 -32.281 -19.531 1 98.75 4 GLY B CA 1
ATOM 2865 C C . GLY B 1 4 ? 7.848 -31 -18.703 1 98.75 4 GLY B C 1
ATOM 2866 O O . GLY B 1 4 ? 6.863 -30.625 -18.062 1 98.75 4 GLY B O 1
ATOM 2867 N N . LEU B 1 5 ? 8.992 -30.344 -18.672 1 98.69 5 LEU B N 1
ATOM 2868 C CA . LEU B 1 5 ? 9.203 -29.062 -18 1 98.69 5 LEU B CA 1
ATOM 2869 C C . LEU B 1 5 ? 9.516 -27.953 -19 1 98.69 5 LEU B C 1
ATOM 2871 O O . LEU B 1 5 ? 10.547 -28 -19.672 1 98.69 5 LEU B O 1
ATOM 2875 N N . VAL B 1 6 ? 8.586 -27 -19.094 1 98.56 6 VAL B N 1
ATOM 2876 C CA . VAL B 1 6 ? 8.719 -25.891 -20.031 1 98.56 6 VAL B CA 1
ATOM 2877 C C . VAL B 1 6 ? 8.789 -24.562 -19.25 1 98.56 6 VAL B C 1
ATOM 2879 O O . VAL B 1 6 ? 8.039 -24.359 -18.297 1 98.56 6 VAL B O 1
ATOM 2882 N N . GLY B 1 7 ? 9.656 -23.656 -19.656 1 97.31 7 GLY B N 1
ATOM 2883 C CA . GLY B 1 7 ? 9.797 -22.375 -19 1 97.31 7 GLY B CA 1
ATOM 2884 C C . GLY B 1 7 ? 10.516 -22.453 -17.672 1 97.31 7 GLY B C 1
ATOM 2885 O O . GLY B 1 7 ? 10.273 -21.625 -16.781 1 97.31 7 GLY B O 1
ATOM 2886 N N . TRP B 1 8 ? 11.406 -23.359 -17.5 1 96.44 8 TRP B N 1
ATOM 2887 C CA . TRP B 1 8 ? 12.039 -23.688 -16.219 1 96.44 8 TRP B CA 1
ATOM 2888 C C . TRP B 1 8 ? 13.156 -22.703 -15.898 1 96.44 8 TRP B C 1
ATOM 2890 O O . TRP B 1 8 ? 13.656 -22.672 -14.766 1 96.44 8 TRP B O 1
ATOM 2900 N N . ARG B 1 9 ? 13.492 -21.812 -16.781 1 93.31 9 ARG B N 1
ATOM 2901 C CA . ARG B 1 9 ? 14.578 -20.859 -16.547 1 93.31 9 ARG B CA 1
ATOM 2902 C C . ARG B 1 9 ? 14.031 -19.5 -16.094 1 93.31 9 ARG B C 1
ATOM 2904 O O . ARG B 1 9 ? 14.773 -18.672 -15.578 1 93.31 9 ARG B O 1
ATOM 2911 N N . GLY B 1 10 ? 12.781 -19.266 -16.375 1 92.81 10 GLY B N 1
ATOM 2912 C CA . GLY B 1 10 ? 12.195 -18 -15.977 1 92.81 10 GLY B CA 1
ATOM 2913 C C . GLY B 1 10 ? 12.086 -17.828 -14.477 1 92.81 10 GLY B C 1
ATOM 2914 O O . GLY B 1 10 ? 12.477 -18.719 -13.719 1 92.81 10 GLY B O 1
ATOM 2915 N N . MET B 1 11 ? 11.562 -16.75 -14.078 1 93.88 11 MET B N 1
ATOM 2916 C CA . MET B 1 11 ? 11.477 -16.406 -12.656 1 93.88 11 MET B CA 1
ATOM 2917 C C . MET B 1 11 ? 10.68 -17.469 -11.898 1 93.88 11 MET B C 1
ATOM 2919 O O . MET B 1 11 ? 11.18 -18.047 -10.93 1 93.88 11 MET B O 1
ATOM 2923 N N . VAL B 1 12 ? 9.43 -17.719 -12.328 1 97.06 12 VAL B N 1
ATOM 2924 C CA . VAL B 1 12 ? 8.594 -18.703 -11.656 1 97.06 12 VAL B CA 1
ATOM 2925 C C . VAL B 1 12 ? 9.18 -20.109 -11.867 1 97.06 12 VAL B C 1
ATOM 2927 O O . VAL B 1 12 ? 9.203 -20.922 -10.938 1 97.06 12 VAL B O 1
ATOM 2930 N N . GLY B 1 13 ? 9.648 -20.406 -13.07 1 97.25 13 GLY B N 1
ATOM 2931 C CA . GLY B 1 13 ? 10.211 -21.703 -13.383 1 97.25 13 GLY B CA 1
ATOM 2932 C C . GLY B 1 13 ? 11.406 -22.062 -12.508 1 97.25 13 GLY B C 1
ATOM 2933 O O . GLY B 1 13 ? 11.508 -23.188 -12.023 1 97.25 13 GLY B O 1
ATOM 2934 N N . SER B 1 14 ? 12.289 -21.094 -12.336 1 95.94 14 SER B N 1
ATOM 2935 C CA . SER B 1 14 ? 13.477 -21.344 -11.523 1 95.94 14 SER B CA 1
ATOM 2936 C C . SER B 1 14 ? 13.102 -21.641 -10.07 1 95.94 14 SER B C 1
ATOM 2938 O O . SER B 1 14 ? 13.727 -22.484 -9.422 1 95.94 14 SER B O 1
ATOM 2940 N N . VAL B 1 15 ? 12.117 -20.938 -9.57 1 97.69 15 VAL B N 1
ATOM 2941 C CA . VAL B 1 15 ? 11.648 -21.188 -8.211 1 97.69 15 VAL B CA 1
ATOM 2942 C C . VAL B 1 15 ? 11.008 -22.562 -8.125 1 97.69 15 VAL B C 1
ATOM 2944 O O . VAL B 1 15 ? 11.203 -23.297 -7.148 1 97.69 15 VAL B O 1
ATOM 2947 N N . LEU B 1 16 ? 10.258 -22.938 -9.133 1 98.5 16 LEU B N 1
ATOM 2948 C CA . LEU B 1 16 ? 9.648 -24.266 -9.188 1 98.5 16 LEU B CA 1
ATOM 2949 C C . LEU B 1 16 ? 10.719 -25.344 -9.156 1 98.5 16 LEU B C 1
ATOM 2951 O O . LEU B 1 16 ? 10.594 -26.328 -8.414 1 98.5 16 LEU B O 1
ATOM 2955 N N . MET B 1 17 ? 11.797 -25.203 -10.008 1 97.75 17 MET B N 1
ATOM 2956 C CA . MET B 1 17 ? 12.891 -26.172 -10.016 1 97.75 17 MET B CA 1
ATOM 2957 C C . MET B 1 17 ? 13.516 -26.297 -8.633 1 97.75 17 MET B C 1
ATOM 2959 O O . MET B 1 17 ? 13.75 -27.422 -8.164 1 97.75 17 MET B O 1
ATOM 2963 N N . GLN B 1 18 ? 13.734 -25.156 -8.062 1 96.75 18 GLN B N 1
ATOM 2964 C CA . GLN B 1 18 ? 14.328 -25.156 -6.727 1 96.75 18 GLN B CA 1
ATOM 2965 C C . GLN B 1 18 ? 13.445 -25.922 -5.738 1 96.75 18 GLN B C 1
ATOM 2967 O O . GLN B 1 18 ? 13.945 -26.75 -4.973 1 96.75 18 GLN B O 1
ATOM 2972 N N . ARG B 1 19 ? 12.195 -25.656 -5.707 1 98.25 19 ARG B N 1
ATOM 2973 C CA . ARG B 1 19 ? 11.258 -26.312 -4.789 1 98.25 19 ARG B CA 1
ATOM 2974 C C . ARG B 1 19 ? 11.18 -27.812 -5.062 1 98.25 19 ARG B C 1
ATOM 2976 O O . ARG B 1 19 ? 11.109 -28.609 -4.125 1 98.25 19 ARG B O 1
ATOM 2983 N N . MET B 1 20 ? 11.172 -28.203 -6.297 1 98.56 20 MET B N 1
ATOM 2984 C CA . MET B 1 20 ? 11.102 -29.609 -6.668 1 98.56 20 MET B CA 1
ATOM 2985 C C . MET B 1 20 ? 12.328 -30.375 -6.176 1 98.56 20 MET B C 1
ATOM 2987 O O . MET B 1 20 ? 12.227 -31.531 -5.762 1 98.56 20 MET B O 1
ATOM 2991 N N . VAL B 1 21 ? 13.445 -29.656 -6.27 1 98 21 VAL B N 1
ATOM 2992 C CA . VAL B 1 21 ? 14.664 -30.266 -5.746 1 98 21 VAL B CA 1
ATOM 2993 C C . VAL B 1 21 ? 14.562 -30.406 -4.23 1 98 21 VAL B C 1
ATOM 2995 O O . VAL B 1 21 ? 14.828 -31.484 -3.691 1 98 21 VAL B O 1
ATOM 2998 N N . GLU B 1 22 ? 14.148 -29.375 -3.561 1 97.81 22 GLU B N 1
ATOM 2999 C CA . GLU B 1 22 ? 14.047 -29.344 -2.105 1 97.81 22 GLU B CA 1
ATOM 3000 C C . GLU B 1 22 ? 13.102 -30.422 -1.6 1 97.81 22 GLU B C 1
ATOM 3002 O O . GLU B 1 22 ? 13.352 -31.047 -0.561 1 97.81 22 GLU B O 1
ATOM 3007 N N . GLU B 1 23 ? 12.086 -30.656 -2.344 1 98.25 23 GLU B N 1
ATOM 3008 C CA . GLU B 1 23 ? 11.062 -31.594 -1.909 1 98.25 23 GLU B CA 1
ATOM 3009 C C . GLU B 1 23 ? 11.25 -32.969 -2.561 1 98.25 23 GLU B C 1
ATOM 3011 O O . GLU B 1 23 ? 10.414 -33.844 -2.406 1 98.25 23 GLU B O 1
ATOM 3016 N N . ARG B 1 24 ? 12.25 -33.219 -3.355 1 98 24 ARG B N 1
ATOM 3017 C CA . ARG B 1 24 ? 12.656 -34.469 -3.988 1 98 24 ARG B CA 1
ATOM 3018 C C . ARG B 1 24 ? 11.594 -34.969 -4.957 1 98 24 ARG B C 1
ATOM 3020 O O . ARG B 1 24 ? 11.305 -36.156 -5.012 1 98 24 ARG B O 1
ATOM 3027 N N . ASP B 1 25 ? 10.992 -34 -5.625 1 98.06 25 ASP B N 1
ATOM 3028 C CA . ASP B 1 25 ? 9.977 -34.344 -6.609 1 98.06 25 ASP B CA 1
ATOM 3029 C C . ASP B 1 25 ? 10.594 -35.094 -7.797 1 98.06 25 ASP B C 1
ATOM 3031 O O . ASP B 1 25 ? 9.961 -35.938 -8.398 1 98.06 25 ASP B O 1
ATOM 3035 N N . PHE B 1 26 ? 11.844 -34.781 -8.133 1 97.94 26 PHE B N 1
ATOM 3036 C CA . PHE B 1 26 ? 12.516 -35.375 -9.281 1 97.94 26 PHE B CA 1
ATOM 3037 C C . PHE B 1 26 ? 12.734 -36.875 -9.078 1 97.94 26 PHE B C 1
ATOM 3039 O O . PHE B 1 26 ? 12.898 -37.625 -10.039 1 97.94 26 PHE B O 1
ATOM 3046 N N . ASP B 1 27 ? 12.727 -37.344 -7.836 1 97.38 27 ASP B N 1
ATOM 3047 C CA . ASP B 1 27 ? 12.859 -38.781 -7.539 1 97.38 27 ASP B CA 1
ATOM 3048 C C . ASP B 1 27 ? 11.656 -39.562 -8.055 1 97.38 27 ASP B C 1
ATOM 3050 O O . ASP B 1 27 ? 11.734 -40.781 -8.25 1 97.38 27 ASP B O 1
ATOM 3054 N N . LEU B 1 28 ? 10.578 -38.875 -8.336 1 97.44 28 LEU B N 1
ATOM 3055 C CA . LEU B 1 28 ? 9.312 -39.531 -8.586 1 97.44 28 LEU B CA 1
ATOM 3056 C C . LEU B 1 28 ? 8.945 -39.469 -10.062 1 97.44 28 LEU B C 1
ATOM 3058 O O . LEU B 1 28 ? 7.941 -40.062 -10.484 1 97.44 28 LEU B O 1
ATOM 3062 N N . ILE B 1 29 ? 9.789 -38.75 -10.828 1 98.06 29 ILE B N 1
ATOM 3063 C CA . ILE B 1 29 ? 9.406 -38.531 -12.219 1 98.06 29 ILE B CA 1
ATOM 3064 C C . ILE B 1 29 ? 10.609 -38.781 -13.125 1 98.06 29 ILE B C 1
ATOM 3066 O O . ILE B 1 29 ? 11.742 -38.906 -12.648 1 98.06 29 ILE B O 1
ATOM 3070 N N . GLU B 1 30 ? 10.344 -39 -14.406 1 98 30 GLU B N 1
ATOM 3071 C CA . GLU B 1 30 ? 11.328 -38.875 -15.477 1 98 30 GLU B CA 1
ATOM 3072 C C . GLU B 1 30 ? 11.203 -37.531 -16.203 1 98 30 GLU B C 1
ATOM 3074 O O . GLU B 1 30 ? 10.359 -37.375 -17.078 1 98 30 GLU B O 1
ATOM 3079 N N . PRO B 1 31 ? 12.102 -36.594 -15.812 1 98.44 31 PRO B N 1
ATOM 3080 C CA . PRO B 1 31 ? 11.961 -35.25 -16.359 1 98.44 31 PRO B CA 1
ATOM 3081 C C . PRO B 1 31 ? 12.438 -35.156 -17.812 1 98.44 31 PRO B C 1
ATOM 3083 O O . PRO B 1 31 ? 13.43 -35.781 -18.188 1 98.44 31 PRO B O 1
ATOM 3086 N N . VAL B 1 32 ? 11.734 -34.469 -18.625 1 98.44 32 VAL B N 1
ATOM 3087 C CA . VAL B 1 32 ? 12.102 -34.062 -19.984 1 98.44 32 VAL B CA 1
ATOM 3088 C C . VAL B 1 32 ? 12.031 -32.531 -20.109 1 98.44 32 VAL B C 1
ATOM 3090 O O . VAL B 1 32 ? 10.969 -31.953 -19.938 1 98.44 32 VAL B O 1
ATOM 3093 N N . PHE B 1 33 ? 13.172 -31.906 -20.422 1 98.5 33 PHE B N 1
ATOM 3094 C CA . PHE B 1 33 ? 13.242 -30.453 -20.422 1 98.5 33 PHE B CA 1
ATOM 3095 C C . PHE B 1 33 ? 13.062 -29.891 -21.828 1 98.5 33 PHE B C 1
ATOM 3097 O O . PHE B 1 33 ? 13.633 -30.422 -22.781 1 98.5 33 PHE B O 1
ATOM 3104 N N . PHE B 1 34 ? 12.266 -28.906 -21.891 1 98.56 34 PHE B N 1
ATOM 3105 C CA . PHE B 1 34 ? 11.992 -28.234 -23.172 1 98.56 34 PHE B CA 1
ATOM 3106 C C . PHE B 1 34 ? 12.445 -26.781 -23.125 1 98.56 34 PHE B C 1
ATOM 3108 O O . PHE B 1 34 ? 12.492 -26.172 -22.062 1 98.56 34 PHE B O 1
ATOM 3115 N N . SER B 1 35 ? 12.805 -26.25 -24.25 1 97.19 35 SER B N 1
ATOM 3116 C CA . SER B 1 35 ? 13.203 -24.859 -24.422 1 97.19 35 SER B CA 1
ATOM 3117 C C . SER B 1 35 ? 12.57 -24.25 -25.672 1 97.19 35 SER B C 1
ATOM 3119 O O . SER B 1 35 ? 12.305 -24.953 -26.641 1 97.19 35 SER B O 1
ATOM 3121 N N . THR B 1 36 ? 12.312 -23.016 -25.578 1 95.88 36 THR B N 1
ATOM 3122 C CA . THR B 1 36 ? 11.789 -22.312 -26.75 1 95.88 36 THR B CA 1
ATOM 3123 C C . THR B 1 36 ? 12.93 -21.797 -27.625 1 95.88 36 THR B C 1
ATOM 3125 O O . THR B 1 36 ? 12.703 -21.391 -28.766 1 95.88 36 THR B O 1
ATOM 3128 N N . SER B 1 37 ? 14.133 -21.781 -27.156 1 91.81 37 SER B N 1
ATOM 3129 C CA . SER B 1 37 ? 15.188 -21.062 -27.875 1 91.81 37 SER B CA 1
ATOM 3130 C C . SER B 1 37 ? 16.469 -21.891 -27.953 1 91.81 37 SER B C 1
ATOM 3132 O O . SER B 1 37 ? 17.297 -21.672 -28.844 1 91.81 37 SER B O 1
ATOM 3134 N N . GLN B 1 38 ? 16.75 -22.766 -27.031 1 92.5 38 GLN B N 1
ATOM 3135 C CA . GLN B 1 38 ? 18 -23.531 -26.984 1 92.5 38 GLN B CA 1
ATOM 3136 C C . GLN B 1 38 ? 17.734 -25.031 -27.125 1 92.5 38 GLN B C 1
ATOM 3138 O O . GLN B 1 38 ? 17.812 -25.781 -26.156 1 92.5 38 GLN B O 1
ATOM 3143 N N . ILE B 1 39 ? 17.656 -25.484 -28.297 1 93.69 39 ILE B N 1
ATOM 3144 C CA . ILE B 1 39 ? 17.344 -26.875 -28.594 1 93.69 39 ILE B CA 1
ATOM 3145 C C . ILE B 1 39 ? 18.625 -27.656 -28.844 1 93.69 39 ILE B C 1
ATOM 3147 O O . ILE B 1 39 ? 19.531 -27.156 -29.516 1 93.69 39 ILE B O 1
ATOM 3151 N N . GLY B 1 40 ? 18.719 -28.844 -28.344 1 94.38 40 GLY B N 1
ATOM 3152 C CA . GLY B 1 40 ? 19.844 -29.719 -28.641 1 94.38 40 GLY B CA 1
ATOM 3153 C C . GLY B 1 40 ? 21.047 -29.469 -27.766 1 94.38 40 GLY B C 1
ATOM 3154 O O . GLY B 1 40 ? 22.141 -29.984 -28.031 1 94.38 40 GLY B O 1
ATOM 3155 N N . VAL B 1 41 ? 20.844 -28.641 -26.766 1 95.56 41 VAL B N 1
ATOM 3156 C CA . VAL B 1 41 ? 21.891 -28.438 -25.781 1 95.56 41 VAL B CA 1
ATOM 3157 C C . VAL B 1 41 ? 21.594 -29.281 -24.531 1 95.56 41 VAL B C 1
ATOM 3159 O O . VAL B 1 41 ? 20.453 -29.703 -24.328 1 95.56 41 VAL B O 1
ATOM 3162 N N . PRO B 1 42 ? 22.594 -29.641 -23.797 1 96.5 42 PRO B N 1
ATOM 3163 C CA . PRO B 1 42 ? 22.359 -30.484 -22.609 1 96.5 42 PRO B CA 1
ATOM 3164 C C . PRO B 1 42 ? 21.312 -29.906 -21.672 1 96.5 42 PRO B C 1
ATOM 3166 O O . PRO B 1 42 ? 21.312 -28.703 -21.406 1 96.5 42 PRO B O 1
ATOM 3169 N N . ALA B 1 43 ? 20.438 -30.719 -21.219 1 97.25 43 ALA B N 1
ATOM 3170 C CA . ALA B 1 43 ? 19.422 -30.344 -20.234 1 97.25 43 ALA B CA 1
ATOM 3171 C C . ALA B 1 43 ? 20.047 -30.125 -18.859 1 97.25 43 ALA B C 1
ATOM 3173 O O . ALA B 1 43 ? 21.172 -30.594 -18.609 1 97.25 43 ALA B O 1
ATOM 3174 N N . PRO B 1 44 ? 19.375 -29.297 -18.062 1 95.69 44 PRO B N 1
ATOM 3175 C CA . PRO B 1 44 ? 19.891 -29.203 -16.688 1 95.69 44 PRO B CA 1
ATOM 3176 C C . PRO B 1 44 ? 19.828 -30.516 -15.93 1 95.69 44 PRO B C 1
ATOM 3178 O O . PRO B 1 44 ? 19.094 -31.422 -16.328 1 95.69 44 PRO B O 1
ATOM 3181 N N . ASN B 1 45 ? 20.656 -30.594 -14.914 1 95.19 45 ASN B N 1
ATOM 3182 C CA . ASN B 1 45 ? 20.703 -31.781 -14.078 1 95.19 45 ASN B CA 1
ATOM 3183 C C . ASN B 1 45 ? 20.297 -31.469 -12.641 1 95.19 45 ASN B C 1
ATOM 3185 O O . ASN B 1 45 ? 21.062 -30.875 -11.883 1 95.19 45 ASN B O 1
ATOM 3189 N N . PHE B 1 46 ? 19.109 -31.875 -12.273 1 95.38 46 PHE B N 1
ATOM 3190 C CA . PHE B 1 46 ? 18.594 -31.688 -10.922 1 95.38 46 PHE B CA 1
ATOM 3191 C C . PHE B 1 46 ? 18.594 -33 -10.156 1 95.38 46 PHE B C 1
ATOM 3193 O O . PHE B 1 46 ? 17.625 -33.312 -9.453 1 95.38 46 PHE B O 1
ATOM 3200 N N . GLY B 1 47 ? 19.625 -33.844 -10.375 1 90.81 47 GLY B N 1
ATOM 3201 C CA . GLY B 1 47 ? 19.781 -35.125 -9.719 1 90.81 47 GLY B CA 1
ATOM 3202 C C . GLY B 1 47 ? 19.547 -36.312 -10.656 1 90.81 47 GLY B C 1
ATOM 3203 O O . GLY B 1 47 ? 19.703 -37.469 -10.258 1 90.81 47 GLY B O 1
ATOM 3204 N N . LYS B 1 48 ? 19.125 -36.031 -11.859 1 92.75 48 LYS B N 1
ATOM 3205 C CA . LYS B 1 48 ? 18.906 -37.031 -12.906 1 92.75 48 LYS B CA 1
ATOM 3206 C C . LYS B 1 48 ? 19.391 -36.531 -14.258 1 92.75 48 LYS B C 1
ATOM 3208 O O . LYS B 1 48 ? 19.219 -35.375 -14.586 1 92.75 48 LYS B O 1
ATOM 3213 N N . ASP B 1 49 ? 19.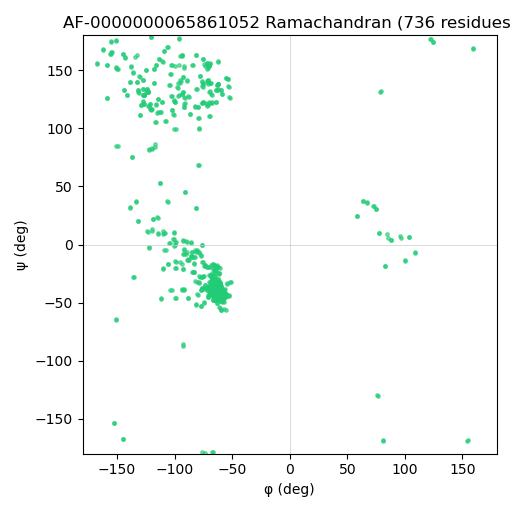969 -37.438 -14.922 1 93.5 49 ASP B N 1
ATOM 3214 C CA . ASP B 1 49 ? 20.312 -37.125 -16.312 1 93.5 49 ASP B CA 1
ATOM 3215 C C . ASP B 1 49 ? 19.062 -37.062 -17.188 1 93.5 49 ASP B C 1
ATOM 3217 O O . ASP B 1 49 ? 18.344 -38.062 -17.328 1 93.5 49 ASP B O 1
ATOM 3221 N N . ALA B 1 50 ? 18.859 -35.875 -17.797 1 95.19 50 ALA B N 1
ATOM 3222 C CA . ALA B 1 50 ? 17.641 -35.688 -18.562 1 95.19 50 ALA B CA 1
ATOM 3223 C C . ALA B 1 50 ? 17.938 -35.5 -20.047 1 95.19 50 ALA B C 1
ATOM 3225 O O . ALA B 1 50 ? 17.062 -35.094 -20.812 1 95.19 50 ALA B O 1
ATOM 3226 N N . GLY B 1 51 ? 19.219 -35.75 -20.375 1 96.44 51 GLY B N 1
ATOM 3227 C CA . GLY B 1 51 ? 19.594 -35.719 -21.766 1 96.44 51 GLY B CA 1
ATOM 3228 C C . GLY B 1 51 ? 19.719 -34.312 -22.328 1 96.44 51 GLY B C 1
ATOM 3229 O O . GLY B 1 51 ? 20.422 -33.469 -21.766 1 96.44 51 GLY B O 1
ATOM 3230 N N . MET B 1 52 ? 19.016 -34.094 -23.531 1 97.5 52 MET B N 1
ATOM 3231 C CA . MET B 1 52 ? 19.109 -32.844 -24.25 1 97.5 52 MET B CA 1
ATOM 3232 C C . MET B 1 52 ? 17.781 -32.062 -24.172 1 97.5 52 MET B C 1
ATOM 3234 O O . MET B 1 52 ? 16.734 -32.688 -23.984 1 97.5 52 MET B O 1
ATOM 3238 N N . LEU B 1 53 ? 17.938 -30.797 -24.359 1 98.12 53 LEU B N 1
ATOM 3239 C CA . LEU B 1 53 ? 16.734 -29.953 -24.406 1 98.12 53 LEU B CA 1
ATOM 3240 C C . LEU B 1 53 ? 15.93 -30.234 -25.672 1 98.12 53 LEU B C 1
ATOM 3242 O O . LEU B 1 53 ? 16.484 -30.281 -26.766 1 98.12 53 LEU B O 1
ATOM 3246 N N . HIS B 1 54 ? 14.664 -30.406 -25.438 1 98.25 54 HIS B N 1
ATOM 3247 C CA . HIS B 1 54 ? 13.734 -30.609 -26.547 1 98.25 54 HIS B CA 1
ATOM 3248 C C . HIS B 1 54 ? 13.086 -29.281 -26.953 1 98.25 54 HIS B C 1
ATOM 3250 O O . HIS B 1 54 ? 13.164 -28.297 -26.219 1 98.25 54 HIS B O 1
ATOM 3256 N N . ASP B 1 55 ? 12.508 -29.281 -28.172 1 98.44 55 ASP B N 1
ATOM 3257 C CA . ASP B 1 55 ? 11.781 -28.125 -28.672 1 98.44 55 ASP B CA 1
ATOM 3258 C C . ASP B 1 55 ? 10.414 -28.016 -28.016 1 98.44 55 ASP B C 1
ATOM 3260 O O . ASP B 1 55 ? 9.562 -28.891 -28.172 1 98.44 55 ASP B O 1
ATOM 3264 N N . ALA B 1 56 ? 10.156 -26.922 -27.375 1 98.56 56 ALA B N 1
ATOM 3265 C CA . ALA B 1 56 ? 8.93 -26.719 -26.625 1 98.56 56 ALA B CA 1
ATOM 3266 C C . ALA B 1 56 ? 7.715 -26.656 -27.547 1 98.56 56 ALA B C 1
ATOM 3268 O O . ALA B 1 56 ? 6.574 -26.781 -27.094 1 98.56 56 ALA B O 1
ATOM 3269 N N . PHE B 1 57 ? 7.949 -26.453 -28.797 1 98.5 57 PHE B N 1
ATOM 3270 C CA . PHE B 1 57 ? 6.852 -26.328 -29.75 1 98.5 57 PHE B CA 1
ATOM 3271 C C . PHE B 1 57 ? 6.648 -27.625 -30.516 1 98.5 57 PHE B C 1
ATOM 3273 O O . PHE B 1 57 ? 5.746 -27.734 -31.359 1 98.5 57 PHE B O 1
ATOM 3280 N N . ASP B 1 58 ? 7.434 -28.688 -30.297 1 98.38 58 ASP B N 1
ATOM 3281 C CA . ASP B 1 58 ? 7.312 -29.969 -30.969 1 98.38 58 ASP B CA 1
ATOM 3282 C C . ASP B 1 58 ? 6.176 -30.797 -30.375 1 98.38 58 ASP B C 1
ATOM 3284 O O . ASP B 1 58 ? 6.379 -31.547 -29.422 1 98.38 58 ASP B O 1
ATOM 3288 N N . ILE B 1 59 ? 5.082 -30.75 -31.062 1 98.62 59 ILE B N 1
ATOM 3289 C CA . ILE B 1 59 ? 3.857 -31.391 -30.594 1 98.62 59 ILE B CA 1
ATOM 3290 C C . ILE B 1 59 ? 4.066 -32.906 -30.5 1 98.62 59 ILE B C 1
ATOM 3292 O O . ILE B 1 59 ? 3.574 -33.531 -29.562 1 98.62 59 ILE B O 1
ATOM 3296 N N . GLU B 1 60 ? 4.785 -33.5 -31.391 1 98.12 60 GLU B N 1
ATOM 3297 C CA . GLU B 1 60 ? 5.016 -34.938 -31.391 1 98.12 60 GLU B CA 1
ATOM 3298 C C . GLU B 1 60 ? 5.824 -35.375 -30.172 1 98.12 60 GLU B C 1
ATOM 3300 O O . GLU B 1 60 ? 5.562 -36.406 -29.578 1 98.12 60 GLU B O 1
ATOM 3305 N N . SER B 1 61 ? 6.773 -34.562 -29.828 1 97.94 61 SER B N 1
ATOM 3306 C CA . SER B 1 61 ? 7.562 -34.844 -28.641 1 97.94 61 SER B CA 1
ATOM 3307 C C . SER B 1 61 ? 6.73 -34.656 -27.375 1 97.94 61 SER B C 1
ATOM 3309 O O . SER B 1 61 ? 6.801 -35.469 -26.453 1 97.94 61 SER B O 1
ATOM 3311 N N . LEU B 1 62 ? 5.953 -33.625 -27.297 1 98.75 62 LEU B N 1
ATOM 3312 C CA . LEU B 1 62 ? 5.121 -33.344 -26.141 1 98.75 62 LEU B CA 1
ATOM 3313 C C . LEU B 1 62 ? 4.051 -34.406 -25.953 1 98.75 62 LEU B C 1
ATOM 3315 O O . LEU B 1 62 ? 3.711 -34.75 -24.812 1 98.75 62 LEU B O 1
ATOM 3319 N N . LYS B 1 63 ? 3.57 -34.969 -27 1 97.88 63 LYS B N 1
ATOM 3320 C CA . LYS B 1 63 ? 2.49 -35.938 -27 1 97.88 63 LYS B CA 1
ATOM 3321 C C . LYS B 1 63 ? 2.916 -37.219 -26.266 1 97.88 63 LYS B C 1
ATOM 3323 O O . LYS B 1 63 ? 2.07 -38 -25.828 1 97.88 63 LYS B O 1
ATOM 3328 N N . GLN B 1 64 ? 4.168 -37.438 -26.219 1 98 64 GLN B N 1
ATOM 3329 C CA . GLN B 1 64 ? 4.691 -38.656 -25.625 1 98 64 GLN B CA 1
ATOM 3330 C C . GLN B 1 64 ? 4.711 -38.594 -24.109 1 98 64 GLN B C 1
ATOM 3332 O O . GLN B 1 64 ? 4.934 -39.594 -23.422 1 98 64 GLN B O 1
ATOM 3337 N N . LEU B 1 65 ? 4.434 -37.5 -23.531 1 98.69 65 LEU B N 1
ATOM 3338 C CA . LEU B 1 65 ? 4.586 -37.25 -22.109 1 98.69 65 LEU B CA 1
ATOM 3339 C C . LEU B 1 65 ? 3.295 -37.562 -21.359 1 98.69 65 LEU B C 1
ATOM 3341 O O . LEU B 1 65 ? 2.209 -37.5 -21.938 1 98.69 65 LEU B O 1
ATOM 3345 N N . ASP B 1 66 ? 3.43 -37.938 -20.109 1 98.5 66 ASP B N 1
ATOM 3346 C CA . ASP B 1 66 ? 2.271 -38.156 -19.25 1 98.5 66 ASP B CA 1
ATOM 3347 C C . ASP B 1 66 ? 1.729 -36.844 -18.703 1 98.5 66 ASP B C 1
ATOM 3349 O O . ASP B 1 66 ? 0.535 -36.719 -18.422 1 98.5 66 ASP B O 1
ATOM 3353 N N . ALA B 1 67 ? 2.611 -35.875 -18.469 1 98.75 67 ALA B N 1
ATOM 3354 C CA . ALA B 1 67 ? 2.268 -34.531 -17.969 1 98.75 67 ALA B CA 1
ATOM 3355 C C . ALA B 1 67 ? 3.24 -33.469 -18.484 1 98.75 67 ALA B C 1
ATOM 3357 O O . ALA B 1 67 ? 4.395 -33.781 -18.781 1 98.75 67 ALA B O 1
ATOM 3358 N N . VAL B 1 68 ? 2.768 -32.312 -18.609 1 98.88 68 VAL B N 1
ATOM 3359 C CA . VAL B 1 68 ? 3.582 -31.141 -18.938 1 98.88 68 VAL B CA 1
ATOM 3360 C C . VAL B 1 68 ? 3.342 -30.031 -17.906 1 98.88 68 VAL B C 1
ATOM 3362 O O . VAL B 1 68 ? 2.197 -29.641 -17.672 1 98.88 68 VAL B O 1
ATOM 3365 N N . ILE B 1 69 ? 4.348 -29.594 -17.219 1 98.81 69 ILE B N 1
ATOM 3366 C CA . ILE B 1 69 ? 4.305 -28.406 -16.375 1 98.81 69 ILE B CA 1
ATOM 3367 C C . ILE B 1 69 ? 4.941 -27.219 -17.109 1 98.81 69 ILE B C 1
ATOM 3369 O O . ILE B 1 69 ? 6.086 -27.312 -17.547 1 98.81 69 ILE B O 1
ATOM 3373 N N . THR B 1 70 ? 4.191 -26.156 -17.25 1 98.81 70 THR B N 1
ATOM 3374 C CA . THR B 1 70 ? 4.746 -25.047 -18.016 1 98.81 70 THR B CA 1
ATOM 3375 C C . THR B 1 70 ? 4.66 -23.75 -17.203 1 98.81 70 THR B C 1
ATOM 3377 O O . THR B 1 70 ? 3.643 -23.469 -16.562 1 98.81 70 THR B O 1
ATOM 3380 N N . CYS B 1 71 ? 5.75 -23 -17.188 1 98.25 71 CYS B N 1
ATOM 3381 C CA . CYS B 1 71 ? 5.863 -21.656 -16.641 1 98.25 71 CYS B CA 1
ATOM 3382 C C . CYS B 1 71 ? 6.262 -20.656 -17.719 1 98.25 71 CYS B C 1
ATOM 3384 O O . CYS B 1 71 ? 6.887 -19.641 -17.438 1 98.25 71 CYS B O 1
ATOM 3386 N N . GLN B 1 72 ? 6.012 -21 -18.969 1 97.31 72 GLN B N 1
ATOM 3387 C CA . GLN B 1 72 ? 6.52 -20.219 -20.094 1 97.31 72 GLN B CA 1
ATOM 3388 C C . GLN B 1 72 ? 5.676 -18.969 -20.328 1 97.31 72 GLN B C 1
ATOM 3390 O O . GLN B 1 72 ? 6.176 -17.969 -20.844 1 97.31 72 GLN B O 1
ATOM 3395 N N . GLY B 1 73 ? 4.324 -19.062 -20.031 1 96.81 73 GLY B N 1
ATOM 3396 C CA . GLY B 1 73 ? 3.486 -17.891 -20.188 1 96.81 73 GLY B CA 1
ATOM 3397 C C . GLY B 1 73 ? 2.297 -18.125 -21.094 1 96.81 73 GLY B C 1
ATOM 3398 O O . GLY B 1 73 ? 2.162 -19.188 -21.688 1 96.81 73 GLY B O 1
ATOM 3399 N N . GLY B 1 74 ? 1.485 -17.125 -21.141 1 97.81 74 GLY B N 1
ATOM 3400 C CA . GLY B 1 74 ? 0.206 -17.234 -21.828 1 97.81 74 GLY B CA 1
ATOM 3401 C C . GLY B 1 74 ? 0.345 -17.438 -23.312 1 97.81 74 GLY B C 1
ATOM 3402 O O . GLY B 1 74 ? -0.416 -18.188 -23.922 1 97.81 74 GLY B O 1
ATOM 3403 N N . SER B 1 75 ? 1.294 -16.75 -23.922 1 97.44 75 SER B N 1
ATOM 3404 C CA . SER B 1 75 ? 1.488 -16.875 -25.359 1 97.44 75 SER B CA 1
ATOM 3405 C C . SER B 1 75 ? 1.848 -18.297 -25.75 1 97.44 75 SER B C 1
ATOM 3407 O O . SER B 1 75 ? 1.384 -18.812 -26.766 1 97.44 75 SER B O 1
ATOM 3409 N N . TYR B 1 76 ? 2.67 -18.891 -24.922 1 98.31 76 TYR B N 1
ATOM 3410 C CA . TYR B 1 76 ? 3.01 -20.281 -25.156 1 98.31 76 TYR B CA 1
ATOM 3411 C C . TYR B 1 76 ? 1.778 -21.172 -25.016 1 98.31 76 TYR B C 1
ATOM 3413 O O . TYR B 1 76 ? 1.526 -22.031 -25.859 1 98.31 76 TYR B O 1
ATOM 3421 N N . THR B 1 77 ? 1.018 -20.969 -23.953 1 98.69 77 THR B N 1
ATOM 3422 C CA . THR B 1 77 ? -0.18 -21.766 -23.703 1 98.69 77 THR B CA 1
ATOM 3423 C C . THR B 1 77 ? -1.18 -21.609 -24.844 1 98.69 77 THR B C 1
ATOM 3425 O O . THR B 1 77 ? -1.758 -22.609 -25.297 1 98.69 77 THR B O 1
ATOM 3428 N N . GLU B 1 78 ? -1.366 -20.438 -25.312 1 98.56 78 GLU B N 1
ATOM 3429 C CA . GLU B 1 78 ? -2.311 -20.172 -26.391 1 98.56 78 GLU B CA 1
ATOM 3430 C C . GLU B 1 78 ? -1.939 -20.938 -27.656 1 98.56 78 GLU B C 1
ATOM 3432 O O . GLU B 1 78 ? -2.816 -21.359 -28.406 1 98.56 78 GLU B O 1
ATOM 3437 N N . LYS B 1 79 ? -0.677 -21.109 -27.844 1 98.44 79 LYS B N 1
ATOM 3438 C CA . LYS B 1 79 ? -0.184 -21.719 -29.078 1 98.44 79 LYS B CA 1
ATOM 3439 C C . LYS B 1 79 ? -0.124 -23.234 -28.938 1 98.44 79 LYS B C 1
ATOM 3441 O O . LYS B 1 79 ? -0.561 -23.953 -29.844 1 98.44 79 LYS B O 1
ATOM 3446 N N . VAL B 1 80 ? 0.359 -23.75 -27.922 1 98.81 80 VAL B N 1
ATOM 3447 C CA . VAL B 1 80 ? 0.777 -25.141 -27.828 1 98.81 80 VAL B CA 1
ATOM 3448 C C . VAL B 1 80 ? -0.364 -25.984 -27.266 1 98.81 80 VAL B C 1
ATOM 3450 O O . VAL B 1 80 ? -0.607 -27.109 -27.734 1 98.81 80 VAL B O 1
ATOM 3453 N N . TYR B 1 81 ? -1.125 -25.484 -26.281 1 98.62 81 TYR B N 1
ATOM 3454 C CA . TYR B 1 81 ? -2.127 -26.281 -25.578 1 98.62 81 TYR B CA 1
ATOM 3455 C C . TYR B 1 81 ? -3.197 -26.781 -26.547 1 98.62 81 TYR B C 1
ATOM 3457 O O . TYR B 1 81 ? -3.459 -27.984 -26.625 1 98.62 81 TYR B O 1
ATOM 3465 N N . PRO B 1 82 ? -3.865 -25.875 -27.344 1 98.44 82 PRO B N 1
ATOM 3466 C CA . PRO B 1 82 ? -4.898 -26.375 -28.25 1 98.44 82 PRO B CA 1
ATOM 3467 C C . PRO B 1 82 ? -4.352 -27.344 -29.281 1 98.44 82 PRO B C 1
ATOM 3469 O O . PRO B 1 82 ? -5.008 -28.344 -29.609 1 98.44 82 PRO B O 1
ATOM 3472 N N . ALA B 1 83 ? -3.166 -27.078 -29.797 1 98.62 83 ALA B N 1
ATOM 3473 C CA . ALA B 1 83 ? -2.549 -27.953 -30.781 1 98.62 83 ALA B CA 1
ATOM 3474 C C . ALA B 1 83 ? -2.271 -29.328 -30.188 1 98.62 83 ALA B C 1
ATOM 3476 O O . ALA B 1 83 ? -2.471 -30.359 -30.859 1 98.62 83 ALA B O 1
ATOM 3477 N N . LEU B 1 84 ? -1.774 -29.359 -29.016 1 98.56 84 LEU B N 1
ATOM 3478 C CA . LEU B 1 84 ? -1.44 -30.609 -28.328 1 98.56 84 LEU B CA 1
ATOM 3479 C C . LEU B 1 84 ? -2.693 -31.438 -28.047 1 98.56 84 LEU B C 1
ATOM 3481 O O . LEU B 1 84 ? -2.703 -32.656 -28.266 1 98.56 84 LEU B O 1
ATOM 3485 N N . ARG B 1 85 ? -3.74 -30.828 -27.594 1 98.25 85 ARG B N 1
ATOM 3486 C CA . ARG B 1 85 ? -5.008 -31.516 -27.344 1 98.25 85 ARG B CA 1
ATOM 3487 C C . ARG B 1 85 ? -5.613 -32.031 -28.641 1 98.25 85 ARG B C 1
ATOM 3489 O O . ARG B 1 85 ? -6.129 -33.156 -28.703 1 98.25 85 ARG B O 1
ATOM 3496 N N . GLN B 1 86 ? -5.547 -31.203 -29.625 1 98.12 86 GLN B N 1
ATOM 3497 C CA . GLN B 1 86 ? -6.078 -31.578 -30.938 1 98.12 86 GLN B CA 1
ATOM 3498 C C . GLN B 1 86 ? -5.34 -32.781 -31.5 1 98.12 86 GLN B C 1
ATOM 3500 O O . GLN B 1 86 ? -5.926 -33.594 -32.219 1 98.12 86 GLN B O 1
ATOM 3505 N N . ALA B 1 87 ? -4.109 -32.906 -31.172 1 98.19 87 ALA B N 1
ATOM 3506 C CA . ALA B 1 87 ? -3.289 -34.031 -31.641 1 98.19 87 ALA B CA 1
ATOM 3507 C C . ALA B 1 87 ? -3.604 -35.312 -30.875 1 98.19 87 ALA B C 1
ATOM 3509 O O . ALA B 1 87 ? -3.004 -36.344 -31.125 1 98.19 87 ALA B O 1
ATOM 3510 N N . GLY B 1 88 ? -4.516 -35.25 -29.922 1 97.88 88 GLY B N 1
ATOM 3511 C CA . GLY B 1 88 ? -5.004 -36.438 -29.234 1 97.88 88 GLY B CA 1
ATOM 3512 C C . GLY B 1 88 ? -4.305 -36.719 -27.922 1 97.88 88 GLY B C 1
ATOM 3513 O O . GLY B 1 88 ? -4.48 -37.75 -27.312 1 97.88 88 GLY B O 1
ATOM 3514 N N . TRP B 1 89 ? -3.453 -35.781 -27.484 1 98.31 89 TRP B N 1
ATOM 3515 C CA . TRP B 1 89 ? -2.742 -35.938 -26.219 1 98.31 89 TRP B CA 1
ATOM 3516 C C . TRP B 1 89 ? -3.713 -35.969 -25.047 1 98.31 89 TRP B C 1
ATOM 3518 O O . TRP B 1 89 ? -4.57 -35.062 -24.938 1 98.31 89 TRP B O 1
ATOM 3528 N N . LYS B 1 90 ? -3.562 -36.938 -24.125 1 96.5 90 LYS B N 1
ATOM 3529 C CA . LYS B 1 90 ? -4.492 -37.094 -23.016 1 96.5 90 LYS B CA 1
ATOM 3530 C C . LYS B 1 90 ? -3.785 -36.938 -21.672 1 96.5 90 LYS B C 1
ATOM 3532 O O . LYS B 1 90 ? -4.324 -37.312 -20.625 1 96.5 90 LYS B O 1
ATOM 3537 N N . GLY B 1 91 ? -2.564 -36.469 -21.688 1 98.25 91 GLY B N 1
ATOM 3538 C CA . GLY B 1 91 ? -1.813 -36.281 -20.469 1 98.25 91 GLY B CA 1
ATOM 3539 C C . GLY B 1 91 ? -2.275 -35.094 -19.656 1 98.25 91 GLY B C 1
ATOM 3540 O O . GLY B 1 91 ? -3.256 -34.406 -20.016 1 98.25 91 GLY B O 1
ATOM 3541 N N . TYR B 1 92 ? -1.646 -34.812 -18.5 1 98.81 92 TYR B N 1
ATOM 3542 C CA . TYR B 1 92 ? -1.986 -33.719 -17.594 1 98.81 92 TYR B CA 1
ATOM 3543 C C . TYR B 1 92 ? -1.255 -32.438 -17.984 1 98.81 92 TYR B C 1
ATOM 3545 O O . TYR B 1 92 ? -0.044 -32.438 -18.219 1 98.81 92 TYR B O 1
ATOM 3553 N N . TRP B 1 93 ? -2.012 -31.359 -18.156 1 98.88 93 TRP B N 1
ATOM 3554 C CA . TRP B 1 93 ? -1.483 -30.016 -18.391 1 98.88 93 TRP B CA 1
ATOM 3555 C C . TRP B 1 93 ? -1.5 -29.188 -17.109 1 98.88 93 TRP B C 1
ATOM 3557 O O . TRP B 1 93 ? -2.568 -28.875 -16.578 1 98.88 93 TRP B O 1
ATOM 3567 N N . ILE B 1 94 ? -0.347 -28.859 -16.531 1 98.88 94 ILE B N 1
ATOM 3568 C CA . ILE B 1 94 ? -0.183 -28.031 -15.328 1 98.88 94 ILE B CA 1
ATOM 3569 C C . ILE B 1 94 ? 0.468 -26.703 -15.703 1 98.88 94 ILE B C 1
ATOM 3571 O O . ILE B 1 94 ? 1.646 -26.656 -16.062 1 98.88 94 ILE B O 1
ATOM 3575 N N . ASP B 1 95 ? -0.236 -25.625 -15.555 1 98.88 95 ASP B N 1
ATOM 3576 C CA . ASP B 1 95 ? 0.142 -24.391 -16.234 1 98.88 95 ASP B CA 1
ATOM 3577 C C . ASP B 1 95 ? 0.138 -23.203 -15.258 1 98.88 95 ASP B C 1
ATOM 3579 O O . ASP B 1 95 ? -0.852 -22.969 -14.562 1 98.88 95 ASP B O 1
ATOM 3583 N N . ALA B 1 96 ? 1.226 -22.391 -15.297 1 98.44 96 ALA B N 1
ATOM 3584 C CA . ALA B 1 96 ? 1.306 -21.203 -14.453 1 98.44 96 ALA B CA 1
ATOM 3585 C C . ALA B 1 96 ? 0.583 -20.031 -15.102 1 98.44 96 ALA B C 1
ATOM 3587 O O . ALA B 1 96 ? 0.277 -19.031 -14.438 1 98.44 96 ALA B O 1
ATOM 3588 N N . ALA B 1 97 ? 0.289 -20.109 -16.422 1 98 97 ALA B N 1
ATOM 3589 C CA . ALA B 1 97 ? -0.285 -18.984 -17.156 1 98 97 ALA B CA 1
ATOM 3590 C C . ALA B 1 97 ? -1.76 -18.797 -16.812 1 98 97 ALA B C 1
ATOM 3592 O O . ALA B 1 97 ? -2.449 -19.766 -16.469 1 98 97 ALA B O 1
ATOM 3593 N N . SER B 1 98 ? -2.201 -17.609 -16.984 1 97.88 98 SER B N 1
ATOM 3594 C CA . SER B 1 98 ? -3.586 -17.281 -16.656 1 97.88 98 SER B CA 1
ATOM 3595 C C . SER B 1 98 ? -4.531 -17.688 -17.797 1 97.88 98 SER B C 1
ATOM 3597 O O . SER B 1 98 ? -5.75 -17.688 -17.609 1 97.88 98 SER B O 1
ATOM 3599 N N . THR B 1 99 ? -4.082 -18.109 -18.891 1 98.19 99 THR B N 1
ATOM 3600 C CA . THR B 1 99 ? -4.789 -18.281 -20.141 1 98.19 99 THR B CA 1
ATOM 3601 C C . THR B 1 99 ? -6 -19.188 -19.969 1 98.19 99 THR B C 1
ATOM 3603 O O . THR B 1 99 ? -7.062 -18.938 -20.547 1 98.19 99 THR B O 1
ATOM 3606 N N . LEU B 1 100 ? -5.875 -20.234 -19.156 1 98.69 100 LEU B N 1
ATOM 3607 C CA . LEU B 1 100 ? -6.91 -21.266 -19.109 1 98.69 100 LEU B CA 1
ATOM 3608 C C . LEU B 1 100 ? -7.664 -21.203 -17.781 1 98.69 100 LEU B C 1
ATOM 3610 O O . LEU B 1 100 ? -8.477 -22.078 -17.5 1 98.69 100 LEU B O 1
ATOM 3614 N N . ARG B 1 101 ? -7.438 -20.172 -16.969 1 98.69 101 ARG B N 1
ATOM 3615 C CA . ARG B 1 101 ? -7.938 -20.172 -15.602 1 98.69 101 ARG B CA 1
ATOM 3616 C C . ARG B 1 101 ? -9.461 -20.172 -15.57 1 98.69 101 ARG B C 1
ATOM 3618 O O . ARG B 1 101 ? -10.07 -20.844 -14.734 1 98.69 101 ARG B O 1
ATOM 3625 N N . MET B 1 102 ? -10.039 -19.516 -16.531 1 97.94 102 MET B N 1
ATOM 3626 C CA . MET B 1 102 ? -11.5 -19.438 -16.5 1 97.94 102 MET B CA 1
ATOM 3627 C C . MET B 1 102 ? -12.125 -20.438 -17.469 1 97.94 102 MET B C 1
ATOM 3629 O O . MET B 1 102 ? -13.344 -20.422 -17.672 1 97.94 102 MET B O 1
ATOM 3633 N N . ASP B 1 103 ? -11.289 -21.297 -18.125 1 98.06 103 ASP B N 1
ATOM 3634 C CA . ASP B 1 103 ? -11.797 -22.391 -18.938 1 98.06 103 ASP B CA 1
ATOM 3635 C C . ASP B 1 103 ? -12.594 -23.375 -18.078 1 98.06 103 ASP B C 1
ATOM 3637 O O . ASP B 1 103 ? -12.164 -23.75 -16.984 1 98.06 103 ASP B O 1
ATOM 3641 N N . LYS B 1 104 ? -13.719 -23.859 -18.578 1 96.5 104 LYS B N 1
ATOM 3642 C CA . LYS B 1 104 ? -14.625 -24.734 -17.828 1 96.5 104 LYS B CA 1
ATOM 3643 C C . LYS B 1 104 ? -13.977 -26.078 -17.531 1 96.5 104 LYS B C 1
ATOM 3645 O O . LYS B 1 104 ? -14.336 -26.75 -16.562 1 96.5 104 LYS B O 1
ATOM 3650 N N . GLU B 1 105 ? -13.023 -26.484 -18.344 1 96.5 105 GLU B N 1
ATOM 3651 C CA . GLU B 1 105 ? -12.422 -27.797 -18.203 1 96.5 105 GLU B CA 1
ATOM 3652 C C . GLU B 1 105 ? -11.188 -27.734 -17.297 1 96.5 105 GLU B C 1
ATOM 3654 O O . GLU B 1 105 ? -10.594 -28.781 -16.984 1 96.5 105 GLU B O 1
ATOM 3659 N N . ALA B 1 106 ? -10.797 -26.562 -16.875 1 98.75 106 ALA B N 1
ATOM 3660 C CA . ALA B 1 106 ? -9.594 -26.391 -16.047 1 98.75 106 ALA B CA 1
ATOM 3661 C C . ALA B 1 106 ? -9.961 -26.172 -14.586 1 98.75 106 ALA B C 1
ATOM 3663 O O . ALA B 1 106 ? -11.008 -25.594 -14.281 1 98.75 106 ALA B O 1
ATOM 3664 N N . ILE B 1 107 ? -9.172 -26.625 -13.695 1 98.81 107 ILE B N 1
ATOM 3665 C CA . ILE B 1 107 ? -9.273 -26.359 -12.266 1 98.81 107 ILE B CA 1
ATOM 3666 C C . ILE B 1 107 ? -8.109 -25.484 -11.82 1 98.81 107 ILE B C 1
ATOM 3668 O O . ILE B 1 107 ? -6.949 -25.781 -12.117 1 98.81 107 ILE B O 1
ATOM 3672 N N . ILE B 1 108 ? -8.359 -24.312 -11.234 1 98.94 108 ILE B N 1
ATOM 3673 C CA . ILE B 1 108 ? -7.312 -23.547 -10.57 1 98.94 108 ILE B CA 1
ATOM 3674 C C . ILE B 1 108 ? -6.918 -24.234 -9.266 1 98.94 108 ILE B C 1
ATOM 3676 O O . ILE B 1 108 ? -7.75 -24.422 -8.375 1 98.94 108 ILE B O 1
ATOM 3680 N N . THR B 1 109 ? -5.688 -24.594 -9.156 1 98.88 109 THR B N 1
ATOM 3681 C CA . THR B 1 109 ? -5.293 -25.453 -8.055 1 98.88 109 THR B CA 1
ATOM 3682 C C . THR B 1 109 ? -4.707 -24.641 -6.906 1 98.88 109 THR B C 1
ATOM 3684 O O . THR B 1 109 ? -3.838 -23.781 -7.125 1 98.88 109 THR B O 1
ATOM 3687 N N . LEU B 1 110 ? -5.188 -24.812 -5.758 1 98.88 110 LEU B N 1
ATOM 3688 C CA . LEU B 1 110 ? -4.707 -24.375 -4.453 1 98.88 110 LEU B CA 1
ATOM 3689 C C . LEU B 1 110 ? -5.117 -25.359 -3.363 1 98.88 110 LEU B C 1
ATOM 3691 O O . LEU B 1 110 ? -6.117 -25.156 -2.67 1 98.88 110 LEU B O 1
ATOM 3695 N N . ASP B 1 111 ? -4.359 -26.359 -3.197 1 98.31 111 ASP B N 1
ATOM 3696 C CA . ASP B 1 111 ? -4.82 -27.594 -2.582 1 98.31 111 ASP B CA 1
ATOM 3697 C C . ASP B 1 111 ? -5.188 -27.375 -1.116 1 98.31 111 ASP B C 1
ATOM 3699 O O . ASP B 1 111 ? -6.137 -27.984 -0.614 1 98.31 111 ASP B O 1
ATOM 3703 N N . PRO B 1 112 ? -4.508 -26.516 -0.298 1 98.25 112 PRO B N 1
ATOM 3704 C CA . PRO B 1 112 ? -5.012 -26.344 1.067 1 98.25 112 PRO B CA 1
ATOM 3705 C C . PRO B 1 112 ? -6.434 -25.797 1.108 1 98.25 112 PRO B C 1
ATOM 3707 O O . PRO B 1 112 ? -7.141 -25.969 2.107 1 98.25 112 PRO B O 1
ATOM 3710 N N . VAL B 1 113 ? -6.84 -25.188 0.012 1 98.5 113 VAL B N 1
ATOM 3711 C CA . VAL B 1 113 ? -8.141 -24.531 -0.018 1 98.5 113 VAL B CA 1
ATOM 3712 C C . VAL B 1 113 ? -9.148 -25.406 -0.771 1 98.5 113 VAL B C 1
ATOM 3714 O O . VAL B 1 113 ? -10.297 -25.531 -0.359 1 98.5 113 VAL B O 1
ATOM 3717 N N . ASN B 1 114 ? -8.695 -26.078 -1.91 1 98.56 114 ASN B N 1
ATOM 3718 C CA . ASN B 1 114 ? -9.703 -26.75 -2.727 1 98.56 114 ASN B CA 1
ATOM 3719 C C . ASN B 1 114 ? -9.273 -28.156 -3.098 1 98.56 114 ASN B C 1
ATOM 3721 O O . ASN B 1 114 ? -9.523 -28.625 -4.215 1 98.56 114 ASN B O 1
ATOM 3725 N N . LEU B 1 115 ? -8.609 -28.859 -2.209 1 98.5 115 LEU B N 1
ATOM 3726 C CA . LEU B 1 115 ? -8.148 -30.234 -2.422 1 98.5 115 LEU B CA 1
ATOM 3727 C C . LEU B 1 115 ? -9.297 -31.125 -2.877 1 98.5 115 LEU B C 1
ATOM 3729 O O . LEU B 1 115 ? -9.133 -31.938 -3.783 1 98.5 115 LEU B O 1
ATOM 3733 N N . LYS B 1 116 ? -10.469 -30.984 -2.238 1 98 116 LYS B N 1
ATOM 3734 C CA . LYS B 1 116 ? -11.617 -31.812 -2.602 1 98 116 LYS B CA 1
ATOM 3735 C C . LYS B 1 116 ? -12 -31.609 -4.066 1 98 116 LYS B C 1
ATOM 3737 O O . LYS B 1 116 ? -12.32 -32.594 -4.762 1 98 116 LYS B O 1
ATOM 3742 N N . GLN B 1 117 ? -11.984 -30.406 -4.473 1 98.12 117 GLN B N 1
ATOM 3743 C CA . GLN B 1 117 ? -12.289 -30.094 -5.863 1 98.12 117 GLN B CA 1
ATOM 3744 C C . GLN B 1 117 ? -11.266 -30.703 -6.809 1 98.12 117 GLN B C 1
ATOM 3746 O O . GLN B 1 117 ? -11.625 -31.25 -7.852 1 98.12 117 GLN B O 1
ATOM 3751 N N . ILE B 1 118 ? -9.984 -30.641 -6.477 1 98.75 118 ILE B N 1
ATOM 3752 C CA . ILE B 1 118 ? -8.883 -31.172 -7.285 1 98.75 118 ILE B CA 1
ATOM 3753 C C . ILE B 1 118 ? -9.008 -32.688 -7.41 1 98.75 118 ILE B C 1
ATOM 3755 O O . ILE B 1 118 ? -8.969 -33.219 -8.516 1 98.75 118 ILE B O 1
ATOM 3759 N N . LEU B 1 119 ? -9.242 -33.344 -6.316 1 98.62 119 LEU B N 1
ATOM 3760 C CA . LEU B 1 119 ? -9.359 -34.812 -6.316 1 98.62 119 LEU B CA 1
ATOM 3761 C C . LEU B 1 119 ? -10.578 -35.25 -7.121 1 98.62 119 LEU B C 1
ATOM 3763 O O . LEU B 1 119 ? -10.5 -36.188 -7.914 1 98.62 119 LEU B O 1
ATOM 3767 N N . HIS B 1 120 ? -11.703 -34.562 -6.867 1 98.31 120 HIS B N 1
ATOM 3768 C CA . HIS B 1 120 ? -12.898 -34.875 -7.645 1 98.31 120 HIS B CA 1
ATOM 3769 C C . HIS B 1 120 ? -12.633 -34.719 -9.141 1 98.31 120 HIS B C 1
ATOM 3771 O O . HIS B 1 120 ? -13.062 -35.562 -9.93 1 98.31 120 HIS B O 1
ATOM 3777 N N . GLY B 1 121 ? -11.945 -33.656 -9.508 1 98.19 121 GLY B N 1
ATOM 3778 C CA . GLY B 1 121 ? -11.586 -33.438 -10.898 1 98.19 121 GLY B CA 1
ATOM 3779 C C . GLY B 1 121 ? -10.742 -34.562 -11.469 1 98.19 121 GLY B C 1
ATOM 3780 O O . GLY B 1 121 ? -11.039 -35.094 -12.547 1 98.19 121 GLY B O 1
ATOM 3781 N N . ILE B 1 122 ? -9.703 -34.938 -10.742 1 98.06 122 ILE B N 1
ATOM 3782 C CA . ILE B 1 122 ? -8.812 -36 -11.195 1 98.06 122 ILE B CA 1
ATOM 3783 C C . ILE B 1 122 ? -9.609 -37.281 -11.391 1 98.06 122 ILE B C 1
ATOM 3785 O O . ILE B 1 122 ? -9.492 -37.938 -12.43 1 98.06 122 ILE B O 1
ATOM 3789 N N . HIS B 1 123 ? -10.477 -37.625 -10.523 1 97.94 123 HIS B N 1
ATOM 3790 C CA . HIS B 1 123 ? -11.234 -38.875 -10.547 1 97.94 123 HIS B CA 1
ATOM 3791 C C . HIS B 1 123 ? -12.305 -38.844 -11.641 1 97.94 123 HIS B C 1
ATOM 3793 O O . HIS B 1 123 ? -12.805 -39.906 -12.047 1 97.94 123 HIS B O 1
ATOM 3799 N N . HIS B 1 124 ? -12.625 -37.688 -12.086 1 97.44 124 HIS B N 1
ATOM 3800 C CA . HIS B 1 124 ? -13.656 -37.594 -13.109 1 97.44 124 HIS B CA 1
ATOM 3801 C C . HIS B 1 124 ? -13.055 -37.188 -14.453 1 97.44 124 HIS B C 1
ATOM 3803 O O . HIS B 1 124 ? -13.766 -36.719 -15.336 1 97.44 124 HIS B O 1
ATOM 3809 N N . GLY B 1 125 ? -11.781 -37.219 -14.562 1 97.12 125 GLY B N 1
ATOM 3810 C CA . GLY B 1 125 ? -11.133 -37.188 -15.867 1 97.12 125 GLY B CA 1
ATOM 3811 C C . GLY B 1 125 ? -10.539 -35.844 -16.203 1 97.12 125 GLY B C 1
ATOM 3812 O O . GLY B 1 125 ? -10.062 -35.625 -17.328 1 97.12 125 GLY B O 1
ATOM 3813 N N . THR B 1 126 ? -10.547 -34.875 -15.219 1 98.12 126 THR B N 1
ATOM 3814 C CA . THR B 1 126 ? -9.914 -33.594 -15.484 1 98.12 126 THR B CA 1
ATOM 3815 C C . THR B 1 126 ? -8.422 -33.75 -15.75 1 98.12 126 THR B C 1
ATOM 3817 O O . THR B 1 126 ? -7.73 -34.469 -15 1 98.12 126 THR B O 1
ATOM 3820 N N . LYS B 1 127 ? -7.941 -33.094 -16.828 1 98.5 127 LYS B N 1
ATOM 3821 C CA . LYS B 1 127 ? -6.547 -33.25 -17.219 1 98.5 127 LYS B CA 1
ATOM 3822 C C . LYS B 1 127 ? -5.832 -31.891 -17.25 1 98.5 127 LYS B C 1
ATOM 3824 O O . LYS B 1 127 ? -4.633 -31.828 -17.531 1 98.5 127 LYS B O 1
ATOM 3829 N N . THR B 1 128 ? -6.582 -30.797 -16.969 1 98.88 128 THR B N 1
ATOM 3830 C CA . THR B 1 128 ? -6.008 -29.453 -17.047 1 98.88 128 THR B CA 1
ATOM 3831 C C . THR B 1 128 ? -6.094 -28.75 -15.695 1 98.88 128 THR B C 1
ATOM 3833 O O . THR B 1 128 ? -7.188 -28.516 -15.172 1 98.88 128 THR B O 1
ATOM 3836 N N . PHE B 1 129 ? -4.934 -28.453 -15.102 1 98.94 129 PHE B N 1
ATOM 3837 C CA . PHE B 1 129 ? -4.77 -27.781 -13.828 1 98.94 129 PHE B CA 1
ATOM 3838 C C . PHE B 1 129 ? -3.902 -26.531 -13.984 1 98.94 129 PHE B C 1
ATOM 3840 O O . PHE B 1 129 ? -2.869 -26.578 -14.656 1 98.94 129 PHE B O 1
ATOM 3847 N N . VAL B 1 130 ? -4.359 -25.484 -13.445 1 98.88 130 VAL B N 1
ATOM 3848 C CA . VAL B 1 130 ? -3.656 -24.219 -13.656 1 98.88 130 VAL B CA 1
ATOM 3849 C C . VAL B 1 130 ? -3.439 -23.516 -12.312 1 98.88 130 VAL B C 1
ATOM 3851 O O . VAL B 1 130 ? -4.254 -23.656 -11.398 1 98.88 130 VAL B O 1
ATOM 3854 N N . GLY B 1 131 ? -2.305 -22.828 -12.164 1 98.62 131 GLY B N 1
ATOM 3855 C CA . GLY B 1 131 ? -2.098 -21.969 -11.008 1 98.62 131 GLY B CA 1
ATOM 3856 C C . GLY B 1 131 ? -2.98 -20.734 -11.016 1 98.62 131 GLY B C 1
ATOM 3857 O O . GLY B 1 131 ? -3.459 -20.312 -12.07 1 98.62 131 GLY B O 1
ATOM 3858 N N . GLY B 1 132 ? -3.221 -20.219 -9.891 1 98.5 132 GLY B N 1
ATOM 3859 C CA . GLY B 1 132 ? -4.047 -19.031 -9.773 1 98.5 132 GLY B CA 1
ATOM 3860 C C . GLY B 1 132 ? -3.238 -17.75 -9.703 1 98.5 132 GLY B C 1
ATOM 3861 O O . GLY B 1 132 ? -2.008 -17.781 -9.75 1 98.5 132 GLY B O 1
ATOM 3862 N N . ASN B 1 133 ? -3.953 -16.625 -9.648 1 98.56 133 ASN B N 1
ATOM 3863 C CA . ASN B 1 133 ? -3.332 -15.328 -9.43 1 98.56 133 ASN B CA 1
ATOM 3864 C C . ASN B 1 133 ? -2.625 -15.266 -8.078 1 98.56 133 ASN B C 1
ATOM 3866 O O . ASN B 1 133 ? -3.162 -15.734 -7.066 1 98.56 133 ASN B O 1
ATOM 3870 N N . CYS B 1 134 ? -1.478 -14.688 -8.102 1 98.44 134 CYS B N 1
ATOM 3871 C CA . CYS B 1 134 ? -0.611 -14.711 -6.93 1 98.44 134 CYS B CA 1
ATOM 3872 C C . CYS B 1 134 ? -1.285 -14.031 -5.738 1 98.44 134 CYS B C 1
ATOM 3874 O O . CYS B 1 134 ? -1.208 -14.531 -4.613 1 98.44 134 CYS B O 1
ATOM 3876 N N . THR B 1 135 ? -1.933 -12.891 -5.922 1 98.44 135 THR B N 1
ATOM 3877 C CA . THR B 1 135 ? -2.578 -12.211 -4.801 1 98.44 135 THR B CA 1
ATOM 3878 C C . THR B 1 135 ? -3.795 -13 -4.32 1 98.44 135 THR B C 1
ATOM 3880 O O . THR B 1 135 ? -4.074 -13.047 -3.121 1 98.44 135 THR B O 1
ATOM 3883 N N . VAL B 1 136 ? -4.543 -13.656 -5.262 1 98.69 136 VAL B N 1
ATOM 3884 C CA . VAL B 1 136 ? -5.723 -14.445 -4.926 1 98.69 136 VAL B CA 1
ATOM 3885 C C . VAL B 1 136 ? -5.312 -15.664 -4.102 1 98.69 136 VAL B C 1
ATOM 3887 O O . VAL B 1 136 ? -5.91 -15.945 -3.059 1 98.69 136 VAL B O 1
ATOM 3890 N N . SER B 1 137 ? -4.266 -16.359 -4.617 1 98.81 137 SER B N 1
ATOM 3891 C CA . SER B 1 137 ? -3.771 -17.531 -3.906 1 98.81 137 SER B CA 1
ATOM 3892 C C . SER B 1 137 ? -3.348 -17.172 -2.484 1 98.81 137 SER B C 1
ATOM 3894 O O . SER B 1 137 ? -3.701 -17.875 -1.535 1 98.81 137 SER B O 1
ATOM 3896 N N . LEU B 1 138 ? -2.637 -16.094 -2.326 1 98.88 138 LEU B N 1
ATOM 3897 C CA . LEU B 1 138 ? -2.135 -15.711 -1.012 1 98.88 138 LEU B CA 1
ATOM 3898 C C . LEU B 1 138 ? -3.279 -15.289 -0.095 1 98.88 138 LEU B C 1
ATOM 3900 O O . LEU B 1 138 ? -3.271 -15.602 1.098 1 98.88 138 LEU B O 1
ATOM 3904 N N . MET B 1 139 ? -4.254 -14.586 -0.616 1 98.75 139 MET B N 1
ATOM 3905 C CA . MET B 1 139 ? -5.43 -14.195 0.156 1 98.75 139 MET B CA 1
ATOM 3906 C C . MET B 1 139 ? -6.18 -15.43 0.665 1 98.75 139 MET B C 1
ATOM 3908 O O . MET B 1 139 ? -6.531 -15.5 1.844 1 98.75 139 MET B O 1
ATOM 3912 N N . LEU B 1 140 ? -6.359 -16.406 -0.194 1 98.81 140 LEU B N 1
ATOM 3913 C CA . LEU B 1 140 ? -7.117 -17.594 0.169 1 98.81 140 LEU B CA 1
ATOM 3914 C C . LEU B 1 140 ? -6.312 -18.484 1.113 1 98.81 140 LEU B C 1
ATOM 3916 O O . LEU B 1 140 ? -6.879 -19.141 1.988 1 98.81 140 LEU B O 1
ATOM 3920 N N . MET B 1 141 ? -4.957 -18.547 0.923 1 98.88 141 MET B N 1
ATOM 3921 C CA . MET B 1 141 ? -4.125 -19.266 1.886 1 98.88 141 MET B CA 1
ATOM 3922 C C . MET B 1 141 ? -4.266 -18.656 3.279 1 98.88 141 MET B C 1
ATOM 3924 O O . MET B 1 141 ? -4.285 -19.391 4.277 1 98.88 141 MET B O 1
ATOM 3928 N N . ALA B 1 142 ? -4.359 -17.344 3.326 1 98.81 142 ALA B N 1
ATOM 3929 C CA . ALA B 1 142 ? -4.398 -16.594 4.586 1 98.81 142 ALA B CA 1
ATOM 3930 C C . ALA B 1 142 ? -5.77 -16.703 5.242 1 98.81 142 ALA B C 1
ATOM 3932 O O . ALA B 1 142 ? -5.871 -16.828 6.465 1 98.81 142 ALA B O 1
ATOM 3933 N N . LEU B 1 143 ? -6.844 -16.703 4.438 1 98.69 143 LEU B N 1
ATOM 3934 C CA . LEU B 1 143 ? -8.18 -16.516 4.996 1 98.69 143 LEU B CA 1
ATOM 3935 C C . LEU B 1 143 ? -9.094 -17.672 4.617 1 98.69 143 LEU B C 1
ATOM 3937 O O . LEU B 1 143 ? -10.312 -17.594 4.77 1 98.69 143 LEU B O 1
ATOM 3941 N N . GLY B 1 144 ? -8.555 -18.734 4.082 1 98.19 144 GLY B N 1
ATOM 3942 C CA . GLY B 1 144 ? -9.344 -19.875 3.629 1 98.19 144 GLY B CA 1
ATOM 3943 C C . GLY B 1 144 ? -10.312 -20.391 4.676 1 98.19 144 GLY B C 1
ATOM 3944 O O . GLY B 1 144 ? -11.414 -20.828 4.348 1 98.19 144 GLY B O 1
ATOM 3945 N N . GLY B 1 145 ? -9.914 -20.281 5.969 1 98.25 145 GLY B N 1
ATOM 3946 C CA . GLY B 1 145 ? -10.766 -20.75 7.051 1 98.25 145 GLY B CA 1
ATOM 3947 C C . GLY B 1 145 ? -12.094 -20.031 7.125 1 98.25 145 GLY B C 1
ATOM 3948 O O . GLY B 1 145 ? -13.117 -20.641 7.438 1 98.25 145 GLY B O 1
ATOM 3949 N N . LEU B 1 146 ? -12.133 -18.75 6.871 1 98.75 146 LEU B N 1
ATOM 3950 C CA . LEU B 1 146 ? -13.367 -17.969 6.898 1 98.75 146 LEU B CA 1
ATOM 3951 C C . LEU B 1 146 ? -14.25 -18.312 5.703 1 98.75 146 LEU B C 1
ATOM 3953 O O . LEU B 1 146 ? -15.477 -18.406 5.84 1 98.75 146 LEU B O 1
ATOM 3957 N N . TYR B 1 147 ? -13.664 -18.516 4.539 1 98.06 147 TYR B N 1
ATOM 3958 C CA . TYR B 1 147 ? -14.414 -18.844 3.33 1 98.06 147 TYR B CA 1
ATOM 3959 C C . TYR B 1 147 ? -14.984 -20.266 3.41 1 98.06 147 TYR B C 1
ATOM 3961 O O . TYR B 1 147 ? -16.109 -20.5 2.986 1 98.06 147 TYR B O 1
ATOM 3969 N N . GLU B 1 148 ? -14.133 -21.172 3.883 1 96.69 148 GLU B N 1
ATOM 3970 C CA . GLU B 1 148 ? -14.578 -22.547 4.023 1 96.69 148 GLU B CA 1
ATOM 3971 C C . GLU B 1 148 ? -15.844 -22.641 4.867 1 96.69 148 GLU B C 1
ATOM 3973 O O . GLU B 1 148 ? -16.719 -23.469 4.598 1 96.69 148 GLU B O 1
ATOM 3978 N N . ARG B 1 149 ? -16.016 -21.781 5.848 1 97.44 149 ARG B N 1
ATOM 3979 C CA . ARG B 1 149 ? -17.156 -21.797 6.758 1 97.44 149 ARG B CA 1
ATOM 3980 C C . ARG B 1 149 ? -18.266 -20.891 6.254 1 97.44 149 ARG B C 1
ATOM 3982 O O . ARG B 1 149 ? -19.281 -20.703 6.938 1 97.44 149 ARG B O 1
ATOM 3989 N N . GLY B 1 150 ? -18.109 -20.312 5.109 1 97.75 150 GLY B N 1
ATOM 3990 C CA . GLY B 1 150 ? -19.141 -19.5 4.48 1 97.75 150 GLY B CA 1
ATOM 3991 C C . GLY B 1 150 ? -19.422 -18.219 5.234 1 97.75 150 GLY B C 1
ATOM 3992 O O . GLY B 1 150 ? -20.562 -17.766 5.285 1 97.75 150 GLY B O 1
ATOM 3993 N N . LEU B 1 151 ? -18.422 -17.609 5.812 1 98.69 151 LEU B N 1
ATOM 3994 C CA . LEU B 1 151 ? -18.656 -16.531 6.762 1 98.69 151 LEU B CA 1
ATOM 3995 C C . LEU B 1 151 ? -18.484 -15.164 6.094 1 98.69 151 LEU B C 1
ATOM 3997 O O . LEU B 1 151 ? -18.875 -14.141 6.648 1 98.69 151 LEU B O 1
ATOM 4001 N N . VAL B 1 152 ? -17.875 -15.117 4.91 1 98.81 152 VAL B N 1
ATOM 4002 C CA . VAL B 1 152 ? -17.531 -13.852 4.273 1 98.81 152 VAL B CA 1
ATOM 4003 C C . VAL B 1 152 ? -18.688 -13.406 3.365 1 98.81 152 VAL B C 1
ATOM 4005 O O . VAL B 1 152 ? -19.094 -14.148 2.469 1 98.81 152 VAL B O 1
ATOM 4008 N N . GLU B 1 153 ? -19.219 -12.266 3.609 1 98.75 153 GLU B N 1
ATOM 4009 C CA . GLU B 1 153 ? -20.234 -11.664 2.744 1 98.75 153 GLU B CA 1
ATOM 4010 C C . GLU B 1 153 ? -19.594 -10.969 1.546 1 98.75 153 GLU B C 1
ATOM 4012 O O . GLU B 1 153 ? -20.031 -11.164 0.406 1 98.75 153 GLU B O 1
ATOM 4017 N N . TRP B 1 154 ? -18.672 -10.141 1.74 1 98.81 154 TRP B N 1
ATOM 4018 C CA . TRP B 1 154 ? -17.844 -9.539 0.706 1 98.81 154 TRP B CA 1
ATOM 4019 C C . TRP B 1 154 ? -16.5 -9.102 1.273 1 98.81 154 TRP B C 1
ATOM 4021 O O . TRP B 1 154 ? -16.297 -9.109 2.49 1 98.81 154 TRP B O 1
ATOM 4031 N N . MET B 1 155 ? -15.555 -8.812 0.451 1 98.75 155 MET B N 1
ATOM 4032 C CA . MET B 1 155 ? -14.227 -8.398 0.881 1 98.75 155 MET B CA 1
ATOM 4033 C C . MET B 1 155 ? -13.648 -7.352 -0.067 1 98.75 155 MET B C 1
ATOM 4035 O O . MET B 1 155 ? -13.781 -7.473 -1.286 1 98.75 155 MET B O 1
ATOM 4039 N N . SER B 1 156 ? -13.102 -6.289 0.475 1 98.69 156 SER B N 1
ATOM 4040 C CA . SER B 1 156 ? -12.266 -5.344 -0.261 1 98.69 156 SER B CA 1
ATOM 4041 C C . SER B 1 156 ? -10.789 -5.551 0.047 1 98.69 156 SER B C 1
ATOM 4043 O O . SER B 1 156 ? -10.391 -5.598 1.213 1 98.69 156 SER B O 1
ATOM 4045 N N . ALA B 1 157 ? -9.961 -5.691 -1.002 1 98.75 157 ALA B N 1
ATOM 4046 C CA . ALA B 1 157 ? -8.531 -5.941 -0.837 1 98.75 157 ALA B CA 1
ATOM 4047 C C . ALA B 1 157 ? -7.703 -4.848 -1.503 1 98.75 157 ALA B C 1
ATOM 4049 O O . ALA B 1 157 ? -7.797 -4.641 -2.717 1 98.75 157 ALA B O 1
ATOM 4050 N N . MET B 1 158 ? -6.941 -4.105 -0.756 1 98.94 158 MET B N 1
ATOM 4051 C CA . MET B 1 158 ? -5.926 -3.188 -1.266 1 98.94 158 MET B CA 1
ATOM 4052 C C . MET B 1 158 ? -4.539 -3.816 -1.192 1 98.94 158 MET B C 1
ATOM 4054 O O . MET B 1 158 ? -4.066 -4.16 -0.108 1 98.94 158 MET B O 1
ATOM 4058 N N . THR B 1 159 ? -3.859 -3.904 -2.34 1 98.94 159 THR B N 1
ATOM 4059 C CA . THR B 1 159 ? -2.654 -4.727 -2.357 1 98.94 159 THR B CA 1
ATOM 4060 C C . THR B 1 159 ? -1.404 -3.852 -2.311 1 98.94 159 THR B C 1
ATOM 4062 O O . THR B 1 159 ? -1.46 -2.662 -2.631 1 98.94 159 THR B O 1
ATOM 4065 N N . TYR B 1 160 ? -0.369 -4.391 -1.829 1 98.94 160 TYR B N 1
ATOM 4066 C CA . TYR B 1 160 ? 1.018 -3.941 -1.874 1 98.94 160 TYR B CA 1
ATOM 4067 C C . TYR B 1 160 ? 1.901 -4.969 -2.572 1 98.94 160 TYR B C 1
ATOM 4069 O O . TYR B 1 160 ? 2.576 -5.762 -1.916 1 98.94 160 TYR B O 1
ATOM 4077 N N . GLN B 1 161 ? 1.887 -4.883 -3.924 1 98.94 161 GLN B N 1
ATOM 4078 C CA . GLN B 1 161 ? 2.506 -5.957 -4.691 1 98.94 161 GLN B CA 1
ATOM 4079 C C . GLN B 1 161 ? 3.963 -5.641 -5.008 1 98.94 161 GLN B C 1
ATOM 4081 O O . GLN B 1 161 ? 4.301 -4.496 -5.324 1 98.94 161 GLN B O 1
ATOM 4086 N N . ALA B 1 162 ? 4.758 -6.609 -5.008 1 98.88 162 ALA B N 1
ATOM 4087 C CA . ALA B 1 162 ? 6.199 -6.492 -5.188 1 98.88 162 ALA B CA 1
ATOM 4088 C C . ALA B 1 162 ? 6.562 -6.367 -6.664 1 98.88 162 ALA B C 1
ATOM 4090 O O . ALA B 1 162 ? 5.773 -6.742 -7.535 1 98.88 162 ALA B O 1
ATOM 4091 N N . ALA B 1 163 ? 7.773 -5.906 -6.91 1 98.62 163 ALA B N 1
ATOM 4092 C CA . ALA B 1 163 ? 8.32 -5.754 -8.258 1 98.62 163 ALA B CA 1
ATOM 4093 C C . ALA B 1 163 ? 8.477 -7.109 -8.938 1 98.62 163 ALA B C 1
ATOM 4095 O O . ALA B 1 163 ? 8.328 -7.215 -10.156 1 98.62 163 ALA B O 1
ATOM 4096 N N . SER B 1 164 ? 8.711 -8.109 -8.172 1 97.88 164 SER B N 1
ATOM 4097 C CA . SER B 1 164 ? 8.938 -9.438 -8.734 1 97.88 164 SER B CA 1
ATOM 4098 C C . SER B 1 164 ? 7.695 -9.953 -9.453 1 97.88 164 SER B C 1
ATOM 4100 O O . SER B 1 164 ? 7.789 -10.812 -10.336 1 97.88 164 SER B O 1
ATOM 4102 N N . GLY B 1 165 ? 6.574 -9.414 -9.07 1 96.69 165 GLY B N 1
ATOM 4103 C CA . GLY B 1 165 ? 5.355 -9.789 -9.773 1 96.69 165 GLY B CA 1
ATOM 4104 C C . GLY B 1 165 ? 5.348 -9.359 -11.227 1 96.69 165 GLY B C 1
ATOM 4105 O O . GLY B 1 165 ? 4.586 -9.898 -12.039 1 96.69 165 GLY B O 1
ATOM 4106 N N . ALA B 1 166 ? 6.172 -8.383 -11.555 1 96.25 166 ALA B N 1
ATOM 4107 C CA . ALA B 1 166 ? 6.223 -7.852 -12.914 1 96.25 166 ALA B CA 1
ATOM 4108 C C . ALA B 1 166 ? 7.305 -8.547 -13.734 1 96.25 166 ALA B C 1
ATOM 4110 O O . ALA B 1 166 ? 7.344 -8.414 -14.961 1 96.25 166 ALA B O 1
ATOM 4111 N N . GLY B 1 167 ? 8.273 -9.266 -13.047 1 94.38 167 GLY B N 1
ATOM 4112 C CA . GLY B 1 167 ? 9.273 -10.031 -13.773 1 94.38 167 GLY B CA 1
ATOM 4113 C C . GLY B 1 167 ? 10.695 -9.617 -13.438 1 94.38 167 GLY B C 1
ATOM 4114 O O . GLY B 1 167 ? 10.914 -8.664 -12.688 1 94.38 167 GLY B O 1
ATOM 4115 N N . ALA B 1 168 ? 11.609 -10.328 -14.016 1 94.56 168 ALA B N 1
ATOM 4116 C CA . ALA B 1 168 ? 13.023 -10.211 -13.688 1 94.56 168 ALA B CA 1
ATOM 4117 C C . ALA B 1 168 ? 13.562 -8.828 -14.047 1 94.56 168 ALA B C 1
ATOM 4119 O O . ALA B 1 168 ? 14.273 -8.211 -13.258 1 94.56 168 ALA B O 1
ATOM 4120 N N . GLN B 1 169 ? 13.258 -8.328 -15.195 1 95.94 169 GLN B N 1
ATOM 4121 C CA . GLN B 1 169 ? 13.766 -7.035 -15.633 1 95.94 169 GLN B CA 1
ATOM 4122 C C . GLN B 1 169 ? 13.219 -5.902 -14.773 1 95.94 169 GLN B C 1
ATOM 4124 O O . GLN B 1 169 ? 13.906 -4.91 -14.531 1 95.94 169 GLN B O 1
ATOM 4129 N N . ASN B 1 170 ? 11.992 -6.031 -14.367 1 97.75 170 ASN B N 1
ATOM 4130 C CA . ASN B 1 170 ? 11.398 -5.043 -13.477 1 97.75 170 ASN B CA 1
ATOM 4131 C C . ASN B 1 170 ? 12.094 -5.023 -12.117 1 97.75 170 ASN B C 1
ATOM 4133 O O . ASN B 1 170 ? 12.297 -3.955 -11.531 1 97.75 170 ASN B O 1
ATOM 4137 N N . MET B 1 171 ? 12.508 -6.188 -11.617 1 97.81 171 MET B N 1
ATOM 4138 C CA . MET B 1 171 ? 13.25 -6.258 -10.367 1 97.81 171 MET B CA 1
ATOM 4139 C C . MET B 1 171 ? 14.594 -5.547 -10.484 1 97.81 171 MET B C 1
ATOM 4141 O O . MET B 1 171 ? 14.977 -4.777 -9.602 1 97.81 171 MET B O 1
ATOM 4145 N N . ARG B 1 172 ? 15.289 -5.836 -11.555 1 97.81 172 ARG B N 1
ATOM 4146 C CA . ARG B 1 172 ? 16.562 -5.18 -11.805 1 97.81 172 ARG B CA 1
ATOM 4147 C C . ARG B 1 172 ? 16.406 -3.664 -11.875 1 97.81 172 ARG B C 1
ATOM 4149 O O . ARG B 1 172 ? 17.219 -2.92 -11.32 1 97.81 172 ARG B O 1
ATOM 4156 N N . GLU B 1 173 ? 15.344 -3.26 -12.594 1 98.25 173 GLU B N 1
ATOM 4157 C CA . GLU B 1 173 ? 15.078 -1.832 -12.734 1 98.25 173 GLU B CA 1
ATOM 4158 C C . GLU B 1 173 ? 14.828 -1.181 -11.375 1 98.25 173 GLU B C 1
ATOM 4160 O O . GLU B 1 173 ? 15.312 -0.08 -11.109 1 98.25 173 GLU B O 1
ATOM 4165 N N . LEU B 1 174 ? 14.07 -1.852 -10.484 1 98.81 174 LEU B N 1
ATOM 4166 C CA . LEU B 1 174 ? 13.805 -1.3 -9.164 1 98.81 174 LEU B CA 1
ATOM 4167 C C . LEU B 1 174 ? 15.109 -1.076 -8.398 1 98.81 174 LEU B C 1
ATOM 4169 O O . LEU B 1 174 ? 15.305 -0.02 -7.789 1 98.81 174 LEU B O 1
ATOM 4173 N N . ILE B 1 175 ? 15.977 -2.068 -8.391 1 98.75 175 ILE B N 1
ATOM 4174 C CA . ILE B 1 175 ? 17.25 -1.957 -7.684 1 98.75 175 ILE B CA 1
ATOM 4175 C C . ILE B 1 175 ? 18.078 -0.821 -8.281 1 98.75 175 ILE B C 1
ATOM 4177 O O . ILE B 1 175 ? 18.688 -0.032 -7.555 1 98.75 175 ILE B O 1
ATOM 4181 N N . SER B 1 176 ? 18.078 -0.771 -9.609 1 98.56 176 SER B N 1
ATOM 4182 C CA . SER B 1 176 ? 18.812 0.303 -10.281 1 98.56 176 SER B CA 1
ATOM 4183 C C . SER B 1 176 ? 18.266 1.67 -9.891 1 98.56 176 SER B C 1
ATOM 4185 O O . SER B 1 176 ? 19.016 2.613 -9.672 1 98.56 176 SER B O 1
ATOM 4187 N N . GLN B 1 177 ? 16.953 1.813 -9.883 1 98.88 177 GLN B N 1
ATOM 4188 C CA . GLN B 1 177 ? 16.328 3.055 -9.438 1 98.88 177 GLN B CA 1
ATOM 4189 C C . GLN B 1 177 ? 16.781 3.436 -8.031 1 98.88 177 GLN B C 1
ATOM 4191 O O . GLN B 1 177 ? 17.078 4.602 -7.766 1 98.88 177 GLN B O 1
ATOM 4196 N N . MET B 1 178 ? 16.859 2.439 -7.105 1 98.81 178 MET B N 1
ATOM 4197 C CA . MET B 1 178 ? 17.328 2.666 -5.742 1 98.81 178 MET B CA 1
ATOM 4198 C C . MET B 1 178 ? 18.75 3.227 -5.75 1 98.81 178 MET B C 1
ATOM 4200 O O . MET B 1 178 ? 19.062 4.172 -5.02 1 98.81 178 MET B O 1
ATOM 4204 N N . GLY B 1 179 ? 19.547 2.629 -6.562 1 98.75 179 GLY B N 1
ATOM 4205 C CA . GLY B 1 179 ? 20.906 3.1 -6.68 1 98.75 179 GLY B CA 1
ATOM 4206 C C . GLY B 1 179 ? 21.016 4.531 -7.172 1 98.75 179 GLY B C 1
ATOM 4207 O O . GLY B 1 179 ? 21.766 5.332 -6.621 1 98.75 179 GLY B O 1
ATOM 4208 N N . VAL B 1 180 ? 20.266 4.883 -8.211 1 98.75 180 VAL B N 1
ATOM 4209 C CA . VAL B 1 180 ? 20.281 6.215 -8.797 1 98.75 180 VAL B CA 1
ATOM 4210 C C . VAL B 1 180 ? 19.844 7.25 -7.77 1 98.75 180 VAL B C 1
ATOM 4212 O O . VAL B 1 180 ? 20.422 8.336 -7.672 1 98.75 180 VAL B O 1
ATOM 4215 N N . ILE B 1 181 ? 18.828 6.914 -6.965 1 98.81 181 ILE B N 1
ATOM 4216 C CA . ILE B 1 181 ? 18.328 7.812 -5.93 1 98.81 181 ILE B CA 1
ATOM 4217 C C . ILE B 1 181 ? 19.422 8.062 -4.898 1 98.81 181 ILE B C 1
ATOM 4219 O O . ILE B 1 181 ? 19.719 9.211 -4.555 1 98.81 181 ILE B O 1
ATOM 4223 N N . ASN B 1 182 ? 20 6.969 -4.418 1 98.69 182 ASN B N 1
ATOM 4224 C CA . ASN B 1 182 ? 21.062 7.098 -3.424 1 98.69 182 ASN B CA 1
ATOM 4225 C C . ASN B 1 182 ? 22.25 7.891 -3.967 1 98.69 182 ASN B C 1
ATOM 4227 O O . ASN B 1 182 ? 22.781 8.766 -3.283 1 98.69 182 ASN B O 1
ATOM 4231 N N . ASP B 1 183 ? 22.656 7.609 -5.164 1 98.31 183 ASP B N 1
ATOM 4232 C CA . ASP B 1 183 ? 23.812 8.258 -5.781 1 98.31 183 ASP B CA 1
ATOM 4233 C C . ASP B 1 183 ? 23.578 9.758 -5.938 1 98.31 183 ASP B C 1
ATOM 4235 O O . ASP B 1 183 ? 24.516 10.555 -5.789 1 98.31 183 ASP B O 1
ATOM 4239 N N . ALA B 1 184 ? 22.422 10.117 -6.246 1 98.31 184 ALA B N 1
ATOM 4240 C CA . ALA B 1 184 ? 22.094 11.516 -6.523 1 98.31 184 ALA B CA 1
ATOM 4241 C C . ALA B 1 184 ? 22.359 12.391 -5.305 1 98.31 184 ALA B C 1
ATOM 4243 O O . ALA B 1 184 ? 22.625 13.594 -5.441 1 98.31 184 ALA B O 1
ATOM 4244 N N . VAL B 1 185 ? 22.344 11.789 -4.094 1 98.38 185 VAL B N 1
ATOM 4245 C CA . VAL B 1 185 ? 22.438 12.617 -2.896 1 98.38 185 VAL B CA 1
ATOM 4246 C C . VAL B 1 185 ? 23.484 12.047 -1.949 1 98.38 185 VAL B C 1
ATOM 4248 O O . VAL B 1 185 ? 23.422 12.258 -0.736 1 98.38 185 VAL B O 1
ATOM 4251 N N . SER B 1 186 ? 24.391 11.242 -2.443 1 97.12 186 SER B N 1
ATOM 4252 C CA . SER B 1 186 ? 25.391 10.57 -1.62 1 97.12 186 SER B CA 1
ATOM 4253 C C . SER B 1 186 ? 26.234 11.57 -0.836 1 97.12 186 SER B C 1
ATOM 4255 O O . SER B 1 186 ? 26.547 11.336 0.333 1 97.12 186 SER B O 1
ATOM 4257 N N . SER B 1 187 ? 26.609 12.672 -1.435 1 96.31 187 SER B N 1
ATOM 4258 C CA . SER B 1 187 ? 27.422 13.688 -0.768 1 96.31 187 SER B CA 1
ATOM 4259 C C . SER B 1 187 ? 26.641 14.352 0.368 1 96.31 187 SER B C 1
ATOM 4261 O O . SER B 1 187 ? 27.188 14.586 1.446 1 96.31 187 SER B O 1
ATOM 4263 N N . GLU B 1 188 ? 25.375 14.656 0.097 1 95.62 188 GLU B N 1
ATOM 4264 C CA . GLU B 1 188 ? 24.531 15.258 1.123 1 95.62 188 GLU B CA 1
ATOM 4265 C C . GLU B 1 188 ? 24.281 14.289 2.275 1 95.62 188 GLU B C 1
ATOM 4267 O O . GLU B 1 188 ? 24.25 14.695 3.439 1 95.62 188 GLU B O 1
ATOM 4272 N N . LEU B 1 189 ? 24.141 13.039 2.002 1 94.5 189 LEU B N 1
ATOM 4273 C CA . LEU B 1 189 ? 23.906 12.031 3.025 1 94.5 189 LEU B CA 1
ATOM 4274 C C . LEU B 1 189 ? 25.109 11.906 3.949 1 94.5 189 LEU B C 1
ATOM 4276 O O . LEU B 1 189 ? 24.969 11.609 5.137 1 94.5 189 LEU B O 1
ATOM 4280 N N . ALA B 1 190 ? 26.281 12.133 3.406 1 93.19 190 ALA B N 1
ATOM 4281 C CA . ALA B 1 190 ? 27.516 12 4.164 1 93.19 190 ALA B CA 1
ATOM 4282 C C . ALA B 1 190 ? 27.719 13.18 5.109 1 93.19 190 ALA B C 1
ATOM 4284 O O . ALA B 1 190 ? 28.531 13.109 6.035 1 93.19 190 ALA B O 1
ATOM 4285 N N . ASN B 1 191 ? 26.953 14.203 4.84 1 91.81 191 ASN B N 1
ATOM 4286 C CA . ASN B 1 191 ? 27.031 15.406 5.66 1 91.81 191 ASN B CA 1
ATOM 4287 C C . ASN B 1 191 ? 25.812 15.562 6.555 1 91.81 191 ASN B C 1
ATOM 4289 O O . ASN B 1 191 ? 24.75 15.984 6.09 1 91.81 191 ASN B O 1
ATOM 4293 N N . PRO B 1 192 ? 26 15.32 7.789 1 85.06 192 PRO B N 1
ATOM 4294 C CA . PRO B 1 192 ? 24.859 15.375 8.695 1 85.06 192 PRO B CA 1
ATOM 4295 C C . PRO B 1 192 ? 24.219 16.766 8.758 1 85.06 192 PRO B C 1
ATOM 4297 O O . PRO B 1 192 ? 23.062 16.906 9.148 1 85.06 192 PRO B O 1
ATOM 4300 N N . ALA B 1 193 ? 24.922 17.766 8.359 1 86.12 193 ALA B N 1
ATOM 4301 C CA . ALA B 1 193 ? 24.438 19.141 8.43 1 86.12 193 ALA B CA 1
ATOM 4302 C C . ALA B 1 193 ? 23.594 19.484 7.203 1 86.12 193 ALA B C 1
ATOM 4304 O O . ALA B 1 193 ? 22.922 20.516 7.168 1 86.12 193 ALA B O 1
ATOM 4305 N N . SER B 1 194 ? 23.594 18.5 6.25 1 91.38 194 SER B N 1
ATOM 4306 C CA . SER B 1 194 ? 22.828 18.75 5.027 1 91.38 194 SER B CA 1
ATOM 4307 C C . SER B 1 194 ? 21.328 18.781 5.297 1 91.38 194 SER B C 1
ATOM 4309 O O . SER B 1 194 ? 20.828 17.969 6.066 1 91.38 194 SER B O 1
ATOM 4311 N N . SER B 1 195 ? 20.672 19.75 4.641 1 91.06 195 SER B N 1
ATOM 4312 C CA . SER B 1 195 ? 19.234 19.922 4.766 1 91.06 195 SER B CA 1
ATOM 4313 C C . SER B 1 195 ? 18.484 18.75 4.125 1 91.06 195 SER B C 1
ATOM 4315 O O . SER B 1 195 ? 18.734 18.406 2.965 1 91.06 195 SER B O 1
ATOM 4317 N N . ILE B 1 196 ? 17.547 18.156 4.863 1 91.88 196 ILE B N 1
ATOM 4318 C CA . ILE B 1 196 ? 16.766 17.047 4.344 1 91.88 196 ILE B CA 1
ATOM 4319 C C . ILE B 1 196 ? 15.867 17.531 3.209 1 91.88 196 ILE B C 1
ATOM 4321 O O . ILE B 1 196 ? 15.562 16.766 2.285 1 91.88 196 ILE B O 1
ATOM 4325 N N . LEU B 1 197 ? 15.461 18.75 3.219 1 92.94 197 LEU B N 1
ATOM 4326 C CA . LEU B 1 197 ? 14.609 19.297 2.166 1 92.94 197 LEU B CA 1
ATOM 4327 C C . LEU B 1 197 ? 15.367 19.391 0.847 1 92.94 197 LEU B C 1
ATOM 4329 O O . LEU B 1 197 ? 14.789 19.188 -0.224 1 92.94 197 LEU B O 1
ATOM 4333 N N . ASP B 1 198 ? 16.641 19.734 0.964 1 94.31 198 ASP B N 1
ATOM 4334 C CA . ASP B 1 198 ? 17.469 19.75 -0.237 1 94.31 198 ASP B CA 1
ATOM 4335 C C . ASP B 1 198 ? 17.625 18.344 -0.813 1 94.31 198 ASP B C 1
ATOM 4337 O O . ASP B 1 198 ? 17.578 18.156 -2.029 1 94.31 198 ASP B O 1
ATOM 4341 N N . ILE B 1 199 ? 17.875 17.453 0.072 1 96.06 199 ILE B N 1
ATOM 4342 C CA . ILE B 1 199 ? 17.984 16.062 -0.34 1 96.06 199 ILE B CA 1
ATOM 4343 C C . ILE B 1 199 ? 16.688 15.617 -1.022 1 96.06 199 ILE B C 1
ATOM 4345 O O . ILE B 1 199 ? 16.719 15.055 -2.119 1 96.06 199 ILE B O 1
ATOM 4349 N N . ASP B 1 200 ? 15.609 15.938 -0.391 1 95.94 200 ASP B N 1
ATOM 4350 C CA . ASP B 1 200 ? 14.297 15.562 -0.907 1 95.94 200 ASP B CA 1
ATOM 4351 C C . ASP B 1 200 ? 14.055 16.172 -2.283 1 95.94 200 ASP B C 1
ATOM 4353 O O . ASP B 1 200 ? 13.547 15.5 -3.186 1 95.94 200 ASP B O 1
ATOM 4357 N N . L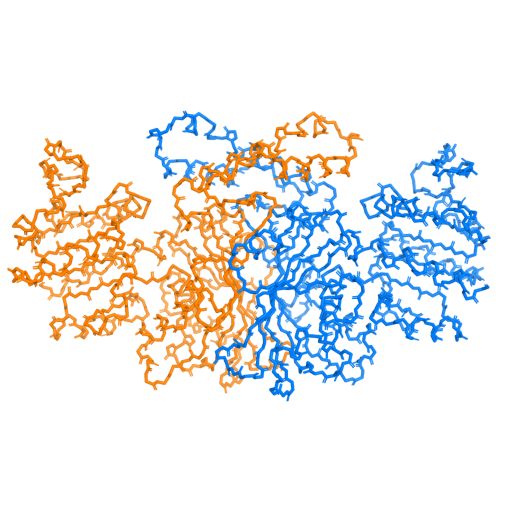YS B 1 201 ? 14.344 17.438 -2.426 1 95.31 201 LYS B N 1
ATOM 4358 C CA . LYS B 1 201 ? 14.18 18.125 -3.699 1 95.31 201 LYS B CA 1
ATOM 4359 C C . LYS B 1 201 ? 15.016 17.469 -4.793 1 95.31 201 LYS B C 1
ATOM 4361 O O . LYS B 1 201 ? 14.531 17.25 -5.906 1 95.31 201 LYS B O 1
ATOM 4366 N N . LYS B 1 202 ? 16.281 17.188 -4.508 1 97.62 202 LYS B N 1
ATOM 4367 C CA . LYS B 1 202 ? 17.188 16.578 -5.469 1 97.62 202 LYS B CA 1
ATOM 4368 C C . LYS B 1 202 ? 16.703 15.172 -5.848 1 97.62 202 LYS B C 1
ATOM 4370 O O . LYS B 1 202 ? 16.797 14.766 -7.008 1 97.62 202 LYS B O 1
ATOM 4375 N N . VAL B 1 203 ? 16.219 14.438 -4.867 1 98.38 203 VAL B N 1
ATOM 4376 C CA . VAL B 1 203 ? 15.68 13.102 -5.129 1 98.38 203 VAL B CA 1
ATOM 4377 C C . VAL B 1 203 ? 14.469 13.203 -6.055 1 98.38 203 VAL B C 1
ATOM 4379 O O . VAL B 1 203 ? 14.367 12.461 -7.035 1 98.38 203 VAL B O 1
ATOM 4382 N N . ALA B 1 204 ? 13.562 14.125 -5.77 1 97.75 204 ALA B N 1
ATOM 4383 C CA . ALA B 1 204 ? 12.367 14.297 -6.594 1 97.75 204 ALA B CA 1
ATOM 4384 C C . ALA B 1 204 ? 12.734 14.648 -8.031 1 97.75 204 ALA B C 1
ATOM 4386 O O . ALA B 1 204 ? 12.164 14.102 -8.977 1 97.75 204 ALA B O 1
ATOM 4387 N N . GLU B 1 205 ? 13.672 15.562 -8.164 1 98.12 205 GLU B N 1
ATOM 4388 C CA . GLU B 1 205 ? 14.133 15.961 -9.484 1 98.12 205 GLU B CA 1
ATOM 4389 C C . GLU B 1 205 ? 14.766 14.789 -10.234 1 98.12 205 GLU B C 1
ATOM 4391 O O . GLU B 1 205 ? 14.539 14.617 -11.43 1 98.12 205 GLU B O 1
ATOM 4396 N N . THR B 1 206 ? 15.555 14.047 -9.508 1 98.62 206 THR B N 1
ATOM 4397 C CA . THR B 1 206 ? 16.203 12.875 -10.078 1 98.62 206 THR B CA 1
ATOM 4398 C C . THR B 1 206 ? 15.164 11.867 -10.57 1 98.62 206 THR B C 1
ATOM 4400 O O . THR B 1 206 ? 15.266 11.359 -11.695 1 98.62 206 THR B O 1
ATOM 4403 N N . MET B 1 207 ? 14.148 11.609 -9.844 1 98.38 207 MET B N 1
ATOM 4404 C CA . MET B 1 207 ? 13.125 10.625 -10.164 1 98.38 207 MET B CA 1
ATOM 4405 C C . MET B 1 207 ? 12.305 11.07 -11.367 1 98.38 207 MET B C 1
ATOM 4407 O O . MET B 1 207 ? 11.773 10.234 -12.109 1 98.38 207 MET B O 1
ATOM 4411 N N . ARG B 1 208 ? 12.195 12.383 -11.578 1 97.62 208 ARG B N 1
ATOM 4412 C CA . ARG B 1 208 ? 11.367 12.922 -12.656 1 97.62 208 ARG B CA 1
ATOM 4413 C C . ARG B 1 208 ? 12.188 13.125 -13.922 1 97.62 208 ARG B C 1
ATOM 4415 O O . ARG B 1 208 ? 11.633 13.438 -14.984 1 97.62 208 ARG B O 1
ATOM 4422 N N . SER B 1 209 ? 13.492 12.945 -13.789 1 97.44 209 SER B N 1
ATOM 4423 C CA . SER B 1 209 ? 14.383 13.188 -14.922 1 97.44 209 SER B CA 1
ATOM 4424 C C . SER B 1 209 ? 14.227 12.109 -15.984 1 97.44 209 SER B C 1
ATOM 4426 O O . SER B 1 209 ? 13.891 10.961 -15.672 1 97.44 209 SER B O 1
ATOM 4428 N N . GLY B 1 210 ? 14.484 12.469 -17.234 1 96.19 210 GLY B N 1
ATOM 4429 C CA . GLY B 1 210 ? 14.43 11.531 -18.344 1 96.19 210 GLY B CA 1
ATOM 4430 C C . GLY B 1 210 ? 15.477 10.438 -18.25 1 96.19 210 GLY B C 1
ATOM 4431 O O . GLY B 1 210 ? 15.344 9.391 -18.891 1 96.19 210 GLY B O 1
ATOM 4432 N N . SER B 1 211 ? 16.531 10.633 -17.438 1 97.5 211 SER B N 1
ATOM 4433 C CA . SER B 1 211 ? 17.609 9.672 -17.328 1 97.5 211 SER B CA 1
ATOM 4434 C C . SER B 1 211 ? 17.328 8.625 -16.25 1 97.5 211 SER B C 1
ATOM 4436 O O . SER B 1 211 ? 18.078 7.652 -16.109 1 97.5 211 SER B O 1
ATOM 4438 N N . PHE B 1 212 ? 16.312 8.891 -15.398 1 98.31 212 PHE B N 1
ATOM 4439 C CA . PHE B 1 212 ? 15.922 7.891 -14.414 1 98.31 212 PHE B CA 1
ATOM 4440 C C . PHE B 1 212 ? 15.492 6.598 -15.086 1 98.31 212 PHE B C 1
ATOM 4442 O O . PHE B 1 212 ? 14.773 6.625 -16.094 1 98.31 212 PHE B O 1
ATOM 4449 N N . PRO B 1 213 ? 15.984 5.434 -14.617 1 98.38 213 PRO B N 1
ATOM 4450 C CA . PRO B 1 213 ? 15.672 4.184 -15.312 1 98.38 213 PRO B CA 1
ATOM 4451 C C . PRO B 1 213 ? 14.203 3.781 -15.156 1 98.38 213 PRO B C 1
ATOM 4453 O O . PRO B 1 213 ? 13.789 3.336 -14.086 1 98.38 213 PRO B O 1
ATOM 4456 N N . THR B 1 214 ? 13.414 3.844 -16.234 1 98.38 214 THR B N 1
ATOM 4457 C CA . THR B 1 214 ? 12 3.49 -16.203 1 98.38 214 THR B CA 1
ATOM 4458 C C . THR B 1 214 ? 11.609 2.701 -17.438 1 98.38 214 THR B C 1
ATOM 4460 O O . THR B 1 214 ? 10.484 2.836 -17.938 1 98.38 214 THR B O 1
ATOM 4463 N N . ASP B 1 215 ? 12.477 1.913 -18.016 1 97.94 215 ASP B N 1
ATOM 4464 C CA . ASP B 1 215 ? 12.266 1.209 -19.266 1 97.94 215 ASP B CA 1
ATOM 4465 C C . ASP B 1 215 ? 11.203 0.119 -19.109 1 97.94 215 ASP B C 1
ATOM 4467 O O . ASP B 1 215 ? 10.492 -0.201 -20.062 1 97.94 215 ASP B O 1
ATOM 4471 N N . ASN B 1 216 ? 11.117 -0.44 -17.969 1 97.69 216 ASN B N 1
ATOM 4472 C CA . ASN B 1 216 ? 10.234 -1.578 -17.766 1 97.69 216 ASN B CA 1
ATOM 4473 C C . ASN B 1 216 ? 8.922 -1.155 -17.109 1 97.69 216 ASN B C 1
ATOM 4475 O O . ASN B 1 216 ? 7.84 -1.437 -17.641 1 97.69 216 ASN B O 1
ATOM 4479 N N . PHE B 1 217 ? 8.984 -0.338 -16.062 1 98.06 217 PHE B N 1
ATOM 4480 C CA . PHE B 1 217 ? 7.77 0.104 -15.391 1 98.06 217 PHE B CA 1
ATOM 4481 C C . PHE B 1 217 ? 7.148 1.292 -16.125 1 98.06 217 PHE B C 1
ATOM 4483 O O . PHE B 1 217 ? 5.969 1.587 -15.938 1 98.06 217 PHE B O 1
ATOM 4490 N N . GLY B 1 218 ? 7.895 2.041 -16.875 1 97.88 218 GLY B N 1
ATOM 4491 C CA . GLY B 1 218 ? 7.426 3.232 -17.562 1 97.88 218 GLY B CA 1
ATOM 4492 C C . GLY B 1 218 ? 7.406 4.465 -16.688 1 97.88 218 GLY B C 1
ATOM 4493 O O . GLY B 1 218 ? 7.34 5.59 -17.188 1 97.88 218 GLY B O 1
ATOM 4494 N N . VAL B 1 219 ? 7.438 4.328 -15.344 1 98.56 219 VAL B N 1
ATOM 4495 C CA . VAL B 1 219 ? 7.441 5.383 -14.328 1 98.56 219 VAL B CA 1
ATOM 4496 C C . VAL B 1 219 ? 8.297 4.957 -13.141 1 98.56 219 VAL B C 1
ATOM 4498 O O . VAL B 1 219 ? 8.648 3.781 -13.008 1 98.56 219 VAL B O 1
ATOM 4501 N N . PRO B 1 220 ? 8.695 5.902 -12.266 1 98.75 220 PRO B N 1
ATOM 4502 C CA . PRO B 1 220 ? 9.453 5.523 -11.07 1 98.75 220 PRO B CA 1
ATOM 4503 C C . PRO B 1 220 ? 8.656 4.617 -10.125 1 98.75 220 PRO B C 1
ATOM 4505 O O . PRO B 1 220 ? 7.465 4.852 -9.898 1 98.75 220 PRO B O 1
ATOM 4508 N N . LEU B 1 221 ? 9.344 3.615 -9.625 1 98.88 221 LEU B N 1
ATOM 4509 C CA . LEU B 1 221 ? 8.766 2.785 -8.578 1 98.88 221 LEU B CA 1
ATOM 4510 C C . LEU B 1 221 ? 9.492 2.994 -7.254 1 98.88 221 LEU B C 1
ATOM 4512 O O . LEU B 1 221 ? 8.867 3.121 -6.203 1 98.88 221 LEU B O 1
ATOM 4516 N N . ALA B 1 222 ? 10.914 2.977 -7.301 1 98.81 222 ALA B N 1
ATOM 4517 C CA . ALA B 1 222 ? 11.648 3.326 -6.09 1 98.81 222 ALA B CA 1
ATOM 4518 C C . ALA B 1 222 ? 11.289 4.734 -5.617 1 98.81 222 ALA B C 1
ATOM 4520 O O . ALA B 1 222 ? 11.289 5.676 -6.41 1 98.81 222 ALA B O 1
ATOM 4521 N N . GLY B 1 223 ? 10.953 4.812 -4.316 1 98.75 223 GLY B N 1
ATOM 4522 C CA . GLY B 1 223 ? 10.57 6.113 -3.787 1 98.75 223 GLY B CA 1
ATOM 4523 C C . GLY B 1 223 ? 9.156 6.52 -4.16 1 98.75 223 GLY B C 1
ATOM 4524 O O . GLY B 1 223 ? 8.773 7.676 -3.986 1 98.75 223 GLY B O 1
ATOM 4525 N N . SER B 1 224 ? 8.359 5.578 -4.738 1 98.88 224 SER B N 1
ATOM 4526 C CA . SER B 1 224 ? 7.023 5.871 -5.234 1 98.88 224 SER B CA 1
ATOM 4527 C C . SER B 1 224 ? 6.133 4.637 -5.188 1 98.88 224 SER B C 1
ATOM 4529 O O . SER B 1 224 ? 6.23 3.83 -4.258 1 98.88 224 SER B O 1
ATOM 4531 N N . LEU B 1 225 ? 5.148 4.555 -6.023 1 98.94 225 LEU B N 1
ATOM 4532 C CA . LEU B 1 225 ? 4.25 3.43 -6.242 1 98.94 225 LEU B CA 1
ATOM 4533 C C . LEU B 1 225 ? 3.523 3.561 -7.574 1 98.94 225 LEU B C 1
ATOM 4535 O O . LEU B 1 225 ? 3.619 4.594 -8.242 1 98.94 225 LEU B O 1
ATOM 4539 N N . ILE B 1 226 ? 2.859 2.518 -8.039 1 98.94 226 ILE B N 1
ATOM 4540 C CA . ILE B 1 226 ? 2.043 2.51 -9.25 1 98.94 226 ILE B CA 1
ATOM 4541 C C . ILE B 1 226 ? 0.669 1.918 -8.938 1 98.94 226 ILE B C 1
ATOM 4543 O O . ILE B 1 226 ? 0.545 0.718 -8.68 1 98.94 226 ILE B O 1
ATOM 4547 N N . PRO B 1 227 ? -0.413 2.713 -8.969 1 98.88 227 PRO B N 1
ATOM 4548 C CA . PRO B 1 227 ? -1.72 2.219 -8.531 1 98.88 227 PRO B CA 1
ATOM 4549 C C . PRO B 1 227 ? -2.535 1.617 -9.672 1 98.88 227 PRO B C 1
ATOM 4551 O O . PRO B 1 227 ? -3.729 1.901 -9.797 1 98.88 227 PRO B O 1
ATOM 4554 N N . TRP B 1 228 ? -1.857 0.783 -10.5 1 98.81 228 TRP B N 1
ATOM 4555 C CA . TRP B 1 228 ? -2.494 0.025 -11.57 1 98.81 228 TRP B CA 1
ATOM 4556 C C . TRP B 1 228 ? -1.634 -1.166 -11.977 1 98.81 228 TRP B C 1
ATOM 4558 O O . TRP B 1 228 ? -0.448 -1.011 -12.281 1 98.81 228 TRP B O 1
ATOM 4568 N N . ILE B 1 229 ? -2.203 -2.307 -11.969 1 98.62 229 ILE B N 1
ATOM 4569 C CA . ILE B 1 229 ? -1.515 -3.51 -12.422 1 98.62 229 ILE B CA 1
ATOM 4570 C C . ILE B 1 229 ? -2.367 -4.23 -13.461 1 98.62 229 ILE B C 1
ATOM 4572 O O . ILE B 1 229 ? -3.551 -4.492 -13.227 1 98.62 229 ILE B O 1
ATOM 4576 N N . ASP B 1 230 ? -1.739 -4.574 -14.672 1 97.81 230 ASP B N 1
ATOM 4577 C CA . ASP B 1 230 ? -2.363 -5.309 -15.766 1 97.81 230 ASP B CA 1
ATOM 4578 C C . ASP B 1 230 ? -3.227 -4.383 -16.625 1 97.81 230 ASP B C 1
ATOM 4580 O O . ASP B 1 230 ? -3.131 -3.158 -16.516 1 97.81 230 ASP B O 1
ATOM 4584 N N . VAL B 1 231 ? -4.031 -4.816 -17.516 1 97.56 231 VAL B N 1
ATOM 4585 C CA . VAL B 1 231 ? -4.73 -4.016 -18.516 1 97.56 231 VAL B CA 1
ATOM 4586 C C . VAL B 1 231 ? -6.113 -3.629 -17.984 1 97.56 231 VAL B C 1
ATOM 4588 O O . VAL B 1 231 ? -6.633 -4.258 -17.062 1 97.56 231 VAL B O 1
ATOM 4591 N N . LYS B 1 232 ? -6.742 -2.615 -18.609 1 97.75 232 LYS B N 1
ATOM 4592 C CA . LYS B 1 232 ? -8.047 -2.094 -18.219 1 97.75 232 LYS B CA 1
ATOM 4593 C C . LYS B 1 232 ? -9.172 -3.021 -18.672 1 97.75 232 LYS B C 1
ATOM 4595 O O . LYS B 1 232 ? -9.125 -3.559 -19.781 1 97.75 232 LYS B O 1
ATOM 4600 N N . ARG B 1 233 ? -10.117 -3.145 -17.812 1 97.69 233 ARG B N 1
ATOM 4601 C CA . ARG B 1 233 ? -11.359 -3.826 -18.172 1 97.69 233 ARG B CA 1
ATOM 4602 C C . ARG B 1 233 ? -12.5 -2.826 -18.359 1 97.69 233 ARG B C 1
ATOM 4604 O O . ARG B 1 233 ? -12.391 -1.672 -17.938 1 97.69 233 ARG B O 1
ATOM 4611 N N . ASP B 1 234 ? -13.672 -3.24 -18.891 1 95.81 234 ASP B N 1
ATOM 4612 C CA . ASP B 1 234 ? -14.781 -2.367 -19.25 1 95.81 234 ASP B CA 1
ATOM 4613 C C . ASP B 1 234 ? -15.414 -1.74 -18.016 1 95.81 234 ASP B C 1
ATOM 4615 O O . ASP B 1 234 ? -15.891 -0.604 -18.062 1 95.81 234 ASP B O 1
ATOM 4619 N N . ASN B 1 235 ? -15.359 -2.377 -16.938 1 95.06 235 ASN B N 1
ATOM 4620 C CA . ASN B 1 235 ? -16.047 -1.9 -15.742 1 95.06 235 ASN B CA 1
ATOM 4621 C C . ASN B 1 235 ? -15.156 -0.982 -14.914 1 95.06 235 ASN B C 1
ATOM 4623 O O . ASN B 1 235 ? -15.508 -0.627 -13.789 1 95.06 235 ASN B O 1
ATOM 4627 N N . GLY B 1 236 ? -13.938 -0.692 -15.391 1 97 236 GLY B N 1
ATOM 4628 C CA . GLY B 1 236 ? -13.031 0.236 -14.719 1 97 236 GLY B CA 1
ATOM 4629 C C . GLY B 1 236 ? -11.969 -0.457 -13.891 1 97 236 GLY B C 1
ATOM 4630 O O . GLY B 1 236 ? -10.977 0.161 -13.5 1 97 236 GLY B O 1
ATOM 4631 N N . GLN B 1 237 ? -12.148 -1.751 -13.633 1 98.5 237 GLN B N 1
ATOM 4632 C CA . GLN B 1 237 ? -11.117 -2.539 -12.961 1 98.5 237 GLN B CA 1
ATOM 4633 C C . GLN B 1 237 ? -9.906 -2.75 -13.867 1 98.5 237 GLN B C 1
ATOM 4635 O O . GLN B 1 237 ? -10.023 -2.703 -15.094 1 98.5 237 GLN B O 1
ATOM 4640 N N . SER B 1 238 ? -8.758 -2.941 -13.266 1 98.69 238 SER B N 1
ATOM 4641 C CA . SER B 1 238 ? -7.707 -3.639 -14.008 1 98.69 238 SER B CA 1
ATOM 4642 C C . SER B 1 238 ? -7.984 -5.137 -14.078 1 98.69 238 SER B C 1
ATOM 4644 O O . SER B 1 238 ? -8.766 -5.668 -13.289 1 98.69 238 SER B O 1
ATOM 4646 N N . LYS B 1 239 ? -7.379 -5.816 -15.023 1 98.31 239 LYS B N 1
ATOM 4647 C CA . LYS B 1 239 ? -7.527 -7.266 -15.125 1 98.31 239 LYS B CA 1
ATOM 4648 C C . LYS B 1 239 ? -7.027 -7.953 -13.859 1 98.31 239 LYS B C 1
ATOM 4650 O O . LYS B 1 239 ? -7.582 -8.977 -13.438 1 98.31 239 LYS B O 1
ATOM 4655 N N . GLU B 1 240 ? -5.902 -7.406 -13.258 1 98.56 240 GLU B N 1
ATOM 4656 C CA . GLU B 1 240 ? -5.418 -7.938 -11.992 1 98.56 240 GLU B CA 1
ATOM 4657 C C . GLU B 1 240 ? -6.508 -7.883 -10.922 1 98.56 240 GLU B C 1
ATOM 4659 O O . GLU B 1 240 ? -6.691 -8.844 -10.164 1 98.56 240 GLU B O 1
ATOM 4664 N N . GLU B 1 241 ? -7.23 -6.801 -10.836 1 98.81 241 GLU B N 1
ATOM 4665 C CA . GLU B 1 241 ? -8.305 -6.621 -9.867 1 98.81 241 GLU B CA 1
ATOM 4666 C C . GLU B 1 241 ? -9.492 -7.527 -10.188 1 98.81 241 GLU B C 1
ATOM 4668 O O . GLU B 1 241 ? -10.109 -8.094 -9.281 1 98.81 241 GLU B O 1
ATOM 4673 N N . TRP B 1 242 ? -9.781 -7.664 -11.453 1 98.44 242 TRP B N 1
ATOM 4674 C CA . TRP B 1 242 ? -10.859 -8.539 -11.914 1 98.44 242 TRP B CA 1
ATOM 4675 C C . TRP B 1 242 ? -10.602 -9.984 -11.5 1 98.44 242 TRP B C 1
ATOM 4677 O O . TRP B 1 242 ? -11.516 -10.68 -11.062 1 98.44 242 TRP B O 1
ATOM 4687 N N . LYS B 1 243 ? -9.406 -10.43 -11.578 1 98.44 243 LYS B N 1
ATOM 4688 C CA . LYS B 1 243 ? -9.023 -11.797 -11.25 1 98.44 243 LYS B CA 1
ATOM 4689 C C . LYS B 1 243 ? -9.336 -12.133 -9.797 1 98.44 243 LYS B C 1
ATOM 4691 O O . LYS B 1 243 ? -9.672 -13.273 -9.477 1 98.44 243 LYS B O 1
ATOM 4696 N N . ALA B 1 244 ? -9.234 -11.156 -8.906 1 98 244 ALA B N 1
ATOM 4697 C CA . ALA B 1 244 ? -9.484 -11.398 -7.488 1 98 244 ALA B CA 1
ATOM 4698 C C . ALA B 1 244 ? -10.867 -11.992 -7.273 1 98 244 ALA B C 1
ATOM 4700 O O . ALA B 1 244 ? -11.031 -12.953 -6.52 1 98 244 ALA B O 1
ATOM 4701 N N . GLY B 1 245 ? -11.844 -11.453 -7.922 1 97.94 245 GLY B N 1
ATOM 4702 C CA . GLY B 1 245 ? -13.211 -11.93 -7.758 1 97.94 245 GLY B CA 1
ATOM 4703 C C . GLY B 1 245 ? -13.477 -13.25 -8.453 1 97.94 245 GLY B C 1
ATOM 4704 O O . GLY B 1 245 ? -13.906 -14.211 -7.82 1 97.94 245 GLY B O 1
ATOM 4705 N N . VAL B 1 246 ? -13.094 -13.359 -9.734 1 98.06 246 VAL B N 1
ATOM 4706 C CA . VAL B 1 246 ? -13.539 -14.484 -10.547 1 98.06 246 VAL B CA 1
ATOM 4707 C C . VAL B 1 246 ? -12.734 -15.734 -10.188 1 98.06 246 VAL B C 1
ATOM 4709 O O . VAL B 1 246 ? -13.281 -16.828 -10.102 1 98.06 246 VAL B O 1
ATOM 4712 N N . GLU B 1 247 ? -11.438 -15.594 -9.945 1 98.75 247 GLU B N 1
ATOM 4713 C CA . GLU B 1 247 ? -10.617 -16.766 -9.656 1 98.75 247 GLU B CA 1
ATOM 4714 C C . GLU B 1 247 ? -10.859 -17.281 -8.234 1 98.75 247 GLU B C 1
ATOM 4716 O O . GLU B 1 247 ? -10.875 -18.484 -7.996 1 98.75 247 GLU B O 1
ATOM 4721 N N . ALA B 1 248 ? -11.031 -16.312 -7.281 1 98.69 248 ALA B N 1
ATOM 4722 C CA . ALA B 1 248 ? -11.328 -16.75 -5.922 1 98.69 248 ALA B CA 1
ATOM 4723 C C . ALA B 1 248 ? -12.602 -17.594 -5.883 1 98.69 248 ALA B C 1
ATOM 4725 O O . ALA B 1 248 ? -12.633 -18.656 -5.262 1 98.69 248 ALA B O 1
ATOM 4726 N N . ASN B 1 249 ? -13.625 -17.109 -6.531 1 98.75 249 ASN B N 1
ATOM 4727 C CA . ASN B 1 249 ? -14.906 -17.812 -6.5 1 98.75 249 ASN B CA 1
ATOM 4728 C C . ASN B 1 249 ? -14.828 -19.141 -7.23 1 98.75 249 ASN B C 1
ATOM 4730 O O . ASN B 1 249 ? -15.492 -20.109 -6.844 1 98.75 249 ASN B O 1
ATOM 4734 N N . LYS B 1 250 ? -14.016 -19.266 -8.305 1 98.69 250 LYS B N 1
ATOM 4735 C CA . LYS B 1 250 ? -13.812 -20.531 -8.984 1 98.69 250 LYS B CA 1
ATOM 4736 C C . LYS B 1 250 ? -13.078 -21.531 -8.086 1 98.69 250 LYS B C 1
ATOM 4738 O O . LYS B 1 250 ? -13.469 -22.688 -7.98 1 98.69 250 LYS B O 1
ATOM 4743 N N . ILE B 1 251 ? -12.023 -21.078 -7.391 1 98.75 251 ILE B N 1
ATOM 4744 C CA . ILE B 1 251 ? -11.258 -21.922 -6.484 1 98.75 251 ILE B CA 1
ATOM 4745 C C . ILE B 1 251 ? -12.164 -22.422 -5.363 1 98.75 251 ILE B C 1
ATOM 4747 O O . ILE B 1 251 ? -12.078 -23.594 -4.969 1 98.75 251 ILE B O 1
ATOM 4751 N N . LEU B 1 252 ? -13.07 -21.562 -4.93 1 98.31 252 LEU B N 1
ATOM 4752 C CA . LEU B 1 252 ? -13.93 -21.875 -3.791 1 98.31 252 LEU B CA 1
ATOM 4753 C C . LEU B 1 252 ? -15.156 -22.656 -4.238 1 98.31 252 LEU B C 1
ATOM 4755 O O . LEU B 1 252 ? -15.93 -23.141 -3.404 1 98.31 252 LEU B O 1
ATOM 4759 N N . GLY B 1 253 ? -15.383 -22.766 -5.547 1 97.31 253 GLY B N 1
ATOM 4760 C CA . GLY B 1 253 ? -16.562 -23.438 -6.062 1 97.31 253 GLY B CA 1
ATOM 4761 C C . GLY B 1 253 ? -17.844 -22.641 -5.871 1 97.31 253 GLY B C 1
ATOM 4762 O O . GLY B 1 253 ? -18.906 -23.203 -5.617 1 97.31 253 GLY B O 1
ATOM 4763 N N . LEU B 1 254 ? -17.688 -21.312 -5.938 1 97.31 254 LEU B N 1
ATOM 4764 C CA . LEU B 1 254 ? -18.812 -20.438 -5.629 1 97.31 254 LEU B CA 1
ATOM 4765 C C . LEU B 1 254 ? -19.25 -19.656 -6.863 1 97.31 254 LEU B C 1
ATOM 4767 O O . LEU B 1 254 ? -19.828 -18.562 -6.742 1 97.31 254 LEU B O 1
ATOM 4771 N N . GLN B 1 255 ? -18.984 -20.094 -8.039 1 96.06 255 GLN B N 1
ATOM 4772 C CA . GLN B 1 255 ? -19.25 -19.359 -9.266 1 96.06 255 GLN B CA 1
ATOM 4773 C C . GLN B 1 255 ? -20.734 -19.109 -9.445 1 96.06 255 GLN B C 1
ATOM 4775 O O . GLN B 1 255 ? -21.141 -18.094 -10.023 1 96.06 255 GLN B O 1
ATOM 4780 N N . ASP B 1 256 ? -21.656 -19.969 -8.953 1 95.69 256 ASP B N 1
ATOM 4781 C CA . ASP B 1 256 ? -23.109 -19.828 -9.094 1 95.69 256 ASP B CA 1
ATOM 4782 C C . ASP B 1 256 ? -23.656 -18.797 -8.102 1 95.69 256 ASP B C 1
ATOM 4784 O O . ASP B 1 256 ? -24.719 -18.219 -8.328 1 95.69 256 ASP B O 1
ATOM 4788 N N . SER B 1 257 ? -23.031 -18.609 -6.992 1 97 257 SER B N 1
ATOM 4789 C CA . SER B 1 257 ? -23.328 -17.609 -5.977 1 97 257 SER B CA 1
ATOM 4790 C C . SER B 1 257 ? -22.062 -16.953 -5.449 1 97 257 SER B C 1
ATOM 4792 O O . SER B 1 257 ? -21.672 -17.172 -4.305 1 97 257 SER B O 1
ATOM 4794 N N . PRO B 1 258 ? -21.5 -16.109 -6.191 1 98.25 258 PRO B N 1
ATOM 4795 C CA . PRO B 1 258 ? -20.156 -15.602 -5.906 1 98.25 258 PRO B CA 1
ATOM 4796 C C . PRO B 1 258 ? -20.125 -14.656 -4.707 1 98.25 258 PRO B C 1
ATOM 4798 O O . PRO B 1 258 ? -21.062 -13.883 -4.5 1 98.25 258 PRO B O 1
ATOM 4801 N N . VAL B 1 259 ? -19.125 -14.75 -3.9 1 98.62 259 VAL B N 1
ATOM 4802 C CA . VAL B 1 259 ? -18.781 -13.742 -2.904 1 98.62 259 VAL B CA 1
ATOM 4803 C C . VAL B 1 259 ? -18.125 -12.547 -3.588 1 98.62 259 VAL B C 1
ATOM 4805 O O . VAL B 1 259 ? -17.125 -12.695 -4.305 1 98.62 259 VAL B O 1
ATOM 4808 N N . PRO B 1 260 ? -18.688 -11.32 -3.432 1 98.75 260 PRO B N 1
ATOM 4809 C CA . PRO B 1 260 ? -18.047 -10.156 -4.043 1 98.75 260 PRO B CA 1
ATOM 4810 C C . PRO B 1 260 ? -16.672 -9.867 -3.455 1 98.75 260 PRO B C 1
ATOM 4812 O O . PRO B 1 260 ? -16.516 -9.766 -2.234 1 98.75 260 PRO B O 1
ATOM 4815 N N . ILE B 1 261 ? -15.672 -9.844 -4.25 1 98.69 261 ILE B N 1
ATOM 4816 C CA . ILE B 1 261 ? -14.305 -9.477 -3.918 1 98.69 261 ILE B CA 1
ATOM 4817 C C . ILE B 1 261 ? -13.812 -8.398 -4.887 1 98.69 261 ILE B C 1
ATOM 4819 O O . ILE B 1 261 ? -13.852 -8.586 -6.105 1 98.69 261 ILE B O 1
ATOM 4823 N N . ASP B 1 262 ? -13.391 -7.297 -4.402 1 98.69 262 ASP B N 1
ATOM 4824 C CA . ASP B 1 262 ? -12.914 -6.188 -5.223 1 98.69 262 ASP B CA 1
ATOM 4825 C C . ASP B 1 262 ? -11.867 -5.363 -4.477 1 98.69 262 ASP B C 1
ATOM 4827 O O . ASP B 1 262 ? -11.492 -5.695 -3.35 1 98.69 262 ASP B O 1
ATOM 4831 N N . GLY B 1 263 ? -11.297 -4.383 -5.105 1 98.56 263 GLY B N 1
ATOM 4832 C CA . GLY B 1 263 ? -10.273 -3.545 -4.5 1 98.56 263 GLY B CA 1
ATOM 4833 C C . GLY B 1 263 ? -9.328 -2.926 -5.516 1 98.56 263 GLY B C 1
ATOM 4834 O O . GLY B 1 263 ? -9.633 -2.891 -6.711 1 98.56 263 GLY B O 1
ATOM 4835 N N . THR B 1 264 ? -8.227 -2.34 -5.004 1 98.88 264 THR B N 1
ATOM 4836 C CA . THR B 1 264 ? -7.234 -1.7 -5.855 1 98.88 264 THR B CA 1
ATOM 4837 C C . THR B 1 264 ? -5.902 -2.441 -5.781 1 98.88 264 THR B C 1
ATOM 4839 O O . THR B 1 264 ? -5.402 -2.725 -4.688 1 98.88 264 THR B O 1
ATOM 4842 N N . CYS B 1 265 ? -5.402 -2.824 -6.906 1 98.88 265 CYS B N 1
ATOM 4843 C CA . CYS B 1 265 ? -4.086 -3.451 -6.973 1 98.88 265 CYS B CA 1
ATOM 4844 C C . CYS B 1 265 ? -2.998 -2.412 -7.215 1 98.88 265 CYS B C 1
ATOM 4846 O O . CYS B 1 265 ? -2.992 -1.744 -8.25 1 98.88 265 CYS B O 1
ATOM 4848 N N . VAL B 1 266 ? -2.059 -2.297 -6.258 1 98.94 266 VAL B N 1
ATOM 4849 C CA . VAL B 1 266 ? -1.012 -1.28 -6.262 1 98.94 266 VAL B CA 1
ATOM 4850 C C . VAL B 1 266 ? 0.359 -1.951 -6.207 1 98.94 266 VAL B C 1
ATOM 4852 O O . VAL B 1 266 ? 0.558 -2.908 -5.457 1 98.94 266 VAL B O 1
ATOM 4855 N N . ARG B 1 267 ? 1.254 -1.516 -7.098 1 98.94 267 ARG B N 1
ATOM 4856 C CA . ARG B 1 267 ? 2.641 -1.962 -7.016 1 98.94 267 ARG B CA 1
ATOM 4857 C C . ARG B 1 267 ? 3.48 -0.997 -6.188 1 98.94 267 ARG B C 1
ATOM 4859 O O . ARG B 1 267 ? 3.379 0.221 -6.352 1 98.94 267 ARG B O 1
ATOM 4866 N N . ILE B 1 268 ? 4.246 -1.539 -5.234 1 98.94 268 ILE B N 1
ATOM 4867 C CA . ILE B 1 268 ? 5.121 -0.714 -4.406 1 98.94 268 ILE B CA 1
ATOM 4868 C C . ILE B 1 268 ? 6.57 -1.162 -4.574 1 98.94 268 ILE B C 1
ATOM 4870 O O . ILE B 1 268 ? 6.852 -2.111 -5.309 1 98.94 268 ILE B O 1
ATOM 4874 N N . GLY B 1 269 ? 7.469 -0.488 -3.908 1 98.81 269 GLY B N 1
ATOM 4875 C CA . GLY B 1 269 ? 8.891 -0.778 -4.039 1 98.81 269 GLY B CA 1
ATOM 4876 C C . GLY B 1 269 ? 9.336 -1.956 -3.193 1 98.81 269 GLY B C 1
ATOM 4877 O O . GLY B 1 269 ? 10.438 -1.945 -2.637 1 98.81 269 GLY B O 1
ATOM 4878 N N . ALA B 1 270 ? 8.508 -2.939 -2.955 1 98.81 270 ALA B N 1
ATOM 4879 C CA . ALA B 1 270 ? 8.938 -4.207 -2.369 1 98.81 270 ALA B CA 1
ATOM 4880 C C . ALA B 1 270 ? 9.609 -5.094 -3.41 1 98.81 270 ALA B C 1
ATOM 4882 O O . ALA B 1 270 ? 9.203 -5.121 -4.574 1 98.81 270 ALA B O 1
ATOM 4883 N N . MET B 1 271 ? 10.625 -5.855 -2.971 1 98.44 271 MET B N 1
ATOM 4884 C CA . MET B 1 271 ? 11.352 -6.715 -3.896 1 98.44 271 MET B CA 1
ATOM 4885 C C . MET B 1 271 ? 10.555 -7.973 -4.219 1 98.44 271 MET B C 1
ATOM 4887 O O . MET B 1 271 ? 10.375 -8.32 -5.391 1 98.44 271 MET B O 1
ATOM 4891 N N . ARG B 1 272 ? 10.164 -8.617 -3.217 1 98.06 272 ARG B N 1
ATOM 4892 C CA . ARG B 1 272 ? 9.445 -9.883 -3.268 1 98.06 272 ARG B CA 1
ATOM 4893 C C . ARG B 1 272 ? 8.391 -9.953 -2.172 1 98.06 272 ARG B C 1
ATOM 4895 O O . ARG B 1 272 ? 8.367 -9.125 -1.264 1 98.06 272 ARG B O 1
ATOM 4902 N N . CYS B 1 273 ? 7.375 -10.859 -2.295 1 98.75 273 CYS B N 1
ATOM 4903 C CA . CYS B 1 273 ? 6.219 -11.039 -1.424 1 98.75 273 CYS B CA 1
ATOM 4904 C C . CYS B 1 273 ? 5.156 -9.977 -1.701 1 98.75 273 CYS B C 1
ATOM 4906 O O . CYS B 1 273 ? 5.48 -8.805 -1.905 1 98.75 273 CYS B O 1
ATOM 4908 N N . HIS B 1 274 ? 3.941 -10.391 -1.861 1 98.88 274 HIS B N 1
ATOM 4909 C CA . HIS B 1 274 ? 2.793 -9.492 -1.897 1 98.88 274 HIS B CA 1
ATOM 4910 C C . HIS B 1 274 ? 2.156 -9.359 -0.518 1 98.88 274 HIS B C 1
ATOM 4912 O O . HIS B 1 274 ? 2.129 -10.312 0.255 1 98.88 274 HIS B O 1
ATOM 4918 N N . SER B 1 275 ? 1.732 -8.156 -0.188 1 98.94 275 SER B N 1
ATOM 4919 C CA . SER B 1 275 ? 0.916 -7.887 0.991 1 98.94 275 SER B CA 1
ATOM 4920 C C . SER B 1 275 ? -0.465 -7.367 0.602 1 98.94 275 SER B C 1
ATOM 4922 O O . SER B 1 275 ? -0.667 -6.91 -0.526 1 98.94 275 SER B O 1
ATOM 4924 N N . GLN B 1 276 ? -1.438 -7.559 1.442 1 98.88 276 GLN B N 1
ATOM 4925 C CA . GLN B 1 276 ? -2.797 -7.078 1.222 1 98.88 276 GLN B CA 1
ATOM 4926 C C . GLN B 1 276 ? -3.42 -6.57 2.52 1 98.88 276 GLN B C 1
ATOM 4928 O O . GLN B 1 276 ? -3.322 -7.227 3.559 1 98.88 276 GLN B O 1
ATOM 4933 N N . ALA B 1 277 ? -3.943 -5.391 2.508 1 98.94 277 ALA B N 1
ATOM 4934 C CA . ALA B 1 277 ? -4.82 -4.902 3.568 1 98.94 277 ALA B CA 1
ATOM 4935 C C . ALA B 1 277 ? -6.285 -5.145 3.227 1 98.94 277 ALA B C 1
ATOM 4937 O O . ALA B 1 277 ? -6.742 -4.801 2.133 1 98.94 277 ALA B O 1
ATOM 4938 N N . LEU B 1 278 ? -7.023 -5.738 4.168 1 98.88 278 LEU B N 1
ATOM 4939 C CA . LEU B 1 278 ? -8.344 -6.262 3.826 1 98.88 278 LEU B CA 1
ATOM 4940 C C . LEU B 1 278 ? -9.414 -5.66 4.727 1 98.88 278 LEU B C 1
ATOM 4942 O O . LEU B 1 278 ? -9.203 -5.496 5.93 1 98.88 278 LEU B O 1
ATOM 4946 N N . THR B 1 279 ? -10.516 -5.211 4.184 1 98.94 279 THR B N 1
ATOM 4947 C CA . THR B 1 279 ? -11.789 -4.98 4.848 1 98.94 279 THR B CA 1
ATOM 4948 C C . THR B 1 279 ? -12.773 -6.105 4.539 1 98.94 279 THR B C 1
ATOM 4950 O O . THR B 1 279 ? -13.141 -6.309 3.381 1 98.94 279 THR B O 1
ATOM 4953 N N . ILE B 1 280 ? -13.164 -6.828 5.527 1 98.94 280 ILE B N 1
ATOM 4954 C CA . ILE B 1 280 ? -14.016 -8 5.34 1 98.94 280 ILE B CA 1
ATOM 4955 C C . ILE B 1 280 ? -15.359 -7.781 6.031 1 98.94 280 ILE B C 1
ATOM 4957 O O . ILE B 1 280 ? -15.406 -7.492 7.227 1 98.94 280 ILE B O 1
ATOM 4961 N N . LYS B 1 281 ? -16.406 -7.828 5.293 1 98.94 281 LYS B N 1
ATOM 4962 C CA . LYS B 1 281 ? -17.75 -7.91 5.863 1 98.94 281 LYS B CA 1
ATOM 4963 C C . LYS B 1 281 ? -18.141 -9.359 6.125 1 98.94 281 LYS B C 1
ATOM 4965 O O . LYS B 1 281 ? -18.312 -10.141 5.188 1 98.94 281 LYS B O 1
ATOM 4970 N N . LEU B 1 282 ? -18.266 -9.695 7.379 1 98.88 282 LEU B N 1
ATOM 4971 C CA . LEU B 1 282 ? -18.719 -11.023 7.77 1 98.88 282 LEU B CA 1
ATOM 4972 C C . LEU B 1 282 ? -20.25 -11.086 7.773 1 98.88 282 LEU B C 1
ATOM 4974 O O . LEU B 1 282 ? -20.922 -10.07 7.961 1 98.88 282 LEU B O 1
ATOM 4978 N N . LYS B 1 283 ? -20.812 -12.227 7.605 1 98.69 283 LYS B N 1
ATOM 4979 C CA . LYS B 1 283 ? -22.25 -12.43 7.578 1 98.69 283 LYS B CA 1
ATOM 4980 C C . LYS B 1 283 ? -22.859 -12.266 8.969 1 98.69 283 LYS B C 1
ATOM 4982 O O . LYS B 1 283 ? -24.062 -12.086 9.109 1 98.69 283 LYS B O 1
ATOM 4987 N N . GLN B 1 284 ? -22.047 -12.375 9.961 1 98.5 284 GLN B N 1
ATOM 4988 C CA . GLN B 1 284 ? -22.469 -12.203 11.352 1 98.5 284 GLN B CA 1
ATOM 4989 C C . GLN B 1 284 ? -21.297 -11.797 12.234 1 98.5 284 GLN B C 1
ATOM 4991 O O . GLN B 1 284 ? -20.125 -11.906 11.828 1 98.5 284 GLN B O 1
ATOM 4996 N N . ASN B 1 285 ? -21.656 -11.297 13.422 1 98.56 285 ASN B N 1
ATOM 4997 C CA . ASN B 1 285 ? -20.625 -11.016 14.422 1 98.56 285 ASN B CA 1
ATOM 4998 C C . ASN B 1 285 ? -20.016 -12.305 14.969 1 98.56 285 ASN B C 1
ATOM 5000 O O . ASN B 1 285 ? -20.75 -13.172 15.469 1 98.56 285 ASN B O 1
ATOM 5004 N N . ILE B 1 286 ? -18.75 -12.461 14.836 1 98.56 286 ILE B N 1
ATOM 5005 C CA . ILE B 1 286 ? -18.016 -13.609 15.352 1 98.56 286 ILE B CA 1
ATOM 5006 C C . ILE B 1 286 ? -16.906 -13.133 16.297 1 98.56 286 ILE B C 1
ATOM 5008 O O . ILE B 1 286 ? -16.172 -12.195 15.977 1 98.56 286 ILE B O 1
ATOM 5012 N N . PRO B 1 287 ? -16.781 -13.711 17.469 1 98.44 287 PRO B N 1
ATOM 5013 C CA . PRO B 1 287 ? -15.703 -13.32 18.375 1 98.44 287 PRO B CA 1
ATOM 5014 C C . PRO B 1 287 ? -14.328 -13.438 17.734 1 98.44 287 PRO B C 1
ATOM 5016 O O . PRO B 1 287 ? -14.062 -14.391 16.984 1 98.44 287 PRO B O 1
ATOM 5019 N N . LEU B 1 288 ? -13.484 -12.523 18.062 1 98.38 288 LEU B N 1
ATOM 5020 C CA . LEU B 1 288 ? -12.18 -12.414 17.422 1 98.38 288 LEU B CA 1
ATOM 5021 C C . LEU B 1 288 ? -11.344 -13.672 17.688 1 98.38 288 LEU B C 1
ATOM 5023 O O . LEU B 1 288 ? -10.594 -14.109 16.812 1 98.38 288 LEU B O 1
ATOM 5027 N N . ASP B 1 289 ? -11.391 -14.203 18.891 1 98.44 289 ASP B N 1
ATOM 5028 C CA . ASP B 1 289 ? -10.609 -15.391 19.219 1 98.44 289 ASP B CA 1
ATOM 5029 C C . ASP B 1 289 ? -11.047 -16.578 18.359 1 98.44 289 ASP B C 1
ATOM 5031 O O . ASP B 1 289 ? -10.219 -17.391 17.953 1 98.44 289 ASP B O 1
ATOM 5035 N N . GLU B 1 290 ? -12.352 -16.688 18.047 1 98.69 290 GLU B N 1
ATOM 5036 C CA . GLU B 1 290 ? -12.852 -17.734 17.156 1 98.69 290 GLU B CA 1
ATOM 5037 C C . GLU B 1 290 ? -12.359 -17.516 15.727 1 98.69 290 GLU B C 1
ATOM 5039 O O . GLU B 1 290 ? -12 -18.469 15.039 1 98.69 290 GLU B O 1
ATOM 5044 N N . ILE B 1 291 ? -12.344 -16.281 15.281 1 98.81 291 ILE B N 1
ATOM 5045 C CA . ILE B 1 291 ? -11.836 -15.938 13.961 1 98.81 291 ILE B CA 1
ATOM 5046 C C . ILE B 1 291 ? -10.367 -16.359 13.844 1 98.81 291 ILE B C 1
ATOM 5048 O O . ILE B 1 291 ? -9.984 -17.016 12.875 1 98.81 291 ILE B O 1
ATOM 5052 N N . GLU B 1 292 ? -9.594 -16 14.836 1 98.75 292 GLU B N 1
ATOM 5053 C CA . GLU B 1 292 ? -8.172 -16.344 14.852 1 98.75 292 GLU B CA 1
ATOM 5054 C C . GLU B 1 292 ? -7.969 -17.859 14.797 1 98.75 292 GLU B C 1
ATOM 5056 O O . GLU B 1 292 ? -7.082 -18.344 14.086 1 98.75 292 GLU B O 1
ATOM 5061 N N . GLU B 1 293 ? -8.742 -18.531 15.5 1 98.69 293 GLU B N 1
ATOM 5062 C CA . GLU B 1 293 ? -8.633 -19.984 15.516 1 98.69 293 GLU B CA 1
ATOM 5063 C C . GLU B 1 293 ? -8.977 -20.578 14.156 1 98.69 293 GLU B C 1
ATOM 5065 O O . GLU B 1 293 ? -8.297 -21.5 13.68 1 98.69 293 GLU B O 1
ATOM 5070 N N . MET B 1 294 ? -10.094 -20.125 13.555 1 98.69 294 MET B N 1
ATOM 5071 C CA . MET B 1 294 ? -10.492 -20.609 12.234 1 98.69 294 MET B CA 1
ATOM 5072 C C . MET B 1 294 ? -9.383 -20.375 11.211 1 98.69 294 MET B C 1
ATOM 5074 O O . MET B 1 294 ? -9.117 -21.25 10.375 1 98.69 294 MET B O 1
ATOM 5078 N N . ILE B 1 295 ? -8.703 -19.234 11.289 1 98.75 295 ILE B N 1
ATOM 5079 C CA . ILE B 1 295 ? -7.629 -18.891 10.367 1 98.75 295 ILE B CA 1
ATOM 5080 C C . ILE B 1 295 ? -6.41 -19.766 10.648 1 98.75 295 ILE B C 1
ATOM 5082 O O . ILE B 1 295 ? -5.887 -20.422 9.742 1 98.75 295 ILE B O 1
ATOM 5086 N N . ALA B 1 296 ? -6.062 -19.922 11.883 1 98.56 296 ALA B N 1
ATOM 5087 C CA . ALA B 1 296 ? -4.816 -20.562 12.297 1 98.56 296 ALA B CA 1
ATOM 5088 C C . ALA B 1 296 ? -4.844 -22.062 12.008 1 98.56 296 ALA B C 1
ATOM 5090 O O . ALA B 1 296 ? -3.799 -22.672 11.789 1 98.56 296 ALA B O 1
ATOM 5091 N N . THR B 1 297 ? -5.992 -22.656 11.961 1 98.44 297 THR B N 1
ATOM 5092 C CA . THR B 1 297 ? -6.066 -24.109 11.891 1 98.44 297 THR B CA 1
ATOM 5093 C C . THR B 1 297 ? -6.434 -24.562 10.477 1 98.44 297 THR B C 1
ATOM 5095 O O . THR B 1 297 ? -6.566 -25.766 10.227 1 98.44 297 THR B O 1
ATOM 5098 N N . HIS B 1 298 ? -6.602 -23.625 9.531 1 98.56 298 HIS B N 1
ATOM 5099 C CA . HIS B 1 298 ? -7.102 -23.984 8.203 1 98.56 298 HIS B CA 1
ATOM 5100 C C . HIS B 1 298 ? -6.059 -24.75 7.41 1 98.56 298 HIS B C 1
ATOM 5102 O O . HIS B 1 298 ? -6.398 -25.672 6.652 1 98.56 298 HIS B O 1
ATOM 5108 N N . ASN B 1 299 ? -4.82 -24.453 7.512 1 98.56 299 ASN B N 1
ATOM 5109 C CA . ASN B 1 299 ? -3.73 -25.125 6.82 1 98.56 299 ASN B CA 1
ATOM 5110 C C . ASN B 1 299 ? -2.408 -24.969 7.566 1 98.56 299 ASN B C 1
ATOM 5112 O O . ASN B 1 299 ? -2.328 -24.219 8.539 1 98.56 299 ASN B O 1
ATOM 5116 N N . ASP B 1 300 ? -1.307 -25.609 7.133 1 98.38 300 ASP B N 1
ATOM 5117 C CA . ASP B 1 300 ? -0.066 -25.734 7.891 1 98.38 300 ASP B CA 1
ATOM 5118 C C . ASP B 1 300 ? 0.8 -24.484 7.727 1 98.38 300 ASP B C 1
ATOM 5120 O O . ASP B 1 300 ? 1.776 -24.297 8.453 1 98.38 300 ASP B O 1
ATOM 5124 N N . TRP B 1 301 ? 0.464 -23.594 6.797 1 98.81 301 TRP B N 1
ATOM 5125 C CA . TRP B 1 301 ? 1.403 -22.547 6.418 1 98.81 301 TRP B CA 1
ATOM 5126 C C . TRP B 1 301 ? 0.922 -21.188 6.906 1 98.81 301 TRP B C 1
ATOM 5128 O O . TRP B 1 301 ? 1.71 -20.234 7.008 1 98.81 301 TRP B O 1
ATOM 5138 N N . VAL B 1 302 ? -0.425 -21.047 7.207 1 98.88 302 VAL B N 1
ATOM 5139 C CA . VAL B 1 302 ? -0.949 -19.766 7.691 1 98.88 302 VAL B CA 1
ATOM 5140 C C . VAL B 1 302 ? -0.558 -19.578 9.156 1 98.88 302 VAL B C 1
ATOM 5142 O O . VAL B 1 302 ? -0.587 -20.531 9.945 1 98.88 302 VAL B O 1
ATOM 5145 N N . LYS B 1 303 ? -0.114 -18.375 9.508 1 98.75 303 LYS B N 1
ATOM 5146 C CA . LYS B 1 303 ? 0.287 -18.016 10.867 1 98.75 303 LYS B CA 1
ATOM 5147 C C . LYS B 1 303 ? -0.391 -16.734 11.32 1 98.75 303 LYS B C 1
ATOM 5149 O O . LYS B 1 303 ? -0.181 -15.672 10.727 1 98.75 303 LYS B O 1
ATOM 5154 N N . VAL B 1 304 ? -1.167 -16.828 12.398 1 98.88 304 VAL B N 1
ATOM 5155 C CA . VAL B 1 304 ? -1.785 -15.633 12.961 1 98.88 304 VAL B CA 1
ATOM 5156 C C . VAL B 1 304 ? -0.764 -14.875 13.805 1 98.88 304 VAL B C 1
ATOM 5158 O O . VAL B 1 304 ? -0.214 -15.414 14.766 1 98.88 304 VAL B O 1
ATOM 5161 N N . ILE B 1 305 ? -0.447 -13.656 13.43 1 98.88 305 ILE B N 1
ATOM 5162 C CA . ILE B 1 305 ? 0.483 -12.773 14.125 1 98.88 305 ILE B CA 1
ATOM 5163 C C . ILE B 1 305 ? -0.278 -11.914 15.141 1 98.88 305 ILE B C 1
ATOM 5165 O O . ILE B 1 305 ? -1.253 -11.25 14.789 1 98.88 305 ILE B O 1
ATOM 5169 N N . PRO B 1 306 ? 0.138 -11.914 16.438 1 98.56 306 PRO B N 1
ATOM 5170 C CA . PRO B 1 306 ? -0.526 -11.039 17.422 1 98.56 306 PRO B CA 1
ATOM 5171 C C . PRO B 1 306 ? -0.563 -9.578 16.969 1 98.56 306 PRO B C 1
ATOM 5173 O O . PRO B 1 306 ? 0.409 -9.078 16.406 1 98.56 306 PRO B O 1
ATOM 5176 N N . ASN B 1 307 ? -1.677 -8.898 17.266 1 98.69 307 ASN B N 1
ATOM 5177 C CA . ASN B 1 307 ? -1.857 -7.504 16.891 1 98.69 307 ASN B CA 1
ATOM 5178 C C . ASN B 1 307 ? -1.121 -6.566 17.844 1 98.69 307 ASN B C 1
ATOM 5180 O O . ASN B 1 307 ? -1.747 -5.762 18.531 1 98.69 307 ASN B O 1
ATOM 5184 N N . GLU B 1 308 ? 0.215 -6.637 17.766 1 98.5 308 GLU B N 1
ATOM 5185 C CA . GLU B 1 308 ? 1.149 -5.828 18.547 1 98.5 308 GLU B CA 1
ATOM 5186 C C . GLU B 1 308 ? 2.164 -5.137 17.641 1 98.5 308 GLU B C 1
ATOM 5188 O O . GLU B 1 308 ? 2.643 -5.727 16.672 1 98.5 308 GLU B O 1
ATOM 5193 N N . ARG B 1 309 ? 2.459 -3.949 18.016 1 98.19 309 ARG B N 1
ATOM 5194 C CA . ARG B 1 309 ? 3.244 -3.092 17.125 1 98.19 309 ARG B CA 1
ATOM 5195 C C . ARG B 1 309 ? 4.566 -3.754 16.766 1 98.19 309 ARG B C 1
ATOM 5197 O O . ARG B 1 309 ? 4.855 -3.953 15.578 1 98.19 309 ARG B O 1
ATOM 5204 N N . ASP B 1 310 ? 5.379 -4.137 17.75 1 98 310 ASP B N 1
ATOM 5205 C CA . ASP B 1 310 ? 6.734 -4.617 17.5 1 98 310 ASP B CA 1
ATOM 5206 C C . ASP B 1 310 ? 6.719 -5.973 16.797 1 98 310 ASP B C 1
ATOM 5208 O O . ASP B 1 310 ? 7.535 -6.227 15.906 1 98 310 ASP B O 1
ATOM 5212 N N . ILE B 1 311 ? 5.82 -6.844 17.188 1 98.5 311 ILE B N 1
ATOM 5213 C CA . ILE B 1 311 ? 5.691 -8.156 16.547 1 98.5 311 ILE B CA 1
ATOM 5214 C C . ILE B 1 311 ? 5.242 -7.992 15.102 1 98.5 311 ILE B C 1
ATOM 5216 O O . ILE B 1 311 ? 5.781 -8.633 14.203 1 98.5 311 ILE B O 1
ATOM 5220 N N . THR B 1 312 ? 4.25 -7.133 14.859 1 98.75 312 THR B N 1
ATOM 5221 C CA . THR B 1 312 ? 3.746 -6.863 13.516 1 98.75 312 THR B CA 1
ATOM 5222 C C . THR B 1 312 ? 4.863 -6.344 12.617 1 98.75 312 THR B C 1
ATOM 5224 O O . THR B 1 312 ? 5.039 -6.828 11.492 1 98.75 312 THR B O 1
ATOM 5227 N N . ALA B 1 313 ? 5.641 -5.395 13.086 1 98.31 313 ALA B N 1
ATOM 5228 C CA . ALA B 1 313 ? 6.703 -4.773 12.305 1 98.31 313 ALA B CA 1
ATOM 5229 C C . ALA B 1 313 ? 7.789 -5.789 11.961 1 98.31 313 ALA B C 1
ATOM 5231 O O . ALA B 1 313 ? 8.422 -5.695 10.906 1 98.31 313 ALA B O 1
ATOM 5232 N N . ARG B 1 314 ? 7.918 -6.762 12.766 1 97.75 314 ARG B N 1
ATOM 5233 C CA . ARG B 1 314 ? 8.984 -7.734 12.578 1 97.75 314 ARG B CA 1
ATOM 5234 C C . ARG B 1 314 ? 8.508 -8.914 11.734 1 97.75 314 ARG B C 1
ATOM 5236 O O . ARG B 1 314 ? 9.242 -9.406 10.875 1 97.75 314 ARG B O 1
ATOM 5243 N N . GLU B 1 315 ? 7.262 -9.328 11.969 1 98.5 315 GLU B N 1
ATOM 5244 C CA . GLU B 1 315 ? 6.844 -10.641 11.492 1 98.5 315 GLU B CA 1
ATOM 5245 C C . GLU B 1 315 ? 5.926 -10.523 10.281 1 98.5 315 GLU B C 1
ATOM 5247 O O . GLU B 1 315 ? 5.723 -11.5 9.555 1 98.5 315 GLU B O 1
ATOM 5252 N N . LEU B 1 316 ? 5.344 -9.336 10.023 1 98.69 316 LEU B N 1
ATOM 5253 C CA . LEU B 1 316 ? 4.34 -9.156 8.984 1 98.69 316 LEU B CA 1
ATOM 5254 C C . LEU B 1 316 ? 4.871 -8.273 7.859 1 98.69 316 LEU B C 1
ATOM 5256 O O . LEU B 1 316 ? 4.242 -7.281 7.492 1 98.69 316 LEU B O 1
ATOM 5260 N N . THR B 1 317 ? 6.078 -8.648 7.289 1 98.69 317 THR B N 1
ATOM 5261 C CA . THR B 1 317 ? 6.711 -7.828 6.262 1 98.69 317 THR B CA 1
ATOM 5262 C C . THR B 1 317 ? 7.27 -8.703 5.141 1 98.69 317 THR B C 1
ATOM 5264 O O . THR B 1 317 ? 7.66 -9.844 5.375 1 98.69 317 THR B O 1
ATOM 5267 N N . PRO B 1 318 ? 7.367 -8.141 3.953 1 98.75 318 PRO B N 1
ATOM 5268 C CA . PRO B 1 318 ? 8.016 -8.852 2.85 1 98.75 318 PRO B CA 1
ATOM 5269 C C . PRO B 1 318 ? 9.438 -9.281 3.182 1 98.75 318 PRO B C 1
ATOM 5271 O O . PRO B 1 318 ? 9.844 -10.406 2.863 1 98.75 318 PRO B O 1
ATOM 5274 N N . ALA B 1 319 ? 10.195 -8.398 3.84 1 98.31 319 ALA B N 1
ATOM 5275 C CA . ALA B 1 319 ? 11.586 -8.711 4.168 1 98.31 319 ALA B CA 1
ATOM 5276 C C . ALA B 1 319 ? 11.68 -9.977 5.008 1 98.31 319 ALA B C 1
ATOM 5278 O O . ALA B 1 319 ? 12.57 -10.805 4.801 1 98.31 319 ALA B O 1
ATOM 5279 N N . LYS B 1 320 ? 10.789 -10.133 5.961 1 98.06 320 LYS B N 1
ATOM 5280 C CA . LYS B 1 320 ? 10.797 -11.281 6.859 1 98.06 320 LYS B CA 1
ATOM 5281 C C . LYS B 1 320 ? 10.328 -12.547 6.141 1 98.06 320 LYS B C 1
ATOM 5283 O O . LYS B 1 320 ? 10.898 -13.625 6.336 1 98.06 320 LYS B O 1
ATOM 5288 N N .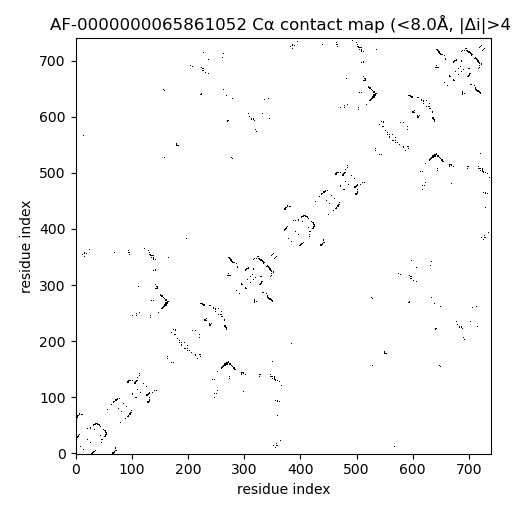 VAL B 1 321 ? 9.359 -12.477 5.246 1 98.69 321 VAL B N 1
ATOM 5289 C CA . VAL B 1 321 ? 8.594 -13.617 4.742 1 98.69 321 VAL B CA 1
ATOM 5290 C C . VAL B 1 321 ? 9.25 -14.156 3.473 1 98.69 321 VAL B C 1
ATOM 5292 O O . VAL B 1 321 ? 9.047 -15.312 3.107 1 98.69 321 VAL B O 1
ATOM 5295 N N . THR B 1 322 ? 10.047 -13.336 2.832 1 98.44 322 THR B N 1
ATOM 5296 C CA . THR B 1 322 ? 10.656 -13.68 1.551 1 98.44 322 THR B CA 1
ATOM 5297 C C . THR B 1 322 ? 11.375 -15.023 1.632 1 98.44 322 THR B C 1
ATOM 5299 O O . THR B 1 322 ? 12.18 -15.25 2.537 1 98.44 322 THR B O 1
ATOM 5302 N N . GLY B 1 323 ? 11.031 -15.852 0.755 1 97.69 323 GLY B N 1
ATOM 5303 C CA . GLY B 1 323 ? 11.727 -17.125 0.625 1 97.69 323 GLY B CA 1
ATOM 5304 C C . GLY B 1 323 ? 11.148 -18.203 1.512 1 97.69 323 GLY B C 1
ATOM 5305 O O . GLY B 1 323 ? 11.68 -19.328 1.563 1 97.69 323 GLY B O 1
ATOM 5306 N N . THR B 1 324 ? 10.055 -17.906 2.236 1 98.12 324 THR B N 1
ATOM 5307 C CA . THR B 1 324 ? 9.445 -18.922 3.1 1 98.12 324 THR B CA 1
ATOM 5308 C C . THR B 1 324 ? 8.055 -19.297 2.588 1 98.12 324 THR B C 1
ATOM 5310 O O . THR B 1 324 ? 7.434 -18.547 1.84 1 98.12 324 THR B O 1
ATOM 5313 N N . LEU B 1 325 ? 7.559 -20.438 2.971 1 98.62 325 LEU B N 1
ATOM 5314 C CA . LEU B 1 325 ? 6.203 -20.875 2.65 1 98.62 325 LEU B CA 1
ATOM 5315 C C . LEU B 1 325 ? 5.207 -20.344 3.67 1 98.62 325 LEU B C 1
ATOM 5317 O O . LEU B 1 325 ? 4.008 -20.625 3.58 1 98.62 325 LEU B O 1
ATOM 5321 N N . SER B 1 326 ? 5.688 -19.547 4.637 1 98.75 326 SER B N 1
ATOM 5322 C CA . SER B 1 326 ? 4.82 -18.984 5.664 1 98.75 326 SER B CA 1
ATOM 5323 C C . SER B 1 326 ? 3.9 -17.906 5.078 1 98.75 326 SER B C 1
ATOM 5325 O O . SER B 1 326 ? 4.32 -17.109 4.238 1 98.75 326 SER B O 1
ATOM 5327 N N . VAL B 1 327 ? 2.668 -17.938 5.508 1 98.88 327 VAL B N 1
ATOM 5328 C CA . VAL B 1 327 ? 1.688 -16.922 5.133 1 98.88 327 VAL B CA 1
ATOM 5329 C C . VAL B 1 327 ? 1.137 -16.25 6.391 1 98.88 327 VAL B C 1
ATOM 5331 O O . VAL B 1 327 ? 0.039 -16.578 6.848 1 98.88 327 VAL B O 1
ATOM 5334 N N . PRO B 1 328 ? 1.878 -15.281 6.91 1 98.88 328 PRO B N 1
ATOM 5335 C CA . PRO B 1 328 ? 1.41 -14.602 8.117 1 98.88 328 PRO B CA 1
ATOM 5336 C C . PRO B 1 328 ? 0.207 -13.695 7.859 1 98.88 328 PRO B C 1
ATOM 5338 O O . PRO B 1 328 ? 0.12 -13.07 6.801 1 98.88 328 PRO B O 1
ATOM 5341 N N . VAL B 1 329 ? -0.726 -13.672 8.805 1 98.88 329 VAL B N 1
ATOM 5342 C CA . VAL B 1 329 ? -1.896 -12.805 8.867 1 98.88 329 VAL B CA 1
ATOM 5343 C C . VAL B 1 329 ? -1.935 -12.078 10.203 1 98.88 329 VAL B C 1
ATOM 5345 O O . VAL B 1 329 ? -1.782 -12.695 11.258 1 98.88 329 VAL B O 1
ATOM 5348 N N . GLY B 1 330 ? -2.072 -10.789 10.148 1 98.88 330 GLY B N 1
ATOM 5349 C CA . GLY B 1 330 ? -2.123 -10 11.367 1 98.88 330 GLY B CA 1
ATOM 5350 C C . GLY B 1 330 ? -3.047 -8.805 11.273 1 98.88 330 GLY B C 1
ATOM 5351 O O . GLY B 1 330 ? -3.936 -8.766 10.422 1 98.88 330 GLY B O 1
ATOM 5352 N N . ARG B 1 331 ? -2.906 -7.871 12.328 1 98.88 331 ARG B N 1
ATOM 5353 C CA . ARG B 1 331 ? -3.744 -6.68 12.414 1 98.88 331 ARG B CA 1
ATOM 5354 C C . ARG B 1 331 ? -5.223 -7.055 12.477 1 98.88 331 ARG B C 1
ATOM 5356 O O . ARG B 1 331 ? -6.078 -6.301 12.016 1 98.88 331 ARG B O 1
ATOM 5363 N N . LEU B 1 332 ? -5.477 -8.258 12.938 1 98.88 332 LEU B N 1
ATOM 5364 C CA . LEU B 1 332 ? -6.852 -8.711 13.086 1 98.88 332 LEU B CA 1
ATOM 5365 C C . LEU B 1 332 ? -7.574 -7.926 14.172 1 98.88 332 LEU B C 1
ATOM 5367 O O . LEU B 1 332 ? -7.16 -7.945 15.336 1 98.88 332 LEU B O 1
ATOM 5371 N N . ARG B 1 333 ? -8.641 -7.289 13.852 1 98.75 333 ARG B N 1
ATOM 5372 C CA . ARG B 1 333 ? -9.469 -6.516 14.773 1 98.75 333 ARG B CA 1
ATOM 5373 C C . ARG B 1 333 ? -10.805 -6.164 14.133 1 98.75 333 ARG B C 1
ATOM 5375 O O . ARG B 1 333 ? -10.938 -6.172 12.906 1 98.75 333 ARG B O 1
ATOM 5382 N N . LYS B 1 334 ? -11.805 -5.926 15.008 1 98.56 334 LYS B N 1
ATOM 5383 C CA . LYS B 1 334 ? -13.078 -5.398 14.516 1 98.56 334 LYS B CA 1
ATOM 5384 C C . LYS B 1 334 ? -12.938 -3.938 14.086 1 98.56 334 LYS B C 1
ATOM 5386 O O . LYS B 1 334 ? -12.031 -3.234 14.547 1 98.56 334 LYS B O 1
ATOM 5391 N N . MET B 1 335 ? -13.82 -3.516 13.203 1 98.56 335 MET B N 1
ATOM 5392 C CA . MET B 1 335 ? -13.672 -2.176 12.641 1 98.56 335 MET B CA 1
ATOM 5393 C C . MET B 1 335 ? -14.758 -1.241 13.164 1 98.56 335 MET B C 1
ATOM 5395 O O . MET B 1 335 ? -15.742 -1.695 13.75 1 98.56 335 MET B O 1
ATOM 5399 N N . ALA B 1 336 ? -14.539 0.04 12.922 1 98.06 336 ALA B N 1
ATOM 5400 C CA . ALA B 1 336 ? -15.414 1.096 13.422 1 98.06 336 ALA B CA 1
ATOM 5401 C C . ALA B 1 336 ? -16.797 1.002 12.797 1 98.06 336 ALA B C 1
ATOM 5403 O O . ALA B 1 336 ? -17.781 1.482 13.367 1 98.06 336 ALA B O 1
ATOM 5404 N N . MET B 1 337 ? -16.906 0.28 11.664 1 97.06 337 MET B N 1
ATOM 5405 C CA . MET B 1 337 ? -18.156 0.186 10.93 1 97.06 337 MET B CA 1
ATOM 5406 C C . MET B 1 337 ? -19.141 -0.736 11.641 1 97.06 337 MET B C 1
ATOM 5408 O O . MET B 1 337 ? -20.344 -0.687 11.383 1 97.06 337 MET B O 1
ATOM 5412 N N . GLY B 1 338 ? -18.562 -1.674 12.398 1 97.69 338 GLY B N 1
ATOM 5413 C CA . GLY B 1 338 ? -19.422 -2.619 13.102 1 97.69 338 GLY B CA 1
ATOM 5414 C C . GLY B 1 338 ? -18.703 -3.898 13.492 1 97.69 338 GLY B C 1
ATOM 5415 O O . GLY B 1 338 ? -17.625 -4.195 12.969 1 97.69 338 GLY B O 1
ATOM 5416 N N . ASP B 1 339 ? -19.344 -4.699 14.328 1 97.88 339 ASP B N 1
ATOM 5417 C CA . ASP B 1 339 ? -18.734 -5.898 14.891 1 97.88 339 ASP B CA 1
ATOM 5418 C C . ASP B 1 339 ? -18.719 -7.031 13.867 1 97.88 339 ASP B C 1
ATOM 5420 O O . ASP B 1 339 ? -18.047 -8.047 14.062 1 97.88 339 ASP B O 1
ATOM 5424 N N . ASP B 1 340 ? -19.391 -6.816 12.789 1 98.62 340 ASP B N 1
ATOM 5425 C CA . ASP B 1 340 ? -19.359 -7.809 11.719 1 98.62 340 ASP B CA 1
ATOM 5426 C C . ASP B 1 340 ? -18.391 -7.391 10.617 1 98.62 340 ASP B C 1
ATOM 5428 O O . ASP B 1 340 ? -18.406 -7.965 9.523 1 98.62 340 ASP B O 1
ATOM 5432 N N . PHE B 1 341 ? -17.609 -6.363 10.859 1 98.81 341 PHE B N 1
ATOM 5433 C CA . PHE B 1 341 ? -16.516 -5.977 9.984 1 98.81 341 PHE B CA 1
ATOM 5434 C C . PHE B 1 341 ? -15.172 -6.391 10.586 1 98.81 341 PHE B C 1
ATOM 5436 O O . PHE B 1 341 ? -14.945 -6.219 11.781 1 98.81 341 PHE B O 1
ATOM 5443 N N . LEU B 1 342 ? -14.32 -6.922 9.734 1 98.88 342 LEU B N 1
ATOM 5444 C CA . LEU B 1 342 ? -13.016 -7.414 10.172 1 98.88 342 LEU B CA 1
ATOM 5445 C C . LEU B 1 342 ? -11.898 -6.789 9.336 1 98.88 342 LEU B C 1
ATOM 5447 O O . LEU B 1 342 ? -11.984 -6.754 8.109 1 98.88 342 LEU B O 1
ATOM 5451 N N . ASN B 1 343 ? -10.922 -6.238 10.039 1 98.88 343 ASN B N 1
ATOM 5452 C CA . ASN B 1 343 ? -9.656 -5.844 9.43 1 98.88 343 ASN B CA 1
ATOM 5453 C C . ASN B 1 343 ? -8.648 -6.984 9.445 1 98.88 343 ASN B C 1
ATOM 5455 O O . ASN B 1 343 ? -8.578 -7.75 10.414 1 98.88 343 ASN B O 1
ATOM 5459 N N . ALA B 1 344 ? -7.879 -7.133 8.414 1 98.94 344 ALA B N 1
ATOM 5460 C CA . ALA B 1 344 ? -6.773 -8.086 8.359 1 98.94 344 ALA B CA 1
ATOM 5461 C C . ALA B 1 344 ? -5.668 -7.59 7.43 1 98.94 344 ALA B C 1
ATOM 5463 O O . ALA B 1 344 ? -5.922 -6.801 6.516 1 98.94 344 ALA B O 1
ATOM 5464 N N . PHE B 1 345 ? -4.473 -7.988 7.672 1 98.94 345 PHE B N 1
ATOM 5465 C CA . PHE B 1 345 ? -3.307 -7.727 6.836 1 98.94 345 PHE B CA 1
ATOM 5466 C C . PHE B 1 345 ? -2.521 -9.008 6.586 1 98.94 345 PHE B C 1
ATOM 5468 O O . PHE B 1 345 ? -2.244 -9.766 7.52 1 98.94 345 PHE B O 1
ATOM 5475 N N . THR B 1 346 ? -2.186 -9.273 5.305 1 98.88 346 THR B N 1
ATOM 5476 C CA . THR B 1 346 ? -1.518 -10.531 4.977 1 98.88 346 THR B CA 1
ATOM 5477 C C . THR B 1 346 ? -0.215 -10.266 4.227 1 98.88 346 THR B C 1
ATOM 5479 O O . THR B 1 346 ? -0.066 -9.227 3.576 1 98.88 346 THR B O 1
ATOM 5482 N N . VAL B 1 347 ? 0.735 -11.117 4.371 1 98.88 347 VAL B N 1
ATOM 5483 C CA . VAL B 1 347 ? 1.966 -11.164 3.59 1 98.88 347 VAL B CA 1
ATOM 5484 C C . VAL B 1 347 ? 2.23 -12.594 3.125 1 98.88 347 VAL B C 1
ATOM 5486 O O . VAL B 1 347 ? 1.96 -13.555 3.854 1 98.88 347 VAL B O 1
ATOM 5489 N N . GLY B 1 348 ? 2.666 -12.734 1.947 1 98.88 348 GLY B N 1
ATOM 5490 C CA . GLY B 1 348 ? 3.037 -14.047 1.436 1 98.88 348 GLY B CA 1
ATOM 5491 C C . GLY B 1 348 ? 3.988 -13.977 0.255 1 98.88 348 GLY B C 1
ATOM 5492 O O . GLY B 1 348 ? 4.02 -12.977 -0.467 1 98.88 348 GLY B O 1
ATOM 5493 N N . ASP B 1 349 ? 4.734 -15 0.077 1 98.81 349 ASP B N 1
ATOM 5494 C CA . ASP B 1 349 ? 5.676 -15.07 -1.037 1 98.81 349 ASP B CA 1
ATOM 5495 C C . ASP B 1 349 ? 4.961 -15.438 -2.336 1 98.81 349 ASP B C 1
ATOM 5497 O O . ASP B 1 349 ? 4.551 -16.578 -2.521 1 98.81 349 ASP B O 1
ATOM 5501 N N . GLN B 1 350 ? 4.84 -14.453 -3.25 1 98.5 350 GLN B N 1
ATOM 5502 C CA . GLN B 1 350 ? 4.043 -14.609 -4.461 1 98.5 350 GLN B CA 1
ATOM 5503 C C . GLN B 1 350 ? 4.734 -15.523 -5.461 1 98.5 350 GLN B C 1
ATOM 5505 O O . GLN B 1 350 ? 4.105 -16.016 -6.398 1 98.5 350 GLN B O 1
ATOM 5510 N N . LEU B 1 351 ? 6.047 -15.773 -5.32 1 98.31 351 LEU B N 1
ATOM 5511 C CA . LEU B 1 351 ? 6.734 -16.703 -6.203 1 98.31 351 LEU B CA 1
ATOM 5512 C C . LEU B 1 351 ? 6.574 -18.141 -5.707 1 98.31 351 LEU B C 1
ATOM 5514 O O . LEU B 1 351 ? 6.766 -19.094 -6.469 1 98.31 351 LEU B O 1
ATOM 5518 N N . LEU B 1 352 ? 6.312 -18.281 -4.41 1 98.56 352 LEU B N 1
ATOM 5519 C CA . LEU B 1 352 ? 6.102 -19.609 -3.836 1 98.56 352 LEU B CA 1
ATOM 5520 C C . LEU B 1 352 ? 4.621 -19.969 -3.838 1 98.56 352 LEU B C 1
ATOM 5522 O O . LEU B 1 352 ? 4.07 -20.344 -4.879 1 98.56 352 LEU B O 1
ATOM 5526 N N . TRP B 1 353 ? 3.84 -19.609 -2.832 1 98.62 353 TRP B N 1
ATOM 5527 C CA . TRP B 1 353 ? 2.428 -19.969 -2.779 1 98.62 353 TRP B CA 1
ATOM 5528 C C . TRP B 1 353 ? 1.636 -19.219 -3.852 1 98.62 353 TRP B C 1
ATOM 5530 O O . TRP B 1 353 ? 0.547 -19.656 -4.238 1 98.62 353 TRP B O 1
ATOM 5540 N N . GLY B 1 354 ? 2.188 -18.156 -4.336 1 98.06 354 GLY B N 1
ATOM 5541 C CA . GLY B 1 354 ? 1.479 -17.391 -5.352 1 98.06 354 GLY B CA 1
ATOM 5542 C C . GLY B 1 354 ? 1.699 -17.922 -6.754 1 98.06 354 GLY B C 1
ATOM 5543 O O . GLY B 1 354 ? 1.031 -17.5 -7.699 1 98.06 354 GLY B O 1
ATOM 5544 N N . ALA B 1 355 ? 2.703 -18.891 -6.914 1 98.06 355 ALA B N 1
ATOM 5545 C CA . ALA B 1 355 ? 2.982 -19.312 -8.289 1 98.06 355 ALA B CA 1
ATOM 5546 C C . ALA B 1 355 ? 3.492 -20.75 -8.328 1 98.06 355 ALA B C 1
ATOM 5548 O O . ALA B 1 355 ? 2.758 -21.656 -8.711 1 98.06 355 ALA B O 1
ATOM 5549 N N . ALA B 1 356 ? 4.664 -21.078 -7.762 1 98.62 356 ALA B N 1
ATOM 5550 C CA . ALA B 1 356 ? 5.398 -22.312 -7.984 1 98.62 356 ALA B CA 1
ATOM 5551 C C . ALA B 1 356 ? 4.812 -23.453 -7.156 1 98.62 356 ALA B C 1
ATOM 5553 O O . ALA B 1 356 ? 4.645 -24.578 -7.656 1 98.62 356 ALA B O 1
ATOM 5554 N N . GLU B 1 357 ? 4.5 -23.172 -5.914 1 98.81 357 GLU B N 1
ATOM 5555 C CA . GLU B 1 357 ? 4.168 -24.234 -4.969 1 98.81 357 GLU B CA 1
ATOM 5556 C C . GLU B 1 357 ? 2.881 -24.953 -5.371 1 98.81 357 GLU B C 1
ATOM 5558 O O . GLU B 1 357 ? 2.799 -26.172 -5.297 1 98.81 357 GLU B O 1
ATOM 5563 N N . PRO B 1 358 ? 1.845 -24.203 -5.801 1 98.81 358 PRO B N 1
ATOM 5564 C CA . PRO B 1 358 ? 0.635 -24.906 -6.23 1 98.81 358 PRO B CA 1
ATOM 5565 C C . PRO B 1 358 ? 0.886 -25.844 -7.41 1 98.81 358 PRO B C 1
ATOM 5567 O O . PRO B 1 358 ? 0.287 -26.922 -7.484 1 98.81 358 PRO B O 1
ATOM 5570 N N . LEU B 1 359 ? 1.77 -25.484 -8.367 1 98.81 359 LEU B N 1
ATOM 5571 C CA . LEU B 1 359 ? 2.082 -26.328 -9.508 1 98.81 359 LEU B CA 1
ATOM 5572 C C . LEU B 1 359 ? 2.789 -27.609 -9.047 1 98.81 359 LEU B C 1
ATOM 5574 O O . LEU B 1 359 ? 2.424 -28.703 -9.469 1 98.81 359 LEU B O 1
ATOM 5578 N N . ARG B 1 360 ? 3.77 -27.406 -8.219 1 98.81 360 ARG B N 1
ATOM 5579 C CA . ARG B 1 360 ? 4.52 -28.531 -7.684 1 98.81 360 ARG B CA 1
ATOM 5580 C C . ARG B 1 360 ? 3.596 -29.516 -6.965 1 98.81 360 ARG B C 1
ATOM 5582 O O . ARG B 1 360 ? 3.652 -30.719 -7.215 1 98.81 360 ARG B O 1
ATOM 5589 N N . ARG B 1 361 ? 2.803 -28.984 -6.113 1 98.75 361 ARG B N 1
ATOM 5590 C CA . ARG B 1 361 ? 1.95 -29.828 -5.281 1 98.75 361 ARG B CA 1
ATOM 5591 C C . ARG B 1 361 ? 0.869 -30.5 -6.117 1 98.75 361 ARG B C 1
ATOM 5593 O O . ARG B 1 361 ? 0.474 -31.625 -5.832 1 98.75 361 ARG B O 1
ATOM 5600 N N . THR B 1 362 ? 0.398 -29.859 -7.148 1 98.81 362 THR B N 1
ATOM 5601 C CA . THR B 1 362 ? -0.542 -30.484 -8.07 1 98.81 362 THR B CA 1
ATOM 5602 C C . THR B 1 362 ? 0.065 -31.734 -8.695 1 98.81 362 THR B C 1
ATOM 5604 O O . THR B 1 362 ? -0.588 -32.781 -8.758 1 98.81 362 THR B O 1
ATOM 5607 N N . LEU B 1 363 ? 1.323 -31.641 -9.188 1 98.75 363 LEU B N 1
ATOM 5608 C CA . LEU B 1 363 ? 2.016 -32.812 -9.727 1 98.75 363 LEU B CA 1
ATOM 5609 C C . LEU B 1 363 ? 2.037 -33.938 -8.711 1 98.75 363 LEU B C 1
ATOM 5611 O O . LEU B 1 363 ? 1.76 -35.094 -9.055 1 98.75 363 LEU B O 1
ATOM 5615 N N . ARG B 1 364 ? 2.334 -33.625 -7.453 1 98.56 364 ARG B N 1
ATOM 5616 C CA . ARG B 1 364 ? 2.414 -34.625 -6.402 1 98.56 364 ARG B CA 1
ATOM 5617 C C . ARG B 1 364 ? 1.058 -35.281 -6.172 1 98.56 364 ARG B C 1
ATOM 5619 O O . ARG B 1 364 ? 0.981 -36.5 -5.926 1 98.56 364 ARG B O 1
ATOM 5626 N N . ILE B 1 365 ? 0.019 -34.469 -6.184 1 98.62 365 ILE B N 1
ATOM 5627 C CA . ILE B 1 365 ? -1.326 -35 -5.988 1 98.62 365 ILE B CA 1
ATOM 5628 C C . ILE B 1 365 ? -1.678 -35.938 -7.133 1 98.62 365 ILE B C 1
ATOM 5630 O O . ILE B 1 365 ? -2.215 -37.031 -6.898 1 98.62 365 ILE B O 1
ATOM 5634 N N . ILE B 1 366 ? -1.346 -35.562 -8.383 1 98.44 366 ILE B N 1
ATOM 5635 C CA . ILE B 1 366 ? -1.607 -36.406 -9.547 1 98.44 366 ILE B CA 1
ATOM 5636 C C . ILE B 1 366 ? -0.842 -37.719 -9.422 1 98.44 366 ILE B C 1
ATOM 5638 O O . ILE B 1 366 ? -1.397 -38.781 -9.664 1 98.44 366 ILE B O 1
ATOM 5642 N N . LEU B 1 367 ? 0.455 -37.656 -9.039 1 98.06 367 LEU B N 1
ATOM 5643 C CA . LEU B 1 367 ? 1.306 -38.844 -8.891 1 98.06 367 LEU B CA 1
ATOM 5644 C C . LEU B 1 367 ? 0.746 -39.781 -7.836 1 98.06 367 LEU B C 1
ATOM 5646 O O . LEU B 1 367 ? 0.846 -41 -7.977 1 98.06 367 LEU B O 1
ATOM 5650 N N . ALA B 1 368 ? 0.133 -39.219 -6.828 1 97.12 368 ALA B N 1
ATOM 5651 C CA . ALA B 1 368 ? -0.402 -40 -5.734 1 97.12 368 ALA B CA 1
ATOM 5652 C C . ALA B 1 368 ? -1.697 -40.688 -6.145 1 97.12 368 ALA B C 1
ATOM 5654 O O . ALA B 1 368 ? -2.066 -41.719 -5.57 1 97.12 368 ALA B O 1
ATOM 5655 N N . GLU B 1 369 ? -2.436 -40.188 -7.039 1 92.88 369 GLU B N 1
ATOM 5656 C CA . GLU B 1 369 ? -3.717 -40.719 -7.473 1 92.88 369 GLU B CA 1
ATOM 5657 C C . GLU B 1 369 ? -3.535 -41.719 -8.633 1 92.88 369 GLU B C 1
ATOM 5659 O O . GLU B 1 369 ? -4.484 -42.375 -9.031 1 92.88 369 GLU B O 1
ATOM 5664 N N . LYS B 1 370 ? -2.408 -41.812 -9.133 1 83.75 370 LYS B N 1
ATOM 5665 C CA . LYS B 1 370 ? -2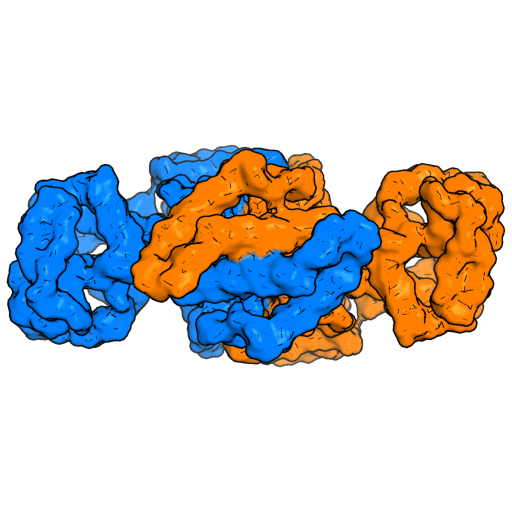.109 -42.812 -10.172 1 83.75 370 LYS B CA 1
ATOM 5666 C C . LYS B 1 370 ? -1.422 -44.031 -9.586 1 83.75 370 LYS B C 1
ATOM 5668 O O . LYS B 1 370 ? -0.758 -43.938 -8.555 1 83.75 370 LYS B O 1
#

InterPro domains:
  IPR000319 Aspartate-semialdehyde dehydrogenase, conserved site [PS01103] (261-275)
  IPR000534 Semialdehyde dehydrogenase, NAD-binding [PF01118] (2-118)
  IPR000534 Semialdehyde dehydrogenase, NAD-binding [SM00859] (2-121)
  IPR011534 Aspartate-semialdehyde dehydrogenase, gamma-type [TIGR01745] (1-366)
  IPR012080 Aspartate-semialdehyde dehydrogenase [MF_02121] (1-367)
  IPR012280 Semialdehyde dehydrogenase, dimerisation domain [PF02774] (143-353)
  IPR036291 NAD(P)-binding domain superfamily [SSF51735] (1-146)

Foldseek 3Di:
DEEEEAPLPFDLNVVLLVVCLVVVVCVLYQYAYEYCPAWQDADDCSPDGRGTHHHLQPLVVVLVGQEYEYPNEQVSCVRRVVVNVVVVRLHAYEYLYPNCLLPPLEAAFDCLQQVVVLVVSLVVRRRYYYHAALVLLLVCLQQSLCVVVVWFQAKAKEKAAEQCVLGDVSLVLLVVLVVQLCVQCVVLVVDPVRDVVVSVVSSVCSQPDPPRRCVRVVHHAHVHKAFADADADPVGHHVSFVRNFCSNCSSNVNNVPTRHYGYIYMYHSHNFKMKIKMKTQTPDQDDQVVSQVSSPPSDDAEAEFEADDVRCVQCADCVNAPPHSHKYKYPWDADPVDNRITIIMIIHGCSDSVGNPSSSVSVVSSSVVD/DEEEEAPLPFDLNVVLLVVCLVVVVCVLYQYAYEYCPDWQDADDDSPDGRGTHHHLQPLVVVLVGQEYEYPNEQVSCVRRVVVNVVVVRLHAYEYLYPNCLLPPLEAAFDCLQQVVVLVVSLVVRRRYYYHAALVLLLVCLQQSLCVVVVWFQAKAKEKAAEQCVLGDVSLVLLVVLVVQLCVQCVVLVVDPVRDVVVSVVSSVCSQPDPPRRPPRVVHHAHVHKAFADADADPVGHHVSFVRNFCSNCSSNVNNVPTRHYGYIYMYHSHNFKMKIKMKTQTPDQDDQVVSQVSSPPSDDAEAEFEADDVRCVQCADCVNAPPHSHKYKYPWDADPVDSRITIIMIIHGCSDSVGNPSSSVSVVVSSVVD

Solvent-accessible surface area (backbone atoms only — not comparable to full-atom values): 37196 Å² total; per-residue (Å²): 91,40,34,33,39,30,29,48,79,40,75,53,15,38,47,32,53,51,49,32,54,76,67,50,49,60,81,68,42,45,62,36,40,30,26,89,82,57,59,73,38,77,35,73,71,80,88,50,90,36,58,49,17,34,55,61,79,41,53,74,66,57,51,72,32,49,27,37,41,35,42,65,36,41,71,54,46,70,59,45,49,60,54,36,47,71,71,64,42,79,39,36,42,35,32,53,30,67,76,49,49,84,39,88,70,33,44,48,47,42,54,82,72,26,40,69,59,52,52,53,34,51,76,69,66,47,39,37,39,21,23,48,56,32,70,42,39,40,49,40,60,42,42,32,29,45,55,76,69,67,36,58,52,33,38,40,41,40,38,44,27,18,30,47,78,72,31,62,68,37,36,53,40,40,40,49,32,22,30,53,49,26,60,75,38,47,71,50,68,74,33,85,84,49,56,59,66,58,47,51,51,52,42,48,52,46,58,68,37,88,81,42,68,29,86,72,72,69,44,59,36,48,39,19,33,32,71,63,43,77,53,81,43,96,74,58,42,30,46,55,34,49,43,41,24,58,50,45,19,52,47,69,69,25,71,93,67,59,53,33,34,33,59,50,44,24,38,34,33,16,49,41,23,33,32,35,44,34,47,32,37,37,75,52,71,61,60,64,71,58,52,51,48,41,29,39,67,48,43,95,40,27,38,72,44,67,69,39,68,71,55,34,49,54,61,52,20,29,65,62,34,49,91,38,79,47,22,35,32,24,58,64,32,62,39,69,83,32,69,31,26,38,34,37,34,38,30,27,19,34,54,38,64,12,41,20,44,34,50,55,49,47,53,52,53,53,59,67,74,97,91,41,34,34,39,32,28,50,80,41,74,52,14,38,45,32,53,50,50,33,53,77,68,50,47,57,80,69,42,46,63,38,40,29,26,89,82,56,59,73,38,76,34,74,69,80,88,49,90,36,58,47,18,34,54,61,79,40,53,75,68,58,51,72,31,49,27,37,42,36,44,66,34,42,72,52,46,69,57,46,50,61,55,36,45,71,72,64,43,81,40,34,41,36,30,55,30,66,75,50,48,83,39,89,70,34,44,47,46,42,56,83,71,26,40,68,59,52,52,53,33,52,77,70,66,47,38,39,37,22,23,48,55,31,69,42,39,41,49,42,61,42,42,33,29,45,55,76,69,66,36,58,50,33,37,40,41,40,36,43,28,20,31,46,80,74,31,63,67,36,37,54,38,40,39,49,32,21,31,53,48,25,62,75,37,46,71,49,69,73,34,84,84,47,57,59,66,57,47,49,50,52,43,48,51,48,59,69,36,89,81,44,67,29,88,73,74,69,43,57,36,50,40,19,31,31,70,62,43,77,54,80,42,94,73,58,41,30,47,57,32,49,43,42,23,58,50,46,20,52,46,70,70,24,70,92,67,59,52,34,34,35,58,50,44,24,39,34,33,15,50,41,23,34,32,34,43,34,47,33,37,36,73,53,71,62,60,65,72,59,52,50,47,40,30,39,68,48,43,95,39,28,38,74,43,66,68,40,69,71,56,34,50,56,61,53,20,29,64,62,34,50,92,40,79,46,22,36,32,25,57,62,33,62,40,70,83,33,70,30,26,38,33,38,34,39,32,27,18,35,56,37,63,12,40,20,44,35,49,55,51,48,53,53,53,53,59,66,74,98

Nearest PDB structures (foldseek):
  3pzr-assembly1_A  TM=9.996E-01  e=3.991E-79  Vibrio cholerae
  5bnt-assembly2_D  TM=9.978E-01  e=4.118E-68  Pseudomonas aeruginosa PAO1
  7skb-assembly1_B  TM=9.939E-01  e=2.066E-65  Acinetobacter baumannii
  6bac-assembly1_A  TM=9.934E-01  e=9.048E-64  Neisseria gonorrhoeae
  1pr3-assembly1_A  TM=9.886E-01  e=3.963E-62  Haemophilus influenzae

Radius of gyration: 27.81 Å; Cα contacts (8 Å, |Δi|>4): 1718; chains: 2; bounding box: 56×84×64 Å

Sequence (740 aa):
MRVGLVGWRGMVGSVLMQRMVEERDFDLIEPVFFSTSQIGVPAPNFGKDAGMLHDAFDIESLKQLDAVITCQGGSYTEKVYPALRQAGWKGYWIDAASTLRMDKEAIITLDPVNLKQILHGIHHGTKTFVGGNCTVSLMLMALGGLYERGLVEWMSAMTYQAASGAGAQNMRELISQMGVINDAVSSELANPASSILDIDKKVAETMRSGSFPTDNFGVPLAGSLIPWIDVKRDNGQSKEEWKAGVEANKILGLQDSPVPIDGTCVRIGAMRCHSQALTIKLKQNIPLDEIEEMIATHNDWVKVIPNERDITARELTPAKVTGTLSVPVGRLRKMAMGDDFLNAFTVGDQLLWGAAEPLRRTLRIILAEKMRVGLVGWRGMVGSVLMQRMVEERDFDLIEPVFFSTSQIGVPAPNFGKDAGMLHDAFDIESLKQLDAVITCQGGSYTEKVYPALRQAGWKGYWIDAASTLRMDKEAIITLDPVNLKQILHGIHHGTKTFVGGNCTVSLMLMALGGLYERGLVEWMSAMTYQAASGAGAQNMRELISQMGVINDAVSSELANPASSILDIDKKVAETMRSGSFPTDNFGVPLAGSLIPWIDVKRDNGQSKEEWKAGVEANKILGLQDSPVPIDGTCVRIGAMRCHSQALTIKLKQNIPLDEIEEMIATHNDWVKVIPNERDITARELTPAKVTGTLSVPVGRLRKMAMGDDFLNAFTVGDQLLWGAAEPLRRTLRIILAEK

pLDDT: mean 97.8, std 1.89, range [83.69, 98.94]